Protein AF-0000000081801563 (afdb_homodimer)

Radius of gyration: 32.89 Å; Cα contacts (8 Å, |Δi|>4): 1261; chains: 2; bounding box: 116×67×110 Å

Sequence (698 aa):
MASSLKRFIYQNYFMKRINCCLTILAILFVFIMLKGWLREGEDESVEALYAKDPGLCNQNIQSLHLQIRELKAQLLTNGLSVPDTSNLPTIFVITPTYARPNQLAELNRLRNVLLHIPQVWWLLVEDREEKSELVKNFLTHSGVPHTHLHQPTPPEWKVKDKSPRWTKPRGVLQRNAALDWLRKNADPHLPAVVYFADDDNSYSIELFQEMRWTSQVSVWPVGLVGGVMVERPLCLCRQGVEPDQARPMVTGWLVGWKPERPFPTDMAGFAVNLRLLLDNPDASFSLESEIGFMETDFLSRIVTKEELEPKAECCTKVLVWHMNAVNPNLKDEVRLRQLGRQTDIGIDVMASSLKRFIYQNYFMKRINCCLTILAILFVFIMLKGWLREGEDESVEALYAKDPGLCNQNIQSLHLQIRELKAQLLTNGLSVPDTSNLPTIFVITPTYARPNQLAELNRLRNVLLHIPQVWWLLVEDREEKSELVKNFLTHSGVPHTHLHQPTPPEWKVKDKSPRWTKPRGVLQRNAALDWLRKNADPHLPAVVYFADDDNSYSIELFQEMRWTSQVSVWPVGLVGGVMVERPLCLCRQGVEPDQARPMVTGWLVGWKPERPFPTDMAGFAVNLRLLLDNPDASFSLESEIGFMETDFLSRIVTKEELEPKAECCTKVLVWHMNAVNPNLKDEVRLRQLGRQTDIGIDV

Organism: Hyalella azteca (NCBI:txid294128)

InterPro domains:
  IPR005027 Glycosyl transferase, family 43 [PF03360] (111-324)
  IPR005027 Glycosyl transferase, family 43 [PTHR10896] (84-328)
  IPR005027 Glycosyl transferase, family 43 [cd00218] (89-322)
  IPR029044 Nucleotide-diphospho-sugar transferases [G3DSA:3.90.550.10] (89-349)
  IPR029044 Nucleotide-diphospho-sugar transferases [SSF53448] (89-334)

Solvent-accessible surface area (backbone atoms only — not comparable to full-atom values): 37400 Å² total; per-residue (Å²): 140,74,68,74,56,56,58,52,51,55,53,52,55,57,47,50,52,50,47,50,52,49,48,50,51,46,49,50,48,48,46,51,51,48,53,55,56,57,63,59,66,48,85,56,44,70,48,43,42,18,48,71,37,27,64,55,45,52,47,49,38,49,50,34,48,47,48,24,46,48,23,33,44,42,10,48,72,56,72,29,71,56,74,73,61,80,75,47,40,28,33,39,37,38,24,39,43,57,91,53,83,59,39,51,46,28,45,45,52,49,47,43,40,52,72,73,46,77,49,47,38,37,37,38,17,34,53,25,92,57,77,51,67,69,58,50,53,48,51,74,69,60,77,55,55,65,46,86,43,54,33,53,73,56,74,92,53,51,74,52,94,86,50,66,69,82,79,35,75,73,55,41,63,22,49,40,53,51,51,52,47,42,68,73,65,55,64,78,80,53,59,31,18,38,33,50,44,64,43,55,45,33,63,41,65,66,45,58,68,57,50,40,70,36,80,52,34,27,35,34,19,30,19,46,35,73,23,17,56,28,29,27,51,34,54,51,62,72,78,90,60,64,90,84,62,74,70,54,31,52,78,46,56,46,52,59,65,64,54,81,45,89,43,72,55,58,72,74,19,41,36,35,12,40,55,61,48,59,75,35,78,79,59,50,62,53,86,80,44,56,86,85,30,43,52,28,62,29,45,64,66,76,53,54,61,78,62,32,35,61,32,52,76,59,29,49,38,55,39,33,30,58,50,45,69,50,79,75,62,45,66,38,32,55,56,29,42,77,71,72,52,53,60,48,69,88,32,72,91,114,70,74,59,49,53,50,49,53,50,46,49,53,49,45,50,49,46,47,48,48,48,48,49,48,46,47,49,46,45,45,49,49,46,51,51,56,57,58,64,66,58,73,63,44,72,48,52,50,19,47,74,35,31,63,58,42,54,51,53,37,44,56,31,50,52,47,26,52,48,13,26,50,34,8,48,75,57,72,30,89,34,84,75,59,80,76,50,40,29,36,37,36,40,24,40,43,55,92,52,84,58,38,53,46,27,45,45,51,49,47,43,40,52,71,74,46,77,48,46,38,37,39,38,17,34,53,25,91,59,78,52,68,69,59,50,54,48,50,73,69,60,83,55,57,66,47,84,44,52,32,54,74,56,74,92,53,51,74,53,93,86,51,66,68,79,79,36,74,74,57,42,63,21,49,40,51,51,51,51,47,42,68,73,66,54,62,78,82,53,59,32,18,37,34,49,43,63,43,54,45,33,64,42,67,66,44,57,66,56,50,39,69,36,80,49,34,27,32,35,20,29,19,47,35,73,24,17,56,28,29,29,50,34,54,52,64,71,77,90,59,62,89,85,63,73,70,53,32,52,77,48,56,47,50,60,65,65,53,80,46,90,43,73,53,57,71,74,20,41,36,34,14,40,55,61,49,60,75,34,78,80,60,48,62,55,86,79,44,56,87,87,31,47,49,27,62,29,46,63,67,76,51,54,64,77,62,32,36,60,31,51,78,58,29,49,36,52,40,33,30,57,50,47,69,49,79,75,62,46,65,40,33,56,55,29,41,77,72,72,52,52,61,48,70,88,31,72,92

Nearest PDB structures (foldseek):
  2d0j-assembly2_D  TM=9.458E-01  e=2.827E-32  Homo sapiens
  3cu0-assembly1_B  TM=9.249E-01  e=5.239E-32  Homo sapiens
  1v82-assembly1_A  TM=9.342E-01  e=3.198E-32  Homo sapiens
  1kws-assembly1_A  TM=9.236E-01  e=6.705E-32  Homo sapiens
  1fgg-assembly1_B  TM=9.238E-01  e=3.935E-30  Homo sapiens

Foldseek 3Di:
DPPVVVVVVVVVVVVVVVVVVVVVVVVVVVVCVVVVVVVVVPPQPVVNVCVVPVVVVVVVVVVVVVVCCVVCVVCVVVVHHPPPCVQFFAEEEQEEFEDAPCGLVLQLQVLVLQVVDPRYEYEYEYQDPDDDPLVVVCVVPSPHHYDYHYDHDDPVQDDDPPDDPLVHDPCQVSRVVVLVVCLVPPDLPGWYKYAYDYSRKHFASVVNVWQSPDPFKEFAKEAPPQPDGIKGFQWDDDDPDDPPDDAIAGDFIDHDPPRVQQDQGDSRTMMGTSNLSNVQVVQGFDRPDDRSCRVVSRQVRRDGRRSYHYDPVSRPDHRMYDDDDDRDDCVVQVVCVVVVNRPQVPHRD/DVVVVVVVVVVVVVVVVVVVVVVVVVVVVVVCVVCVVVVVPPCCDPVNVCVVPVVVVVVVVVVVVVVLVVVLVVCVVVVHHRPCCVQFFAEEEQEEFEDAPCGLVLQLQVLVLQVVDPRYEYEYEYQDPDDDPLVVVCVVPSPHHYDYHYDHDDPVQDDDPPDDPLVHDPCQVSRVVVLVVCLVPPDLPGWYKYAYDYSRKHFASVVNVWQSPDPFKEFAKEAPPQPDGIKGFDWDDDDPDDPPDDAIAGDFIDHDPPRVQQDQGDSRTMMGTSNLSNVQVVQGFDRPDDRRCRVVSRQVRRDGRGSYHYDPVSRPDHRMYDDDDDRDDCVVQVVCVVVVNRPQVPHRD

pLDDT: mean 82.5, std 20.23, range [30.06, 98.94]

Secondary structure (DSSP, 8-state):
--SHHHHHHHHHHHHHHHHHHHHHHHHHHHHHHHHHHHTT-----HHHHHHH-HHHHHHHHHHHHHHHHHHHHHHHHTT-----GGGSPEEEEEEEE--STTHHHHHHHHHHHHTT-TTEEEEEEESSSS--HHHHHHHHTT-S-EEEEE-PPPGGGSPPTTS-GGGS--SHHHHHHHHHHHHHHS-TTS-EEEEE--TTSEE-HHHHHHHTT-SSEEE--EES-TTSSEEEEEEE--SSS-TTS---EEEEEE-SS-TTSS----GGGEEEEHHHHHH-TT----TTPPTT-HHHHHHTTT--GGGEEE-HHHHTS--EE---BPPP--HHHHHHHHTT--TTTTS--/-HHHHHHHHHHHHHHHHHHHHHHHHHHHHHHHHHHHHHHTTT---HHHHHHH-HHHHHHHHHHHHHHHHHHHHHHHHTT---S-GGGSPEEEEEEEE--STTHHHHHHHHHHHHTT-TTEEEEEEESSSS--HHHHHHHHTT-S-EEEEE-PPPGGGSPPTTS-GGGS--SHHHHHHHHHHHHHHS-TTS-EEEEE--TTSEE-HHHHHHHTT-SSEEE--EES-TTSSEEEEEEE--SSS-TTS---EEEEEE-SS-TTSS----GGGEEEEHHHHHT-TT----TTPPTT-HHHHHHTTT--GGGEEE-HHHHTS--EE---BPPP--HHHHHHHHTT--TTTTS--

Structure (mmCIF, N/CA/C/O backbone):
data_AF-0000000081801563-model_v1
#
loop_
_entity.id
_entity.type
_entity.pdbx_description
1 polymer 'Galactosylgalactosylxylosylprotein 3-beta-glucuronosyltransferase'
#
loop_
_atom_site.group_PDB
_atom_site.id
_atom_site.type_symbol
_atom_site.label_atom_id
_atom_site.label_alt_id
_atom_site.label_comp_id
_atom_site.label_asym_id
_atom_site.label_entity_id
_atom_site.label_seq_id
_atom_site.pdbx_PDB_ins_code
_atom_site.Cartn_x
_atom_site.Cartn_y
_atom_site.Cartn_z
_atom_site.occupancy
_atom_site.B_iso_or_equiv
_atom_site.auth_seq_id
_atom_site.auth_comp_id
_atom_site.auth_asym_id
_atom_site.auth_atom_id
_atom_site.pdbx_PDB_model_num
ATOM 1 N N . MET A 1 1 ? -89.125 -33.688 2.482 1 30.06 1 MET A N 1
ATOM 2 C CA . MET A 1 1 ? -88.062 -34.594 2.941 1 30.06 1 MET A CA 1
ATOM 3 C C . MET A 1 1 ? -87.062 -34.812 1.85 1 30.06 1 MET A C 1
ATOM 5 O O . MET A 1 1 ? -86.188 -35.656 1.992 1 30.06 1 MET A O 1
ATOM 9 N N . ALA A 1 2 ? -87.375 -34.219 0.514 1 37.72 2 ALA A N 1
ATOM 10 C CA . ALA A 1 2 ? -86.75 -33.906 -0.781 1 37.72 2 ALA A CA 1
ATOM 11 C C . ALA A 1 2 ? -85.5 -33.062 -0.611 1 37.72 2 ALA A C 1
ATOM 13 O O . ALA A 1 2 ? -84.438 -33.406 -1.172 1 37.72 2 ALA A O 1
ATOM 14 N N . SER A 1 3 ? -85.75 -31.641 -0.426 1 39.56 3 SER A N 1
ATOM 15 C CA . SER A 1 3 ? -84.875 -30.5 -0.793 1 39.56 3 SER A CA 1
ATOM 16 C C . SER A 1 3 ? -83.75 -30.312 0.191 1 39.56 3 SER A C 1
ATOM 18 O O . SER A 1 3 ? -82.688 -29.734 -0.155 1 39.56 3 SER A O 1
ATOM 20 N N . SER A 1 4 ? -84 -30.594 1.476 1 42.47 4 SER A N 1
ATOM 21 C CA . SER A 1 4 ? -83 -30.234 2.486 1 42.47 4 SER A CA 1
ATOM 22 C C . SER A 1 4 ? -81.812 -31.141 2.438 1 42.47 4 SER A C 1
ATOM 24 O O . SER A 1 4 ? -80.812 -30.906 3.119 1 42.47 4 SER A O 1
ATOM 26 N N . LEU A 1 5 ? -81.812 -32.281 1.739 1 37.06 5 LEU A N 1
ATOM 27 C CA . LEU A 1 5 ? -80.75 -33.188 1.589 1 37.06 5 LEU A CA 1
ATOM 28 C C . LEU A 1 5 ? -79.688 -32.688 0.565 1 37.06 5 LEU A C 1
ATOM 30 O O . LEU A 1 5 ? -78.5 -32.844 0.743 1 37.06 5 LEU A O 1
ATOM 34 N N . LYS A 1 6 ? -80.188 -32.094 -0.599 1 42.53 6 LYS A N 1
ATOM 35 C CA . LYS A 1 6 ? -79.312 -31.688 -1.696 1 42.53 6 LYS A CA 1
ATOM 36 C C . LYS A 1 6 ? -78.438 -30.531 -1.276 1 42.53 6 LYS A C 1
ATOM 38 O O . LYS A 1 6 ? -77.25 -30.484 -1.649 1 42.53 6 LYS A O 1
ATOM 43 N N . ARG A 1 7 ? -79.062 -29.641 -0.441 1 43.72 7 ARG A N 1
ATOM 44 C CA . ARG A 1 7 ? -78.25 -28.5 -0.07 1 43.72 7 ARG A CA 1
ATOM 45 C C . ARG A 1 7 ? -77.125 -28.906 0.875 1 43.72 7 ARG A C 1
ATOM 47 O O . ARG A 1 7 ? -76.062 -28.297 0.872 1 43.72 7 ARG A O 1
ATOM 54 N N . PHE A 1 8 ? -77.438 -30.047 1.672 1 46.66 8 PHE A N 1
ATOM 55 C CA . PHE A 1 8 ? -76.438 -30.531 2.635 1 46.66 8 PHE A CA 1
ATOM 56 C C . PHE A 1 8 ? -75.25 -31.156 1.925 1 46.66 8 PHE A C 1
ATOM 58 O O . PHE A 1 8 ? -74.125 -30.969 2.328 1 46.66 8 PHE A O 1
ATOM 65 N N . ILE A 1 9 ? -75.562 -31.781 0.764 1 46.5 9 ILE A N 1
ATOM 66 C CA . ILE A 1 9 ? -74.5 -32.469 0.038 1 46.5 9 ILE A CA 1
ATOM 67 C C . ILE A 1 9 ? -73.625 -31.469 -0.688 1 46.5 9 ILE A C 1
ATOM 69 O O . ILE A 1 9 ? -72.438 -31.594 -0.701 1 46.5 9 ILE A O 1
ATOM 73 N N . TYR A 1 10 ? -74.312 -30.422 -1.253 1 44.69 10 TYR A N 1
ATOM 74 C CA . TYR A 1 10 ? -73.5 -29.438 -1.968 1 44.69 10 TYR A CA 1
ATOM 75 C C . TYR A 1 10 ? -72.625 -28.656 -1.008 1 44.69 10 TYR A C 1
ATOM 77 O O . TYR A 1 10 ? -71.5 -28.25 -1.375 1 44.69 10 TYR A O 1
ATOM 85 N N . GLN A 1 11 ? -73.062 -28.469 0.305 1 47.91 11 GLN A N 1
ATOM 86 C CA . GLN A 1 11 ? -72.25 -27.734 1.279 1 47.91 11 GLN A CA 1
ATOM 87 C C . GLN A 1 11 ? -71 -28.531 1.673 1 47.91 11 GLN A C 1
ATOM 89 O O . GLN A 1 11 ? -69.938 -27.953 1.845 1 47.91 11 GLN A O 1
ATOM 94 N N . ASN A 1 12 ? -71.188 -29.922 1.683 1 47.53 12 ASN A N 1
ATOM 95 C CA . ASN A 1 12 ? -70.062 -30.719 2.127 1 47.53 12 ASN A CA 1
ATOM 96 C C . ASN A 1 12 ? -68.938 -30.766 1.074 1 47.53 12 ASN A C 1
ATOM 98 O O . ASN A 1 12 ? -67.75 -30.781 1.41 1 47.53 12 ASN A O 1
ATOM 102 N N . TYR A 1 13 ? -69.438 -30.859 -0.222 1 47.62 13 TYR A N 1
ATOM 103 C CA . TYR A 1 13 ? -68.375 -30.984 -1.271 1 47.62 13 TYR A CA 1
ATOM 104 C C . TYR A 1 13 ? -67.562 -29.719 -1.414 1 47.62 13 TYR A C 1
ATOM 106 O O . TYR A 1 13 ? -66.375 -29.766 -1.557 1 47.62 13 TYR A O 1
ATOM 114 N N . PHE A 1 14 ? -68.312 -28.531 -1.425 1 48.78 14 PHE A N 1
ATOM 115 C CA . PHE A 1 14 ? -67.562 -27.281 -1.578 1 48.78 14 PHE A CA 1
ATOM 116 C C . PHE A 1 14 ? -66.75 -27 -0.336 1 48.78 14 PHE A C 1
ATOM 118 O O . PHE A 1 14 ? -65.625 -26.406 -0.43 1 48.78 14 PHE A O 1
ATOM 125 N N . MET A 1 15 ? -67.062 -27.562 0.834 1 48.19 15 MET A N 1
ATOM 126 C CA . MET A 1 15 ? -66.25 -27.359 2.039 1 48.19 15 MET A CA 1
ATOM 127 C C . MET A 1 15 ? -65 -28.172 1.992 1 48.19 15 MET A C 1
ATOM 129 O O . MET A 1 15 ? -63.938 -27.703 2.426 1 48.19 15 MET A O 1
ATOM 133 N N . LYS A 1 16 ? -65 -29.391 1.396 1 51.31 16 LYS A N 1
ATOM 134 C CA . LYS A 1 16 ? -63.812 -30.188 1.33 1 51.31 16 LYS A CA 1
ATOM 135 C C . LYS A 1 16 ? -62.781 -29.562 0.363 1 51.31 16 LYS A C 1
ATOM 137 O O . LYS A 1 16 ? -61.594 -29.578 0.624 1 51.31 16 LYS A O 1
ATOM 142 N N . ARG A 1 17 ? -63.281 -29.031 -0.725 1 51.72 17 ARG A N 1
ATOM 143 C CA . ARG A 1 17 ? -62.312 -28.453 -1.666 1 51.72 17 ARG A CA 1
ATOM 144 C C . ARG A 1 17 ? -61.75 -27.141 -1.14 1 51.72 17 ARG A C 1
ATOM 146 O O . ARG A 1 17 ? -60.562 -26.859 -1.332 1 51.72 17 ARG A O 1
ATOM 153 N N . ILE A 1 18 ? -62.625 -26.391 -0.398 1 54.41 18 ILE A N 1
ATOM 154 C CA . ILE A 1 18 ? -62.094 -25.172 0.201 1 54.41 18 ILE A CA 1
ATOM 155 C C . ILE A 1 18 ? -61.125 -25.531 1.345 1 54.41 18 ILE A C 1
ATOM 157 O O . ILE A 1 18 ? -60.062 -24.922 1.489 1 54.41 18 ILE A O 1
ATOM 161 N N . ASN A 1 19 ? -61.406 -26.688 2.047 1 53.53 19 ASN A N 1
ATOM 162 C CA . ASN A 1 19 ? -60.5 -27.094 3.096 1 53.53 19 ASN A CA 1
ATOM 163 C C . ASN A 1 19 ? -59.156 -27.594 2.512 1 53.53 19 ASN A C 1
ATOM 165 O O . ASN A 1 19 ? -58.094 -27.328 3.061 1 53.53 19 ASN A O 1
ATOM 169 N N . CYS A 1 20 ? -59.281 -28.312 1.303 1 53.91 20 CYS A N 1
ATOM 170 C CA . CYS A 1 20 ? -58.031 -28.75 0.68 1 53.91 20 CYS A CA 1
ATOM 171 C C . CYS A 1 20 ? -57.25 -27.562 0.149 1 53.91 20 CYS A C 1
ATOM 173 O O . CYS A 1 20 ? -56.031 -27.5 0.312 1 53.91 20 CYS A O 1
ATOM 175 N N . CYS A 1 21 ? -57.938 -26.562 -0.463 1 53.5 21 CYS A N 1
ATOM 176 C CA . CYS A 1 21 ? -57.188 -25.391 -0.924 1 53.5 21 CYS A CA 1
ATOM 177 C C . CYS A 1 21 ? -56.656 -24.609 0.253 1 53.5 21 CYS A C 1
ATOM 179 O O . CYS A 1 21 ? -55.5 -24.125 0.205 1 53.5 21 CYS A O 1
ATOM 181 N N . LEU A 1 22 ? -57.406 -24.578 1.402 1 55.62 22 LEU A N 1
ATOM 182 C CA . LEU A 1 22 ? -56.875 -23.859 2.564 1 55.62 22 LEU A CA 1
ATOM 183 C C . LEU A 1 22 ? -55.719 -24.641 3.209 1 55.62 22 LEU A C 1
ATOM 185 O O . LEU A 1 22 ? -54.75 -24.031 3.664 1 55.62 22 LEU A O 1
ATOM 189 N N . THR A 1 23 ? -55.781 -26.031 3.135 1 57.88 23 THR A N 1
ATOM 190 C CA . THR A 1 23 ? -54.625 -26.781 3.629 1 57.88 23 THR A CA 1
ATOM 191 C C . THR A 1 23 ? -53.438 -26.641 2.695 1 57.88 23 THR A C 1
ATOM 193 O O . THR A 1 23 ? -52.312 -26.484 3.152 1 57.88 23 THR A O 1
ATOM 196 N N . ILE A 1 24 ? -53.656 -26.594 1.352 1 55.5 24 ILE A N 1
ATOM 197 C CA . ILE A 1 24 ? -52.531 -26.422 0.441 1 55.5 24 ILE A CA 1
ATOM 198 C C .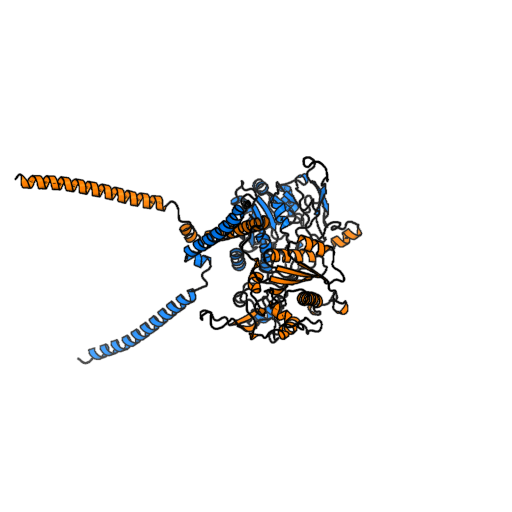 ILE A 1 24 ? -51.969 -25 0.573 1 55.5 24 ILE A C 1
ATOM 200 O O . ILE A 1 24 ? -50.75 -24.797 0.625 1 55.5 24 ILE A O 1
ATOM 204 N N . LEU A 1 25 ? -52.875 -23.969 0.718 1 54.94 25 LEU A N 1
ATOM 205 C CA . LEU A 1 25 ? -52.375 -22.625 0.939 1 54.94 25 LEU A CA 1
ATOM 206 C C . LEU A 1 25 ? -51.688 -22.516 2.297 1 54.94 25 LEU A C 1
ATOM 208 O O . LEU A 1 25 ? -50.656 -21.844 2.426 1 54.94 25 LEU A O 1
ATOM 212 N N . ALA A 1 26 ? -52.156 -23.297 3.332 1 55.53 26 ALA A N 1
ATOM 213 C CA . ALA A 1 26 ? -51.469 -23.312 4.617 1 55.53 26 ALA A CA 1
ATOM 214 C C . ALA A 1 26 ? -50.125 -24.047 4.516 1 55.53 26 ALA A C 1
ATOM 216 O O . ALA A 1 26 ? -49.125 -23.578 5.059 1 55.53 26 ALA A O 1
ATOM 217 N N . ILE A 1 27 ? -50.031 -25.125 3.742 1 56.16 27 ILE A N 1
ATOM 218 C CA . ILE A 1 27 ? -48.75 -25.812 3.555 1 56.16 27 ILE A CA 1
ATOM 219 C C . ILE A 1 27 ? -47.812 -24.938 2.717 1 56.16 27 ILE A C 1
ATOM 221 O O . ILE A 1 27 ? -46.625 -24.812 3.031 1 56.16 27 ILE A O 1
ATOM 225 N N . LEU A 1 28 ? -48.344 -24.312 1.628 1 51 28 LEU A N 1
ATOM 226 C CA . LEU A 1 28 ? -47.5 -23.406 0.866 1 51 28 LEU A CA 1
ATOM 227 C C . LEU A 1 28 ? -47.062 -22.203 1.717 1 51 28 LEU A C 1
ATOM 229 O O . LEU A 1 28 ? -45.906 -21.766 1.649 1 51 28 LEU A O 1
ATOM 233 N N . PHE A 1 29 ? -47.938 -21.672 2.588 1 51.97 29 PHE A N 1
ATOM 234 C CA . PHE A 1 29 ? -47.562 -20.594 3.498 1 51.97 29 PHE A CA 1
ATOM 235 C C . PHE A 1 29 ? -46.562 -21.094 4.539 1 51.97 29 PHE A C 1
ATOM 237 O O . PHE A 1 29 ? -45.594 -20.406 4.84 1 51.97 29 PHE A O 1
ATOM 244 N N . VAL A 1 30 ? -46.75 -22.312 5.098 1 50.03 30 VAL A N 1
ATOM 245 C CA . VAL A 1 30 ? -45.75 -22.859 6.008 1 50.03 30 VAL A CA 1
ATOM 246 C C . VAL A 1 30 ? -44.469 -23.141 5.242 1 50.03 30 VAL A C 1
ATOM 248 O O . VAL A 1 30 ? -43.375 -22.891 5.746 1 50.03 30 VAL A O 1
ATOM 251 N N . PHE A 1 31 ? -44.469 -23.609 3.977 1 48.62 31 PHE A N 1
ATOM 252 C CA . PHE A 1 31 ? -43.281 -23.844 3.201 1 48.62 31 PHE A CA 1
ATOM 253 C C . PHE A 1 31 ? -42.594 -22.516 2.855 1 48.62 31 PHE A C 1
ATOM 255 O O . PHE A 1 31 ? -41.375 -22.406 2.934 1 48.62 31 PHE A O 1
ATOM 262 N N . ILE A 1 32 ? -43.344 -21.453 2.398 1 46.38 32 ILE A N 1
ATOM 263 C CA . ILE A 1 32 ? -42.75 -20.141 2.213 1 46.38 32 ILE A CA 1
ATOM 264 C C . ILE A 1 32 ? -42.25 -19.609 3.555 1 46.38 32 ILE A C 1
ATOM 266 O O . ILE A 1 32 ? -41.188 -19.016 3.643 1 46.38 32 ILE A O 1
ATOM 270 N N . MET A 1 33 ? -42.969 -19.781 4.688 1 43.22 33 MET A N 1
ATOM 271 C CA . MET A 1 33 ? -42.5 -19.375 6.004 1 43.22 33 MET A CA 1
ATOM 272 C C . MET A 1 33 ? -41.312 -20.234 6.434 1 43.22 33 MET A C 1
ATOM 274 O O . MET A 1 33 ? -40.344 -19.734 7.023 1 43.22 33 MET A O 1
ATOM 278 N N . LEU A 1 34 ? -41.25 -21.516 6.199 1 42.62 34 LEU A N 1
ATOM 279 C CA . LEU A 1 34 ? -40.094 -22.344 6.523 1 42.62 34 LEU A CA 1
ATOM 280 C C . LEU A 1 34 ? -38.938 -22.062 5.559 1 42.62 34 LEU A C 1
ATOM 282 O O . LEU A 1 34 ? -37.781 -22.031 5.969 1 42.62 34 LEU A O 1
ATOM 286 N N . LYS A 1 35 ? -39.031 -22 4.195 1 41.91 35 LYS A N 1
ATOM 287 C CA . LYS A 1 35 ? -37.938 -21.578 3.305 1 41.91 35 LYS A CA 1
ATOM 288 C C . LYS A 1 35 ? -37.562 -20.125 3.543 1 41.91 35 LYS A C 1
ATOM 290 O O . LYS A 1 35 ? -36.406 -19.75 3.395 1 41.91 35 LYS A O 1
ATOM 295 N N . GLY A 1 36 ? -38.438 -19.156 3.77 1 38.22 36 GLY A N 1
ATOM 296 C CA . GLY A 1 36 ? -38.062 -17.844 4.254 1 38.22 36 GLY A CA 1
ATOM 297 C C . GLY A 1 36 ? -37.344 -17.875 5.586 1 38.22 36 GLY A C 1
ATOM 298 O O . GLY A 1 36 ? -36.438 -17.062 5.84 1 38.22 36 GLY A O 1
ATOM 299 N N . TRP A 1 37 ? -37.625 -18.703 6.602 1 38.19 37 TRP A N 1
ATOM 300 C CA . TRP A 1 37 ? -36.875 -18.906 7.832 1 38.19 37 TRP A CA 1
ATOM 301 C C . TRP A 1 37 ? -35.531 -19.578 7.543 1 38.19 37 TRP A C 1
ATOM 303 O O . TRP A 1 37 ? -34.531 -19.297 8.203 1 38.19 37 TRP A O 1
ATOM 313 N N . LEU A 1 38 ? -35.375 -20.562 6.672 1 32.44 38 LEU A N 1
ATOM 314 C CA . LEU A 1 38 ? -34.094 -21.156 6.379 1 32.44 38 LEU A CA 1
ATOM 315 C C . LEU A 1 38 ? -33.188 -20.172 5.625 1 32.44 38 LEU A C 1
ATOM 317 O O . LEU A 1 38 ? -31.969 -20.297 5.652 1 32.44 38 LEU A O 1
ATOM 321 N N . ARG A 1 39 ? -33.656 -19.438 4.633 1 33.91 39 ARG A N 1
ATOM 322 C CA . ARG A 1 39 ? -32.75 -18.469 3.982 1 33.91 39 ARG A CA 1
ATOM 323 C C . ARG A 1 39 ? -32.312 -17.406 4.969 1 33.91 39 ARG A C 1
ATOM 325 O O . ARG A 1 39 ? -31.422 -16.594 4.656 1 33.91 39 ARG A O 1
ATOM 332 N N . GLU A 1 40 ? -33.031 -17.094 5.973 1 32.22 40 GLU A N 1
ATOM 333 C CA . GLU A 1 40 ? -32.5 -16.156 6.953 1 32.22 40 GLU A CA 1
ATOM 334 C C . GLU A 1 40 ? -31.281 -16.734 7.66 1 32.22 40 GLU A C 1
ATOM 336 O O . GLU A 1 40 ? -30.828 -16.188 8.664 1 32.22 40 GLU A O 1
ATOM 341 N N . GLY A 1 41 ? -31.047 -17.938 7.5 1 34.12 41 GLY A N 1
ATOM 342 C CA . GLY A 1 41 ? -29.766 -18.328 8.07 1 34.12 41 GLY A CA 1
ATOM 343 C C . GLY A 1 41 ? -28.594 -17.547 7.523 1 34.12 41 GLY A C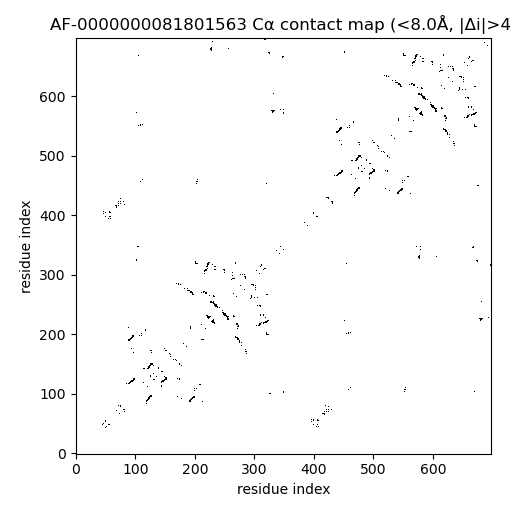 1
ATOM 344 O O . GLY A 1 41 ? -27.688 -18.109 6.891 1 34.12 41 GLY A O 1
ATOM 345 N N . GLU A 1 42 ? -28.891 -16.438 6.949 1 32.69 42 GLU A N 1
ATOM 346 C CA . GLU A 1 42 ? -27.938 -15.422 6.504 1 32.69 42 GLU A CA 1
ATOM 347 C C . GLU A 1 42 ? -26.734 -15.359 7.43 1 32.69 42 GLU A C 1
ATOM 349 O O . GLU A 1 42 ? -26.859 -15.602 8.633 1 32.69 42 GLU A O 1
ATOM 354 N N . ASP A 1 43 ? -25.625 -15.359 6.719 1 32.16 43 ASP A N 1
ATOM 355 C CA . ASP A 1 43 ? -24.328 -15.102 7.324 1 32.16 43 ASP A CA 1
ATOM 356 C C . ASP A 1 43 ? -24.438 -14.055 8.43 1 32.16 43 ASP A C 1
ATOM 358 O O . ASP A 1 43 ? -24.672 -12.875 8.156 1 32.16 43 ASP A O 1
ATOM 362 N N . GLU A 1 44 ? -24.969 -14.359 9.492 1 36.88 44 GLU A N 1
ATOM 363 C CA . GLU A 1 44 ? -25 -13.539 10.703 1 36.88 44 GLU A CA 1
ATOM 364 C C . GLU A 1 44 ? -23.688 -12.805 10.914 1 36.88 44 GLU A C 1
ATOM 366 O O . GLU A 1 44 ? -22.609 -13.422 10.906 1 36.88 44 GLU A O 1
ATOM 371 N N . SER A 1 45 ? -23.547 -11.617 10.609 1 40.06 45 SER A N 1
ATOM 372 C CA . SER A 1 45 ? -22.391 -10.75 10.859 1 40.06 45 SER A CA 1
ATOM 373 C C . SER A 1 45 ? -21.719 -11.094 12.18 1 40.06 45 SER A C 1
ATOM 375 O O . SER A 1 45 ? -22.359 -11.594 13.102 1 40.06 45 SER A O 1
ATOM 377 N N . VAL A 1 46 ? -20.453 -11.305 12.156 1 42.31 46 VAL A N 1
ATOM 378 C CA . VAL A 1 46 ? -19.75 -11.508 13.422 1 42.31 46 VAL A CA 1
ATOM 379 C C . VAL A 1 46 ? -20.391 -10.648 14.508 1 42.31 46 VAL A C 1
ATOM 381 O O . VAL A 1 46 ? -20.547 -11.094 15.648 1 42.31 46 VAL A O 1
ATOM 384 N N . GLU A 1 47 ? -20.797 -9.609 14.078 1 45.69 47 GLU A N 1
ATOM 385 C CA . GLU A 1 47 ? -21.609 -8.766 14.953 1 45.69 47 GLU A CA 1
ATOM 386 C C . GLU A 1 47 ? -22.969 -9.398 15.219 1 45.69 47 GLU A C 1
ATOM 388 O O . GLU A 1 47 ? -23.469 -9.359 16.344 1 45.69 47 GLU A O 1
ATOM 393 N N . ALA A 1 48 ? -23.484 -9.898 14.148 1 47.53 48 ALA A N 1
ATOM 394 C CA . ALA A 1 48 ? -24.766 -10.57 14.336 1 47.53 48 ALA A CA 1
ATOM 395 C C . ALA A 1 48 ? -24.609 -11.828 15.188 1 47.53 48 ALA A C 1
ATOM 397 O O . ALA A 1 48 ? -25.469 -12.141 16.016 1 47.53 48 ALA A O 1
ATOM 398 N N . LEU A 1 49 ? -23.516 -12.445 14.961 1 47.44 49 LEU A N 1
ATOM 399 C CA . LEU A 1 49 ? -23.234 -13.594 15.812 1 47.44 49 LEU A CA 1
ATOM 400 C C . LEU A 1 49 ? -23.016 -13.172 17.25 1 47.44 49 LEU A C 1
ATOM 402 O O . LEU A 1 49 ? -23.531 -13.812 18.172 1 47.44 49 LEU A O 1
ATOM 406 N N . TYR A 1 50 ? -22.188 -12.055 17.406 1 52.44 50 TYR A N 1
ATOM 407 C CA . TYR A 1 50 ? -22 -11.5 18.75 1 52.44 50 TYR A CA 1
ATOM 408 C C . TYR A 1 50 ? -23.281 -10.852 19.266 1 52.44 50 TYR A C 1
ATOM 410 O O . TYR A 1 50 ? -23.531 -10.836 20.469 1 52.44 50 TYR A O 1
ATOM 418 N N . ALA A 1 51 ? -24.016 -10.367 18.359 1 53.62 51 ALA A N 1
ATOM 419 C CA . ALA A 1 51 ? -25.344 -9.867 18.734 1 53.62 51 ALA A CA 1
ATOM 420 C C . ALA A 1 51 ? -26.266 -11.008 19.141 1 53.62 51 ALA A C 1
ATOM 422 O O . ALA A 1 51 ? -27.094 -10.859 20.031 1 53.62 51 ALA A O 1
ATOM 423 N N . LYS A 1 52 ? -26.031 -12.156 18.5 1 54.28 52 LYS A N 1
ATOM 424 C CA . LYS A 1 52 ? -26.859 -13.312 18.812 1 54.28 52 LYS A CA 1
ATOM 425 C C . LYS A 1 52 ? -26.328 -14.055 20.031 1 54.28 52 LYS A C 1
ATOM 427 O O . LYS A 1 52 ? -27.109 -14.602 20.812 1 54.28 52 LYS A O 1
ATOM 432 N N . ASP A 1 53 ? -24.953 -14.188 20.141 1 49.25 53 ASP A N 1
ATOM 433 C CA . ASP A 1 53 ? -24.359 -14.836 21.312 1 49.25 53 ASP A CA 1
ATOM 434 C C . ASP A 1 53 ? -23.266 -13.969 21.938 1 49.25 53 ASP A C 1
ATOM 436 O O . ASP A 1 53 ? -22.078 -14.141 21.641 1 49.25 53 ASP A O 1
ATOM 440 N N . PRO A 1 54 ? -23.641 -12.984 22.578 1 55.62 54 PRO A N 1
ATOM 441 C CA . PRO A 1 54 ? -22.703 -12.117 23.281 1 55.62 54 PRO A CA 1
ATOM 442 C C . PRO A 1 54 ? -21.688 -12.898 24.109 1 55.62 54 PRO A C 1
ATOM 444 O O . PRO A 1 54 ? -20.594 -12.398 24.391 1 55.62 54 PRO A O 1
ATOM 447 N N . GLY A 1 55 ? -22.047 -14.094 24.344 1 57.91 55 GLY A N 1
ATOM 448 C CA . GLY A 1 55 ? -21.141 -14.992 25.047 1 57.91 55 GLY A CA 1
ATOM 449 C C . GLY A 1 55 ? -19.922 -15.359 24.219 1 57.91 55 GLY A C 1
ATOM 450 O O . GLY A 1 55 ? -18.812 -15.477 24.766 1 57.91 55 GLY A O 1
ATOM 451 N N . LEU A 1 56 ? -20.078 -15.445 22.984 1 54.88 56 LEU A N 1
ATOM 452 C CA . LEU A 1 56 ? -18.969 -15.805 22.094 1 54.88 56 LEU A CA 1
ATOM 453 C C . LEU A 1 56 ? -17.984 -14.648 21.969 1 54.88 56 LEU A C 1
ATOM 455 O O . LEU A 1 56 ? -16.766 -14.867 21.953 1 54.88 56 LEU A O 1
ATOM 459 N N . CYS A 1 57 ? -18.406 -13.469 21.906 1 55.38 57 CYS A N 1
ATOM 460 C CA . CYS A 1 57 ? -17.562 -12.273 21.922 1 55.38 57 CYS A CA 1
ATOM 461 C C . CYS A 1 57 ? -16.75 -12.203 23.203 1 55.38 57 CYS A C 1
ATOM 463 O O . CYS A 1 57 ? -15.539 -11.938 23.156 1 55.38 57 CYS A O 1
ATOM 465 N N . ASN A 1 58 ? -17.438 -12.445 24.203 1 56.38 58 ASN A N 1
ATOM 466 C CA . ASN A 1 58 ? -16.75 -12.461 25.5 1 56.38 58 ASN A CA 1
ATOM 467 C C . ASN A 1 58 ? -15.711 -13.57 25.562 1 56.38 58 ASN A C 1
ATOM 469 O O . ASN A 1 58 ? -14.625 -13.383 26.125 1 56.38 58 ASN A O 1
ATOM 473 N N . GLN A 1 59 ? -15.992 -14.641 24.891 1 57.06 59 GLN A N 1
ATOM 474 C CA . GLN A 1 59 ? -15.023 -15.734 24.859 1 57.06 59 GLN A CA 1
ATOM 475 C C . GLN A 1 59 ? -13.797 -15.367 24.031 1 57.06 59 GLN A C 1
ATOM 477 O O . GLN A 1 59 ? -12.664 -15.656 24.422 1 57.06 59 GLN A O 1
ATOM 482 N N . ASN A 1 60 ? -14.008 -14.766 23.031 1 57.56 60 ASN A N 1
ATOM 483 C CA . ASN A 1 60 ? -12.891 -14.328 22.203 1 57.56 60 ASN A CA 1
ATOM 484 C C . ASN A 1 60 ? -12.055 -13.258 22.891 1 57.56 60 ASN A C 1
ATOM 486 O O . ASN A 1 60 ? -10.828 -13.305 22.859 1 57.56 60 ASN A O 1
ATOM 490 N N . ILE A 1 61 ? -12.664 -12.359 23.453 1 58.38 61 ILE A N 1
ATOM 491 C CA . ILE A 1 61 ? -11.984 -11.312 24.203 1 58.38 61 ILE A CA 1
ATOM 492 C C . ILE A 1 61 ? -11.211 -11.938 25.375 1 58.38 61 ILE A C 1
ATOM 494 O O . ILE A 1 61 ? -10.062 -11.578 25.625 1 58.38 61 ILE A O 1
ATOM 498 N N . GLN A 1 62 ? -11.797 -12.922 25.922 1 56.88 62 GLN A N 1
ATOM 499 C CA . GLN A 1 62 ? -11.109 -13.617 27 1 56.88 62 GLN A CA 1
ATOM 500 C C . GLN A 1 62 ? -9.906 -14.398 26.484 1 56.88 62 GLN A C 1
ATOM 502 O O . GLN A 1 62 ? -8.852 -14.414 27.109 1 56.88 62 GLN A O 1
ATOM 507 N N . SER A 1 63 ? -10.078 -14.961 25.312 1 58.09 63 SER A N 1
ATOM 508 C CA . SER A 1 63 ? -8.945 -15.68 24.719 1 58.09 63 SER A CA 1
ATOM 509 C C . SER A 1 63 ? -7.805 -14.734 24.375 1 58.09 63 SER A C 1
ATOM 511 O O . SER A 1 63 ? -6.637 -15.039 24.609 1 58.09 63 SER A O 1
ATOM 513 N N . LEU A 1 64 ? -8.07 -13.602 23.922 1 60.84 64 LEU A N 1
ATOM 514 C CA . LEU A 1 64 ? -7.051 -12.625 23.578 1 60.84 64 LEU A CA 1
ATOM 515 C C . LEU A 1 64 ? -6.41 -12.031 24.828 1 60.84 64 LEU A C 1
ATOM 517 O O . LEU A 1 64 ? -5.195 -11.836 24.875 1 60.84 64 LEU A O 1
ATOM 521 N N . HIS A 1 65 ? -7.227 -11.844 25.75 1 58.47 65 HIS A N 1
ATOM 522 C CA . HIS A 1 65 ? -6.676 -11.406 27.031 1 58.47 65 HIS A CA 1
ATOM 523 C C . HIS A 1 65 ? -5.773 -12.477 27.641 1 58.47 65 HIS A C 1
ATOM 525 O O . HIS A 1 65 ? -4.742 -12.164 28.234 1 58.47 65 HIS A O 1
ATOM 531 N N . LEU A 1 66 ? -6.125 -13.703 27.312 1 55.41 66 LEU A N 1
ATOM 532 C CA . LEU A 1 66 ? -5.266 -14.781 27.781 1 55.41 66 LEU A CA 1
ATOM 533 C C . LEU A 1 66 ? -3.949 -14.805 27.016 1 55.41 66 LEU A C 1
ATOM 535 O O . LEU A 1 66 ? -2.883 -14.992 27.594 1 55.41 66 LEU A O 1
ATOM 539 N N . GLN A 1 67 ? -4.02 -14.555 25.719 1 61.06 67 GLN A N 1
ATOM 540 C CA . GLN A 1 67 ? -2.793 -14.5 24.938 1 61.06 67 GLN A CA 1
ATOM 541 C C . GLN A 1 67 ? -1.929 -13.312 25.344 1 61.06 67 GLN A C 1
ATOM 543 O O . GLN A 1 67 ? -0.709 -13.438 25.469 1 61.06 67 GLN A O 1
ATOM 548 N N . ILE A 1 68 ? -2.492 -12.195 25.531 1 62.44 68 ILE A N 1
ATOM 549 C CA . ILE A 1 68 ? -1.779 -11.016 26 1 62.44 68 ILE A CA 1
ATOM 550 C C . ILE A 1 68 ? -1.19 -11.273 27.375 1 62.44 68 ILE A C 1
ATOM 552 O O . ILE A 1 68 ? -0.034 -10.938 27.641 1 62.44 68 ILE A O 1
ATOM 556 N N . ARG A 1 69 ? -2.031 -11.891 28.188 1 56.47 69 ARG A N 1
ATOM 557 C CA . ARG A 1 69 ? -1.547 -12.258 29.516 1 56.47 69 ARG A CA 1
ATOM 558 C C . ARG A 1 69 ? -0.378 -13.234 29.406 1 56.47 69 ARG A C 1
ATOM 560 O O . ARG A 1 69 ? 0.607 -13.102 30.141 1 56.47 69 ARG A O 1
ATOM 567 N N . GLU A 1 70 ? -0.58 -14.102 28.359 1 60.5 70 GLU A N 1
ATOM 568 C CA . GLU A 1 70 ? 0.507 -15.062 28.188 1 60.5 70 GLU A CA 1
ATOM 569 C C . GLU A 1 70 ? 1.772 -14.375 27.672 1 60.5 70 GLU A C 1
ATOM 571 O O . GLU A 1 70 ? 2.873 -14.664 28.156 1 60.5 70 GLU A O 1
ATOM 576 N N . LEU A 1 71 ? 1.612 -13.406 26.766 1 63.5 71 LEU A N 1
ATOM 577 C CA . LEU A 1 71 ? 2.756 -12.695 26.203 1 63.5 71 LEU A CA 1
ATOM 578 C C . LEU A 1 71 ? 3.336 -11.719 27.219 1 63.5 71 LEU A C 1
ATOM 580 O O . LEU A 1 71 ? 4.559 -11.602 27.344 1 63.5 71 LEU A O 1
ATOM 584 N N . LYS A 1 72 ? 2.404 -11.109 27.891 1 60.5 72 LYS A N 1
ATOM 585 C CA . LYS A 1 72 ? 2.863 -10.234 28.953 1 60.5 72 LYS A CA 1
ATOM 586 C C . LYS A 1 72 ? 3.551 -11.031 30.062 1 60.5 72 LYS A C 1
ATOM 588 O O . LYS A 1 72 ? 4.59 -10.617 30.578 1 60.5 72 LYS A O 1
ATOM 593 N N . ALA A 1 73 ? 2.896 -12.117 30.344 1 58.78 73 ALA A N 1
ATOM 594 C CA . ALA A 1 73 ? 3.488 -12.992 31.359 1 58.78 73 ALA A CA 1
ATOM 595 C C . ALA A 1 73 ? 4.852 -13.508 30.906 1 58.78 73 ALA A C 1
ATOM 597 O O . ALA A 1 73 ? 5.793 -13.57 31.703 1 58.78 73 ALA A O 1
ATOM 598 N N . GLN A 1 74 ? 4.895 -13.789 29.594 1 60.94 74 GLN A N 1
ATOM 599 C CA . GLN A 1 74 ? 6.191 -14.211 29.078 1 60.94 74 GLN A CA 1
ATOM 600 C C . GLN A 1 74 ? 7.215 -13.078 29.172 1 60.94 74 GLN A C 1
ATOM 602 O O . GLN A 1 74 ? 8.383 -13.32 29.5 1 60.94 74 GLN A O 1
ATOM 607 N N . LEU A 1 75 ? 6.742 -11.914 28.891 1 61.53 75 LEU A N 1
ATOM 608 C CA . LEU A 1 75 ? 7.617 -10.75 29.016 1 61.53 75 LEU A CA 1
ATOM 609 C C . LEU A 1 75 ? 8.023 -10.531 30.469 1 61.53 75 LEU A C 1
ATOM 611 O O . LEU A 1 75 ? 9.195 -10.328 30.781 1 61.53 75 LEU A O 1
ATOM 615 N N . LEU A 1 76 ? 6.941 -10.586 31.328 1 57.72 76 LEU A N 1
ATOM 616 C CA . LEU A 1 76 ? 7.195 -10.344 32.75 1 57.72 76 LEU A CA 1
ATOM 617 C C . LEU A 1 76 ? 8.086 -11.445 33.312 1 57.72 76 LEU A C 1
ATOM 619 O O . LEU A 1 76 ? 8.992 -11.156 34.125 1 57.72 76 LEU A O 1
ATOM 623 N N . THR A 1 77 ? 7.773 -12.594 32.875 1 59.78 77 THR A N 1
ATOM 624 C CA . THR A 1 77 ? 8.562 -13.695 33.406 1 59.78 77 THR A CA 1
ATOM 625 C C . THR A 1 77 ? 10.023 -13.578 32.969 1 59.78 77 THR A C 1
ATOM 627 O O . THR A 1 77 ? 10.922 -14.047 33.656 1 59.78 77 THR A O 1
ATOM 630 N N . ASN A 1 78 ? 10.18 -12.984 31.875 1 54.31 78 ASN A N 1
ATOM 631 C CA . ASN A 1 78 ? 11.555 -12.812 31.406 1 54.31 78 ASN A CA 1
ATOM 632 C C . ASN A 1 78 ? 12.109 -11.445 31.797 1 54.31 78 ASN A C 1
ATOM 634 O O . ASN A 1 78 ? 13.078 -10.977 31.188 1 54.31 78 ASN A O 1
ATOM 638 N N . GLY A 1 79 ? 11.445 -10.844 32.625 1 51.72 79 GLY A N 1
ATOM 639 C CA . GLY A 1 79 ? 11.898 -9.594 33.219 1 51.72 79 GLY A CA 1
ATOM 640 C C . GLY A 1 79 ? 11.703 -8.398 32.281 1 51.72 79 GLY A C 1
ATOM 641 O O . GLY A 1 79 ? 12.398 -7.391 32.438 1 51.72 79 GLY A O 1
ATOM 642 N N . LEU A 1 80 ? 11.062 -8.68 31.156 1 51.03 80 LEU A N 1
ATOM 643 C CA . LEU A 1 80 ? 10.922 -7.582 30.203 1 51.03 80 LEU A CA 1
ATOM 644 C C . LEU A 1 80 ? 9.633 -6.805 30.469 1 51.03 80 LEU A C 1
ATOM 646 O O . LEU A 1 80 ? 8.656 -7.359 30.969 1 51.03 80 LEU A O 1
ATOM 650 N N . SER A 1 81 ? 9.688 -5.539 30.312 1 51.41 81 SER A N 1
ATOM 651 C CA . SER A 1 81 ? 8.547 -4.66 30.531 1 51.41 81 SER A CA 1
ATOM 652 C C . SER A 1 81 ? 7.605 -4.648 29.328 1 51.41 81 SER A C 1
ATOM 654 O O . SER A 1 81 ? 8.047 -4.805 28.188 1 51.41 81 SER A O 1
ATOM 656 N N . VAL A 1 82 ? 6.391 -5.105 29.344 1 53.75 82 VAL A N 1
ATOM 657 C CA . VAL A 1 82 ? 5.359 -4.906 28.328 1 53.75 82 VAL A CA 1
ATOM 658 C C . VAL A 1 82 ? 5.266 -3.422 27.984 1 53.75 82 VAL A C 1
ATOM 660 O O . VAL A 1 82 ? 5.105 -2.576 28.859 1 53.75 82 VAL A O 1
ATOM 663 N N . PRO A 1 83 ? 5.824 -3.014 26.625 1 53.03 83 PRO A N 1
ATOM 664 C CA . PRO A 1 83 ? 5.738 -1.57 26.391 1 53.03 83 PRO A CA 1
ATOM 665 C C . PRO A 1 83 ? 4.324 -1.025 26.578 1 53.03 83 PRO A C 1
ATOM 667 O O . PRO A 1 83 ? 3.355 -1.634 26.109 1 53.03 83 PRO A O 1
ATOM 670 N N . ASP A 1 84 ? 4.023 -0.348 27.531 1 58.25 84 ASP A N 1
ATOM 671 C CA . ASP A 1 84 ? 2.771 0.363 27.766 1 58.25 84 ASP A CA 1
ATOM 672 C C . ASP A 1 84 ? 2.535 1.432 26.703 1 58.25 84 ASP A C 1
ATOM 674 O O . ASP A 1 84 ? 3.098 2.525 26.781 1 58.25 84 ASP A O 1
ATOM 678 N N . THR A 1 85 ? 2.039 0.954 25.359 1 67.81 85 THR A N 1
ATOM 679 C CA . THR A 1 85 ? 1.793 1.918 24.297 1 67.81 85 THR A CA 1
ATOM 680 C C . THR A 1 85 ? 0.548 2.75 24.594 1 67.81 85 THR A C 1
ATOM 682 O O . THR A 1 85 ? 0.165 3.609 23.797 1 67.81 85 THR A O 1
ATOM 685 N N . SER A 1 86 ? -0.024 2.469 25.688 1 69.88 86 SER A N 1
ATOM 686 C CA . SER A 1 86 ? -1.258 3.186 25.984 1 69.88 86 SER A CA 1
ATOM 687 C C . SER A 1 86 ? -0.98 4.652 26.312 1 69.88 86 SER A C 1
ATOM 689 O O . SER A 1 86 ? -1.871 5.496 26.188 1 69.88 86 SER A O 1
ATOM 691 N N . ASN A 1 87 ? 0.228 4.902 26.484 1 81 87 ASN A N 1
ATOM 692 C CA . ASN A 1 87 ? 0.533 6.277 26.875 1 81 87 ASN A CA 1
ATOM 693 C C . ASN A 1 87 ? 1.112 7.074 25.719 1 81 87 ASN A C 1
ATOM 695 O O . ASN A 1 87 ? 1.47 8.242 25.875 1 81 87 ASN A O 1
ATOM 699 N N . LEU A 1 88 ? 1.049 6.387 24.578 1 90.69 88 LEU A N 1
ATOM 700 C CA . LEU A 1 88 ? 1.539 7.113 23.406 1 90.69 88 LEU A CA 1
ATOM 701 C C . LEU A 1 88 ? 0.502 8.117 22.922 1 90.69 88 LEU A C 1
ATOM 703 O O . LEU A 1 88 ? -0.701 7.852 22.984 1 90.69 88 LEU A O 1
ATOM 707 N N . PRO A 1 89 ? 1.02 9.25 22.484 1 95.81 89 PRO A N 1
ATOM 708 C CA . PRO A 1 89 ? 0.069 10.18 21.859 1 95.81 89 PRO A CA 1
ATOM 709 C C . PRO A 1 89 ? -0.698 9.547 20.703 1 95.81 89 PRO A C 1
ATOM 711 O O . PRO A 1 89 ? -0.127 8.773 19.922 1 95.81 89 PRO A O 1
ATOM 714 N N . THR A 1 90 ? -1.938 9.859 20.594 1 96.94 90 THR A N 1
ATOM 715 C CA . THR A 1 90 ? -2.797 9.328 19.531 1 96.94 90 THR A CA 1
ATOM 716 C C . THR A 1 90 ? -2.52 10.039 18.219 1 96.94 90 THR A C 1
ATOM 718 O O . THR A 1 90 ? -2.211 11.234 18.188 1 96.94 90 THR A O 1
ATOM 721 N N . ILE A 1 91 ? -2.535 9.32 17.141 1 98.62 91 ILE A N 1
ATOM 722 C CA . ILE A 1 91 ? -2.486 9.93 15.82 1 98.62 91 ILE A CA 1
ATOM 723 C C . ILE A 1 91 ? -3.854 9.82 15.148 1 98.62 91 ILE A C 1
ATOM 725 O O . ILE A 1 91 ? -4.32 8.711 14.867 1 98.62 91 ILE A O 1
ATOM 729 N N . PHE A 1 92 ? -4.539 10.914 14.945 1 98.88 92 PHE A N 1
ATOM 730 C CA . PHE A 1 92 ? -5.738 10.961 14.117 1 98.88 92 PHE A CA 1
ATOM 731 C C . PHE A 1 92 ? -5.371 11.094 12.648 1 98.88 92 PHE A C 1
ATOM 733 O O . PHE A 1 92 ? -4.703 12.055 12.25 1 98.88 92 PHE A O 1
ATOM 740 N N . VAL A 1 93 ? -5.758 10.141 11.867 1 98.94 93 VAL A N 1
ATOM 741 C CA . VAL A 1 93 ? -5.473 10.156 10.438 1 98.94 93 VAL A CA 1
ATOM 742 C C . VAL A 1 93 ? -6.746 10.484 9.656 1 98.94 93 VAL A C 1
ATOM 744 O O . VAL A 1 93 ? -7.723 9.727 9.703 1 98.94 93 VAL A O 1
ATOM 747 N N . ILE A 1 94 ? -6.762 11.578 8.961 1 98.94 94 ILE A N 1
ATOM 748 C CA . ILE A 1 94 ? -7.906 12.008 8.164 1 98.94 94 ILE A CA 1
ATOM 749 C C . ILE A 1 94 ? -7.684 11.625 6.699 1 98.94 94 ILE A C 1
ATOM 751 O O . ILE A 1 94 ? -6.711 12.055 6.078 1 98.94 94 ILE A O 1
ATOM 755 N N . THR A 1 95 ? -8.609 10.852 6.152 1 98.94 95 THR A N 1
ATOM 756 C CA . THR A 1 95 ? -8.469 10.375 4.781 1 98.94 95 THR A CA 1
ATOM 757 C C . THR A 1 95 ? -9.758 10.609 3.992 1 98.94 95 THR A C 1
ATOM 759 O O . THR A 1 95 ? -10.742 9.898 4.176 1 98.94 95 THR A O 1
ATOM 762 N N . PRO A 1 96 ? -9.742 11.617 3.1 1 98.75 96 PRO A N 1
ATOM 763 C CA . PRO A 1 96 ? -10.82 11.68 2.113 1 98.75 96 PRO A CA 1
ATOM 764 C C . PRO A 1 96 ? -10.75 10.547 1.092 1 98.75 96 PRO A C 1
ATOM 766 O O . PRO A 1 96 ? -9.656 10.125 0.708 1 98.75 96 PRO A O 1
ATOM 769 N N . THR A 1 97 ? -11.836 10.039 0.687 1 98.5 97 THR A N 1
ATOM 770 C CA . THR A 1 97 ? -11.875 9.016 -0.352 1 98.5 97 THR A CA 1
ATOM 771 C C . THR A 1 97 ? -13.133 9.156 -1.203 1 98.5 97 THR A C 1
ATOM 773 O O . THR A 1 97 ? -14.078 9.836 -0.814 1 98.5 97 THR A O 1
ATOM 776 N N . TYR A 1 98 ? -13.117 8.609 -2.393 1 96.81 98 TYR A N 1
ATOM 777 C CA . TYR A 1 98 ? -14.25 8.648 -3.311 1 96.81 98 TYR A CA 1
ATOM 778 C C . TYR A 1 98 ? -14.359 7.352 -4.102 1 96.81 98 TYR A C 1
ATOM 780 O O . TYR A 1 98 ? -13.391 6.586 -4.188 1 96.81 98 TYR A O 1
ATOM 788 N N . ALA A 1 99 ? -15.492 7.141 -4.625 1 95.31 99 ALA A N 1
ATOM 789 C CA . ALA A 1 99 ? -15.766 5.895 -5.332 1 95.31 99 ALA A CA 1
ATOM 790 C C . ALA A 1 99 ? -15.047 5.855 -6.676 1 95.31 99 ALA A C 1
ATOM 792 O O . ALA A 1 99 ? -15.211 6.754 -7.504 1 95.31 99 ALA A O 1
ATOM 793 N N . ARG A 1 100 ? -14.312 4.883 -6.887 1 94.56 100 ARG A N 1
ATOM 794 C CA . ARG A 1 100 ? -13.633 4.527 -8.125 1 94.56 100 ARG A CA 1
ATOM 795 C C . ARG A 1 100 ? -13.148 3.084 -8.094 1 94.56 100 ARG A C 1
ATOM 797 O O . ARG A 1 100 ? -13.055 2.48 -7.023 1 94.56 100 ARG A O 1
ATOM 804 N N . PRO A 1 101 ? -12.828 2.453 -9.18 1 94.19 101 PRO A N 1
ATOM 805 C CA . PRO A 1 101 ? -12.461 1.035 -9.188 1 94.19 101 PRO A CA 1
ATOM 806 C C . PRO A 1 101 ? -11.289 0.724 -8.266 1 94.19 101 PRO A C 1
ATOM 808 O O . PRO A 1 101 ? -11.266 -0.327 -7.621 1 94.19 101 PRO A O 1
ATOM 811 N N . ASN A 1 102 ? -10.383 1.677 -8.055 1 96.06 102 ASN A N 1
ATOM 812 C CA . ASN A 1 102 ? -9.172 1.46 -7.27 1 96.06 102 ASN A CA 1
ATOM 813 C C . ASN A 1 102 ? -9.406 1.754 -5.789 1 96.06 102 ASN A C 1
ATOM 815 O O . ASN A 1 102 ? -8.492 1.605 -4.973 1 96.06 102 ASN A O 1
ATOM 819 N N . GLN A 1 103 ? -10.586 2.154 -5.402 1 97 103 GLN A N 1
ATOM 820 C CA . GLN A 1 103 ? -10.82 2.709 -4.07 1 97 103 GLN A CA 1
ATOM 821 C C . GLN A 1 103 ? -10.422 1.713 -2.984 1 97 103 GLN A C 1
ATOM 823 O O . GLN A 1 103 ? -9.625 2.031 -2.104 1 97 103 GLN A O 1
ATOM 828 N N . LEU A 1 104 ? -10.914 0.495 -3.092 1 97.5 104 LEU A N 1
ATOM 829 C CA . LEU A 1 104 ? -10.656 -0.489 -2.047 1 97.5 104 LEU A CA 1
ATOM 830 C C . LEU A 1 104 ? -9.188 -0.898 -2.035 1 97.5 104 LEU A C 1
ATOM 832 O O . LEU A 1 104 ? -8.602 -1.104 -0.967 1 97.5 104 LEU A O 1
ATOM 836 N N . ALA A 1 105 ? -8.602 -1.055 -3.188 1 97.75 105 ALA A N 1
ATOM 837 C CA . ALA A 1 105 ? -7.188 -1.405 -3.291 1 97.75 105 ALA A CA 1
ATOM 838 C C . ALA A 1 105 ? -6.312 -0.366 -2.594 1 97.75 105 ALA A C 1
ATOM 840 O O . ALA A 1 105 ? -5.359 -0.717 -1.893 1 97.75 105 ALA A O 1
ATOM 841 N N . GLU A 1 106 ? -6.633 0.902 -2.787 1 97.94 106 GLU A N 1
ATOM 842 C CA . GLU A 1 106 ? -5.883 1.996 -2.18 1 97.94 106 GLU A CA 1
ATOM 843 C C . GLU A 1 106 ? -6.113 2.055 -0.673 1 97.94 106 GLU A C 1
ATOM 845 O O . GLU A 1 106 ? -5.172 2.262 0.097 1 97.94 106 GLU A O 1
ATOM 850 N N . LEU A 1 107 ? -7.324 1.896 -0.281 1 98.56 107 LEU A N 1
ATOM 851 C CA . LEU A 1 107 ? -7.629 1.882 1.146 1 98.56 107 LEU A CA 1
ATOM 852 C C . LEU A 1 107 ? -6.926 0.721 1.84 1 98.56 107 LEU A C 1
ATOM 854 O O . LEU A 1 107 ? -6.453 0.862 2.969 1 98.56 107 LEU A O 1
ATOM 858 N N . ASN A 1 108 ? -6.855 -0.418 1.18 1 98.38 108 ASN A N 1
ATOM 859 C CA . ASN A 1 108 ? -6.145 -1.571 1.722 1 98.38 108 ASN A CA 1
ATOM 860 C C . ASN A 1 108 ? -4.668 -1.263 1.952 1 98.38 108 ASN A C 1
ATOM 862 O O . ASN A 1 108 ? -4.09 -1.694 2.949 1 98.38 108 ASN A O 1
ATOM 866 N N . ARG A 1 109 ? -4.066 -0.563 1.041 1 98.31 109 ARG A N 1
ATOM 867 C CA . ARG A 1 109 ? -2.668 -0.178 1.184 1 98.31 109 ARG A CA 1
ATOM 868 C C . ARG A 1 109 ? -2.461 0.685 2.424 1 98.31 109 ARG A C 1
ATOM 870 O O . ARG A 1 109 ? -1.515 0.471 3.186 1 98.31 109 ARG A O 1
ATOM 877 N N . LEU A 1 110 ? -3.33 1.645 2.576 1 98.62 110 LEU A N 1
ATOM 878 C CA . LEU A 1 110 ? -3.238 2.51 3.748 1 98.62 110 LEU A CA 1
ATOM 879 C C . LEU A 1 110 ? -3.516 1.725 5.027 1 98.62 110 LEU A C 1
ATOM 881 O O . LEU A 1 110 ? -2.836 1.916 6.035 1 98.62 110 LEU A O 1
ATOM 885 N N . ARG A 1 111 ? -4.465 0.831 4.984 1 98.31 111 ARG A N 1
ATOM 886 C CA . ARG A 1 111 ? -4.773 -0.042 6.113 1 98.31 111 ARG A CA 1
ATOM 887 C C . ARG A 1 111 ? -3.537 -0.812 6.566 1 98.31 111 ARG A C 1
ATOM 889 O O . ARG A 1 111 ? -3.27 -0.919 7.766 1 98.31 111 ARG A O 1
ATOM 896 N N . ASN A 1 112 ? -2.83 -1.322 5.641 1 96.75 112 ASN A N 1
ATOM 897 C CA . ASN A 1 112 ? -1.644 -2.113 5.949 1 96.75 112 ASN A CA 1
ATOM 898 C C . ASN A 1 112 ? -0.618 -1.304 6.734 1 96.75 112 ASN A C 1
ATOM 900 O O . ASN A 1 112 ? 0.113 -1.854 7.559 1 96.75 112 ASN A O 1
ATOM 904 N N . VAL A 1 113 ? -0.558 -0.028 6.496 1 98.25 113 VAL A N 1
ATOM 905 C CA . VAL A 1 113 ? 0.349 0.857 7.219 1 98.25 113 VAL A CA 1
ATOM 906 C C . VAL A 1 113 ? -0.19 1.112 8.625 1 98.25 113 VAL A C 1
ATOM 908 O O . VAL A 1 113 ? 0.531 0.946 9.609 1 98.25 113 VAL A O 1
ATOM 911 N N . LEU A 1 114 ? -1.422 1.456 8.695 1 97.88 114 LEU A N 1
ATOM 912 C CA . LEU A 1 114 ? -2.021 1.899 9.945 1 97.88 114 LEU A CA 1
ATOM 913 C C . LEU A 1 114 ? -2.053 0.767 10.969 1 97.88 114 LEU A C 1
ATOM 915 O O . LEU A 1 114 ? -1.973 1.009 12.172 1 97.88 114 LEU A O 1
ATOM 919 N N . LEU A 1 115 ? -2.066 -0.434 10.469 1 94.31 115 LEU A N 1
ATOM 920 C CA . LEU A 1 115 ? -2.094 -1.591 11.359 1 94.31 115 LEU A CA 1
ATOM 921 C C . LEU A 1 115 ? -0.781 -1.719 12.125 1 94.31 115 LEU A C 1
ATOM 923 O O . LEU A 1 115 ? -0.718 -2.41 13.141 1 94.31 115 LEU A O 1
ATOM 927 N N . HIS A 1 116 ? 0.258 -1.076 11.664 1 92.31 116 HIS A N 1
ATOM 928 C CA . HIS A 1 116 ? 1.547 -1.097 12.352 1 92.31 116 HIS A CA 1
ATOM 929 C C . HIS A 1 116 ? 1.603 -0.046 13.453 1 92.31 116 HIS A C 1
ATOM 931 O O . HIS A 1 116 ? 2.506 -0.068 14.289 1 92.31 116 HIS A O 1
ATOM 937 N N . ILE A 1 117 ? 0.637 0.92 13.492 1 93.44 117 ILE A N 1
ATOM 938 C CA . ILE A 1 117 ? 0.761 2.127 14.297 1 93.44 117 ILE A CA 1
ATOM 939 C C . ILE A 1 117 ? -0.132 2.014 15.531 1 93.44 117 ILE A C 1
ATOM 941 O O . ILE A 1 117 ? -1.359 1.979 15.422 1 93.44 117 ILE A O 1
ATOM 945 N N . PRO A 1 118 ? 0.5 1.971 16.719 1 90.31 118 PRO A N 1
ATOM 946 C CA . PRO A 1 118 ? -0.333 1.997 17.922 1 90.31 118 PRO A CA 1
ATOM 947 C C . PRO A 1 118 ? -1.023 3.344 18.125 1 90.31 118 PRO A C 1
ATOM 949 O O . PRO A 1 118 ? -0.521 4.375 17.688 1 90.31 118 PRO A O 1
ATOM 952 N N . GLN A 1 119 ? -2.135 3.334 18.781 1 92.75 119 GLN A N 1
ATOM 953 C CA . GLN A 1 119 ? -2.875 4.535 19.156 1 92.75 119 GLN A CA 1
ATOM 954 C C . GLN A 1 119 ? -3.188 5.391 17.938 1 92.75 119 GLN A C 1
ATOM 956 O O . GLN A 1 119 ? -2.898 6.59 17.922 1 92.75 119 GLN A O 1
ATOM 961 N N . VAL A 1 120 ? -3.66 4.711 16.906 1 96.44 120 VAL A N 1
ATOM 962 C CA . VAL A 1 120 ? -4.105 5.398 15.703 1 96.44 120 VAL A CA 1
ATOM 963 C C . VAL A 1 120 ? -5.633 5.422 15.656 1 96.44 120 VAL A C 1
ATOM 965 O O . VAL A 1 120 ? -6.289 4.484 16.125 1 96.44 120 VAL A O 1
ATOM 968 N N . TRP A 1 121 ? -6.215 6.488 15.227 1 97.44 121 TRP A N 1
ATOM 969 C CA . TRP A 1 121 ? -7.641 6.621 14.945 1 97.44 121 TRP A CA 1
ATOM 970 C C . TRP A 1 121 ? -7.867 7.133 13.531 1 97.44 121 TRP A C 1
ATOM 972 O O . TRP A 1 121 ? -7.5 8.266 13.203 1 97.44 121 TRP A O 1
ATOM 982 N N . TRP A 1 122 ? -8.492 6.277 12.719 1 98.69 122 TRP A N 1
ATOM 983 C CA . TRP A 1 122 ? -8.688 6.559 11.297 1 98.69 122 TRP A CA 1
ATOM 984 C C . TRP A 1 122 ? -10.016 7.27 11.062 1 98.69 122 TRP A C 1
ATOM 986 O O . TRP A 1 122 ? -11.086 6.695 11.297 1 98.69 122 TRP A O 1
ATOM 996 N N . LEU A 1 123 ? -10 8.555 10.703 1 98.88 123 LEU A N 1
ATOM 997 C CA . LEU A 1 123 ? -11.18 9.289 10.25 1 98.88 123 LEU A CA 1
ATOM 998 C C . LEU A 1 123 ? -11.305 9.227 8.727 1 98.88 123 LEU A C 1
ATOM 1000 O O . LEU A 1 123 ? -10.695 10.031 8.023 1 98.88 123 LEU A O 1
ATOM 1004 N N . LEU A 1 124 ? -12.055 8.281 8.242 1 98.88 124 LEU A N 1
ATOM 1005 C CA . LEU A 1 124 ? -12.258 8.109 6.812 1 98.88 124 LEU A CA 1
ATOM 1006 C C . LEU A 1 124 ? -13.523 8.828 6.352 1 98.88 124 LEU A C 1
ATOM 1008 O O . LEU A 1 124 ? -14.602 8.617 6.914 1 98.88 124 LEU A O 1
ATOM 1012 N N . VAL A 1 125 ? -13.406 9.711 5.344 1 98.94 125 VAL A N 1
ATOM 1013 C CA . VAL A 1 125 ? -14.523 10.539 4.902 1 98.94 125 VAL A CA 1
ATOM 1014 C C . VAL A 1 125 ? -14.805 10.289 3.424 1 98.94 125 VAL A C 1
ATOM 1016 O O . VAL A 1 125 ? -13.984 10.617 2.564 1 98.94 125 VAL A O 1
ATOM 1019 N N . GLU A 1 126 ? -15.945 9.766 3.096 1 98.75 126 GLU A N 1
ATOM 1020 C CA . GLU A 1 126 ? -16.328 9.523 1.707 1 98.75 126 GLU A CA 1
ATOM 1021 C C . GLU A 1 126 ? -16.891 10.789 1.062 1 98.75 126 GLU A C 1
ATOM 1023 O O . GLU A 1 126 ? -17.688 11.492 1.671 1 98.75 126 GLU A O 1
ATOM 1028 N N . ASP A 1 127 ? -16.422 11.078 -0.104 1 98.19 127 ASP A N 1
ATOM 1029 C CA . ASP A 1 127 ? -17.047 12.109 -0.931 1 98.19 127 ASP A CA 1
ATOM 1030 C C . ASP A 1 127 ? -18.344 11.617 -1.555 1 98.19 127 ASP A C 1
ATOM 1032 O O . ASP A 1 127 ? -18.391 11.328 -2.752 1 98.19 127 ASP A O 1
ATOM 1036 N N . ARG A 1 128 ? -19.297 11.562 -0.736 1 97.38 128 ARG A N 1
ATOM 1037 C CA . ARG A 1 128 ? -20.609 11.008 -1.098 1 97.38 128 ARG A CA 1
ATOM 1038 C C . ARG A 1 128 ? -21.703 11.578 -0.212 1 97.38 128 ARG A C 1
ATOM 1040 O O . ARG A 1 128 ? -21.438 12.094 0.875 1 97.38 128 ARG A O 1
ATOM 1047 N N . GLU A 1 129 ? -22.922 11.43 -0.69 1 97.62 129 GLU A N 1
ATOM 1048 C CA . GLU A 1 129 ? -24.078 11.898 0.068 1 97.62 129 GLU A CA 1
ATOM 1049 C C . GLU A 1 129 ? -24.328 11.016 1.292 1 97.62 129 GLU A C 1
ATOM 1051 O O . GLU A 1 129 ? -24.766 11.508 2.334 1 97.62 129 GLU A O 1
ATOM 1056 N N . GLU A 1 130 ? -24.031 9.75 1.104 1 98.06 130 GLU A N 1
ATOM 1057 C CA . GLU A 1 130 ? -24.156 8.789 2.199 1 98.06 130 GLU A CA 1
ATOM 1058 C C . GLU A 1 130 ? -23 7.812 2.223 1 98.06 130 GLU A C 1
ATOM 1060 O O . GLU A 1 130 ? -22.328 7.609 1.206 1 98.06 130 GLU A O 1
ATOM 1065 N N . LYS A 1 131 ? -22.797 7.234 3.359 1 98.06 131 LYS A N 1
ATOM 1066 C CA . LYS A 1 131 ? -21.75 6.219 3.504 1 98.06 131 LYS A CA 1
ATOM 1067 C C . LYS A 1 131 ? -22.047 5.012 2.615 1 98.06 131 LYS A C 1
ATOM 1069 O O . LYS A 1 131 ? -23.188 4.574 2.5 1 98.06 131 LYS A O 1
ATOM 1074 N N . SER A 1 132 ? -21.109 4.531 1.922 1 97.75 132 SER A N 1
ATOM 1075 C CA . SER A 1 132 ? -21.281 3.348 1.089 1 97.75 132 SER A CA 1
ATOM 1076 C C . SER A 1 132 ? -21.125 2.068 1.904 1 97.75 132 SER A C 1
ATOM 1078 O O . SER A 1 132 ? -20.359 2.027 2.861 1 97.75 132 SER A O 1
ATOM 1080 N N . GLU A 1 133 ? -21.828 1.001 1.46 1 96.5 133 GLU A N 1
ATOM 1081 C CA . GLU A 1 133 ? -21.703 -0.304 2.104 1 96.5 133 GLU A CA 1
ATOM 1082 C C . GLU A 1 133 ? -20.297 -0.884 1.919 1 96.5 133 GLU A C 1
ATOM 1084 O O . GLU A 1 133 ? -19.781 -1.558 2.811 1 96.5 133 GLU A O 1
ATOM 1089 N N . LEU A 1 134 ? -19.766 -0.669 0.799 1 96.56 134 LEU A N 1
ATOM 1090 C CA . LEU A 1 134 ? -18.422 -1.162 0.483 1 96.56 134 LEU A CA 1
ATOM 1091 C C . LEU A 1 134 ? -17.406 -0.671 1.508 1 96.56 134 LEU A C 1
ATOM 1093 O O . LEU A 1 134 ? -16.656 -1.47 2.082 1 96.56 134 LEU A O 1
ATOM 1097 N N . VAL A 1 135 ? -17.391 0.647 1.718 1 98.12 135 VAL A N 1
ATOM 1098 C CA . VAL A 1 135 ? -16.422 1.242 2.627 1 98.12 135 VAL A CA 1
ATOM 1099 C C . VAL A 1 135 ? -16.766 0.876 4.066 1 98.12 135 VAL A C 1
ATOM 1101 O O . VAL A 1 135 ? -15.867 0.603 4.875 1 98.12 135 VAL A O 1
ATOM 1104 N N . LYS A 1 136 ? -18.031 0.865 4.352 1 97.38 136 LYS A N 1
ATOM 1105 C CA . LYS A 1 136 ? -18.453 0.451 5.684 1 97.38 136 LYS A CA 1
ATOM 1106 C C . LYS A 1 136 ? -17.953 -0.952 6.016 1 97.38 136 LYS A C 1
ATOM 1108 O O . LYS A 1 136 ? -17.375 -1.176 7.082 1 97.38 136 LYS A O 1
ATOM 1113 N N . ASN A 1 137 ? -18.203 -1.88 5.09 1 95.56 137 ASN A N 1
ATOM 1114 C CA . ASN A 1 137 ? -17.766 -3.258 5.273 1 95.56 137 ASN A CA 1
ATOM 1115 C C . ASN A 1 137 ? -16.25 -3.35 5.398 1 95.56 137 ASN A C 1
ATOM 1117 O O . ASN A 1 137 ? -15.727 -4.074 6.25 1 95.56 137 ASN A O 1
ATOM 1121 N N . PHE A 1 138 ? -15.578 -2.643 4.605 1 97.69 138 PHE A N 1
ATOM 1122 C CA . PHE A 1 138 ? -14.117 -2.615 4.645 1 97.69 138 PHE A CA 1
ATOM 1123 C C . PHE A 1 138 ? -13.617 -2.158 6.008 1 97.69 138 PHE A C 1
ATOM 1125 O O . PHE A 1 138 ? -12.766 -2.812 6.613 1 97.69 138 PHE A O 1
ATOM 1132 N N . LEU A 1 139 ? -14.125 -1.009 6.441 1 96.5 139 LEU A N 1
ATOM 1133 C CA . LEU A 1 139 ? -13.68 -0.431 7.707 1 96.5 139 LEU A CA 1
ATOM 1134 C C . LEU A 1 139 ? -14.008 -1.358 8.875 1 96.5 139 LEU A C 1
ATOM 1136 O O . LEU A 1 139 ? -13.188 -1.534 9.781 1 96.5 139 LEU A O 1
ATOM 1140 N N . THR A 1 140 ? -15.156 -1.967 8.82 1 92 140 THR A N 1
ATOM 1141 C CA . THR A 1 140 ? -15.586 -2.867 9.883 1 92 140 THR A CA 1
ATOM 1142 C C . THR A 1 140 ? -14.609 -4.031 10.039 1 92 140 THR A C 1
ATOM 1144 O O . THR A 1 140 ? -14.367 -4.496 11.156 1 92 140 THR A O 1
ATOM 1147 N N . HIS A 1 141 ? -13.992 -4.41 8.961 1 89.25 141 HIS A N 1
ATOM 1148 C CA . HIS A 1 141 ? -13.117 -5.578 8.992 1 89.25 141 HIS A CA 1
ATOM 1149 C C . HIS A 1 141 ? -11.648 -5.164 8.914 1 89.25 141 HIS A C 1
ATOM 1151 O O . HIS A 1 141 ? -10.766 -6.016 8.781 1 89.25 141 HIS A O 1
ATOM 1157 N N . SER A 1 142 ? -11.398 -3.916 8.969 1 92.06 142 SER A N 1
ATOM 1158 C CA . SER A 1 142 ? -10.047 -3.416 8.734 1 92.06 142 SER A CA 1
ATOM 1159 C C . SER A 1 142 ? -9.141 -3.695 9.93 1 92.06 142 SER A C 1
ATOM 1161 O O . SER A 1 142 ? -7.922 -3.793 9.781 1 92.06 142 SER A O 1
ATOM 1163 N N . GLY A 1 143 ? -9.688 -3.77 11.133 1 90.12 143 GLY A N 1
ATOM 1164 C CA . GLY A 1 143 ? -8.906 -3.912 12.359 1 90.12 143 GLY A CA 1
ATOM 1165 C C . GLY A 1 143 ? -8.344 -2.598 12.859 1 90.12 143 GLY A C 1
ATOM 1166 O O . GLY A 1 143 ? -7.66 -2.561 13.883 1 90.12 143 GLY A O 1
ATOM 1167 N N . VAL A 1 144 ? -8.609 -1.477 12.188 1 93.44 144 VAL A N 1
ATOM 1168 C CA . VAL A 1 144 ? -8.133 -0.153 12.586 1 93.44 144 VAL A CA 1
ATOM 1169 C C . VAL A 1 144 ? -9.266 0.621 13.258 1 93.44 144 VAL A C 1
ATOM 1171 O O . VAL A 1 144 ? -10.359 0.739 12.703 1 93.44 144 VAL A O 1
ATOM 1174 N N . PRO A 1 145 ? -9.031 1.117 14.586 1 93.62 145 PRO A N 1
ATOM 1175 C CA . PRO A 1 145 ? -10.039 2.027 15.133 1 93.62 145 PRO A CA 1
ATOM 1176 C C . PRO A 1 145 ? -10.359 3.188 14.195 1 93.62 145 PRO A C 1
ATOM 1178 O O . PRO A 1 145 ? -9.453 3.783 13.609 1 93.62 145 PRO A O 1
ATOM 1181 N N . HIS A 1 146 ? -11.711 3.402 14.016 1 97.56 146 HIS A N 1
ATOM 1182 C CA . HIS A 1 146 ? -12.023 4.359 12.961 1 97.56 146 HIS A CA 1
ATOM 1183 C C . HIS A 1 146 ? -13.352 5.059 13.234 1 97.56 146 HIS A C 1
ATOM 1185 O O . HIS A 1 146 ? -14.117 4.637 14.102 1 97.56 146 HIS A O 1
ATOM 1191 N N . THR A 1 147 ? -13.531 6.156 12.648 1 98.44 147 THR A N 1
ATOM 1192 C CA . THR A 1 147 ? -14.805 6.832 12.43 1 98.44 147 THR A CA 1
ATOM 1193 C C . THR A 1 147 ? -15.078 7.008 10.938 1 98.44 147 THR A C 1
ATOM 1195 O O . THR A 1 147 ? -14.203 7.449 10.195 1 98.44 147 THR A O 1
ATOM 1198 N N . HIS A 1 148 ? -16.203 6.547 10.516 1 98.62 148 HIS A N 1
ATOM 1199 C CA . HIS A 1 148 ? -16.641 6.645 9.125 1 98.62 148 HIS A CA 1
ATOM 1200 C C . HIS A 1 148 ? -17.531 7.859 8.906 1 98.62 148 HIS A C 1
ATOM 1202 O O . HIS A 1 148 ? -18.594 7.965 9.523 1 98.62 148 HIS A O 1
ATOM 1208 N N . LEU A 1 149 ? -17.078 8.789 8.109 1 98.81 149 LEU A N 1
ATOM 1209 C CA . LEU A 1 149 ? -17.812 10.016 7.816 1 98.81 149 LEU A CA 1
ATOM 1210 C C . LEU A 1 149 ? -18.109 10.133 6.324 1 98.81 149 LEU A C 1
ATOM 1212 O O . LEU A 1 149 ? -17.641 9.305 5.531 1 98.81 149 LEU A O 1
ATOM 1216 N N . HIS A 1 150 ? -18.938 11.023 5.926 1 98.69 150 HIS A N 1
ATOM 1217 C CA . HIS A 1 150 ? -19.234 11.352 4.535 1 98.69 150 HIS A CA 1
ATOM 1218 C C . HIS A 1 150 ? -19.516 12.844 4.371 1 98.69 150 HIS A C 1
ATOM 1220 O O . HIS A 1 150 ? -20.062 13.477 5.281 1 98.69 150 HIS A O 1
ATOM 1226 N N . GLN A 1 151 ? -19.078 13.422 3.33 1 98.69 151 GLN A N 1
ATOM 1227 C CA . GLN A 1 151 ? -19.344 14.805 2.932 1 98.69 151 GLN A CA 1
ATOM 1228 C C . GLN A 1 151 ? -19.203 14.969 1.422 1 98.69 151 GLN A C 1
ATOM 1230 O O . GLN A 1 151 ? -18.094 14.961 0.888 1 98.69 151 GLN A O 1
ATOM 1235 N N . PRO A 1 152 ? -20.359 15.172 0.7 1 97.81 152 PRO A N 1
ATOM 1236 C CA . PRO A 1 152 ? -20.266 15.273 -0.758 1 97.81 152 PRO A CA 1
ATOM 1237 C C . PRO A 1 152 ? -19.672 16.609 -1.219 1 97.81 152 PRO A C 1
ATOM 1239 O O . PRO A 1 152 ? -19.938 17.641 -0.618 1 97.81 152 PRO A O 1
ATOM 1242 N N . THR A 1 153 ? -18.812 16.516 -2.234 1 97.06 153 THR A N 1
ATOM 1243 C CA . THR A 1 153 ? -18.391 17.719 -2.945 1 97.06 153 THR A CA 1
ATOM 1244 C C . THR A 1 153 ? -19.469 18.188 -3.92 1 97.06 153 THR A C 1
ATOM 1246 O O . THR A 1 153 ? -19.953 17.406 -4.742 1 97.06 153 THR A O 1
ATOM 1249 N N . PRO A 1 154 ? -19.844 19.453 -3.877 1 95.19 154 PRO A N 1
ATOM 1250 C CA . PRO A 1 154 ? -20.844 19.953 -4.828 1 95.19 154 PRO A CA 1
ATOM 1251 C C . PRO A 1 154 ? -20.375 19.812 -6.281 1 95.19 154 PRO A C 1
ATOM 1253 O O . PRO A 1 154 ? -19.203 19.984 -6.574 1 95.19 154 PRO A O 1
ATOM 1256 N N . PRO A 1 155 ? -21.328 19.578 -7.145 1 91.5 155 PRO A N 1
ATOM 1257 C CA . PRO A 1 155 ? -21.016 19.312 -8.547 1 91.5 155 PRO A CA 1
ATOM 1258 C C . PRO A 1 155 ? -20.172 20.422 -9.188 1 91.5 155 PRO A C 1
ATOM 1260 O O . PRO A 1 155 ? -19.328 20.156 -10.031 1 91.5 155 PRO A O 1
ATOM 1263 N N . GLU A 1 156 ? -20.375 21.688 -8.836 1 91.25 156 GLU A N 1
ATOM 1264 C CA . GLU A 1 156 ? -19.672 22.812 -9.43 1 91.25 156 GLU A CA 1
ATOM 1265 C C . GLU A 1 156 ? -18.188 22.781 -9.078 1 91.25 156 GLU A C 1
ATOM 1267 O O . GLU A 1 156 ? -17.359 23.438 -9.742 1 91.25 156 GLU A O 1
ATOM 1272 N N . TRP A 1 157 ? -17.875 22.016 -8.07 1 91.38 157 TRP A N 1
ATOM 1273 C CA . TRP A 1 157 ? -16.484 21.969 -7.621 1 91.38 157 TRP A CA 1
ATOM 1274 C C . TRP A 1 157 ? -15.828 20.656 -8.039 1 91.38 157 TRP A C 1
ATOM 1276 O O . TRP A 1 157 ? -14.656 20.422 -7.727 1 91.38 157 TRP A O 1
ATOM 1286 N N . LYS A 1 158 ? -16.547 19.828 -8.656 1 86.94 158 LYS A N 1
ATOM 1287 C CA . LYS A 1 158 ? -15.977 18.578 -9.141 1 86.94 158 LYS A CA 1
ATOM 1288 C C . LYS A 1 158 ? -15.266 18.781 -10.477 1 86.94 158 LYS A C 1
ATOM 1290 O O . LYS A 1 158 ? -15.695 19.578 -11.297 1 86.94 158 LYS A O 1
ATOM 1295 N N . VAL A 1 159 ? -14.148 17.984 -10.555 1 80.69 159 VAL A N 1
ATOM 1296 C CA . VAL A 1 159 ? -13.391 18.062 -11.797 1 80.69 159 VAL A CA 1
ATOM 1297 C C . VAL A 1 159 ? -14.188 17.422 -12.938 1 80.69 159 VAL A C 1
ATOM 1299 O O . VAL A 1 159 ? -14.719 16.328 -12.789 1 80.69 159 VAL A O 1
ATOM 1302 N N . LYS A 1 160 ? -14.227 18.172 -13.977 1 72.56 160 LYS A N 1
ATOM 1303 C CA . LYS A 1 160 ? -14.891 17.672 -15.172 1 72.56 160 LYS A CA 1
ATOM 1304 C C . LYS A 1 160 ? -13.984 16.719 -15.953 1 72.56 160 LYS A C 1
ATOM 1306 O O . LYS A 1 160 ? -12.758 16.812 -15.859 1 72.56 160 LYS A O 1
ATOM 1311 N N . ASP A 1 161 ? -14.375 15.727 -16.625 1 65.81 161 ASP A N 1
ATOM 1312 C CA . ASP A 1 161 ? -13.719 14.594 -17.281 1 65.81 161 ASP A CA 1
ATOM 1313 C C . ASP A 1 161 ? -12.5 15.047 -18.078 1 65.81 161 ASP A C 1
ATOM 1315 O O . ASP A 1 161 ? -11.461 14.391 -18.047 1 65.81 161 ASP A O 1
ATOM 1319 N N . LYS A 1 162 ? -12.516 16.219 -18.688 1 68.88 162 LYS A N 1
ATOM 1320 C CA . LYS A 1 162 ? -11.43 16.578 -19.594 1 68.88 162 LYS A CA 1
ATOM 1321 C C . LYS A 1 162 ? -10.516 17.625 -18.969 1 68.88 162 LYS A C 1
ATOM 1323 O O . LYS A 1 162 ? -9.5 18 -19.578 1 68.88 162 LYS A O 1
ATOM 1328 N N . SER A 1 163 ? -10.781 17.938 -17.859 1 73.38 163 SER A N 1
ATOM 1329 C CA . SER A 1 163 ? -9.984 18.984 -17.234 1 73.38 163 SER A CA 1
ATOM 1330 C C . SER A 1 163 ? -8.891 18.406 -16.344 1 73.38 163 SER A C 1
ATOM 1332 O O . SER A 1 163 ? -9.07 17.328 -15.773 1 73.38 163 SER A O 1
ATOM 1334 N N . PRO A 1 164 ? -7.773 19.125 -16.328 1 77.12 164 PRO A N 1
ATOM 1335 C CA . PRO A 1 164 ? -6.719 18.656 -15.414 1 77.12 164 PRO A CA 1
ATOM 1336 C C . PRO A 1 164 ? -7.172 18.625 -13.961 1 77.12 164 PRO A C 1
ATOM 1338 O O . PRO A 1 164 ? -7.922 19.516 -13.523 1 77.12 164 PRO A O 1
ATOM 1341 N N . ARG A 1 165 ? -6.73 17.75 -13.289 1 78.38 165 ARG A N 1
ATOM 1342 C CA . ARG A 1 165 ? -7.148 17.5 -11.914 1 78.38 165 ARG A CA 1
ATOM 1343 C C . ARG A 1 165 ? -6.801 18.672 -11.016 1 78.38 165 ARG A C 1
ATOM 1345 O O . ARG A 1 165 ? -7.449 18.891 -9.984 1 78.38 165 ARG A O 1
ATOM 1352 N N . TRP A 1 166 ? -5.77 19.453 -11.383 1 73.25 166 TRP A N 1
ATOM 1353 C CA . TRP A 1 166 ? -5.262 20.484 -10.477 1 73.25 166 TRP A CA 1
ATOM 1354 C C . TRP A 1 166 ? -6.121 21.734 -10.539 1 73.25 166 TRP A C 1
ATOM 1356 O O . TRP A 1 166 ? -5.938 22.656 -9.742 1 73.25 166 TRP A O 1
ATOM 1366 N N . THR A 1 167 ? -7.125 21.719 -11.367 1 79.81 167 THR A N 1
ATOM 1367 C CA . THR A 1 167 ? -7.918 22.938 -11.586 1 79.81 167 THR A CA 1
ATOM 1368 C C . THR A 1 167 ? -8.938 23.125 -10.461 1 79.81 167 THR A C 1
ATOM 1370 O O . THR A 1 167 ? -9.422 24.234 -10.242 1 79.81 167 THR A O 1
ATOM 1373 N N . LYS A 1 168 ? -9.25 22.031 -9.836 1 86.31 168 LYS A N 1
ATOM 1374 C CA . LYS A 1 168 ? -10.188 22.094 -8.719 1 86.31 168 LYS A CA 1
ATOM 1375 C C . LYS A 1 168 ? -9.609 21.422 -7.477 1 86.31 168 LYS A C 1
ATOM 1377 O O . LYS A 1 168 ? -8.938 20.391 -7.578 1 86.31 168 LYS A O 1
ATOM 1382 N N . PRO A 1 169 ? -9.906 22.094 -6.371 1 89.56 169 PRO A N 1
ATOM 1383 C CA . PRO A 1 169 ? -9.43 21.469 -5.137 1 89.56 169 PRO A CA 1
ATOM 1384 C C . PRO A 1 169 ? -10.18 20.188 -4.797 1 89.56 169 PRO A C 1
ATOM 1386 O O . PRO A 1 169 ? -11.391 20.094 -5.023 1 89.56 169 PRO A O 1
ATOM 1389 N N . ARG A 1 170 ? -9.469 19.266 -4.305 1 90.5 170 ARG A N 1
ATOM 1390 C CA . ARG A 1 170 ? -10.07 17.984 -3.949 1 90.5 170 ARG A CA 1
ATOM 1391 C C . ARG A 1 170 ? -9.977 17.734 -2.449 1 90.5 170 ARG A C 1
ATOM 1393 O O . ARG A 1 170 ? -9.008 18.156 -1.804 1 90.5 170 ARG A O 1
ATOM 1400 N N . GLY A 1 171 ? -10.977 17.094 -1.883 1 95.81 171 GLY A N 1
ATOM 1401 C CA . GLY A 1 171 ? -10.961 16.625 -0.511 1 95.81 171 GLY A CA 1
ATOM 1402 C C . GLY A 1 171 ? -11.148 17.719 0.511 1 95.81 171 GLY A C 1
ATOM 1403 O O . GLY A 1 171 ? -10.969 17.5 1.71 1 95.81 171 GLY A O 1
ATOM 1404 N N . VAL A 1 172 ? -11.492 18.922 0.08 1 97.44 172 VAL A N 1
ATOM 1405 C CA . VAL A 1 172 ? -11.555 20.094 0.958 1 97.44 172 VAL A CA 1
ATOM 1406 C C . VAL A 1 172 ? -12.648 19.906 1.999 1 97.44 172 VAL A C 1
ATOM 1408 O O . VAL A 1 172 ? -12.391 19.953 3.203 1 97.44 172 VAL A O 1
ATOM 1411 N N . LEU A 1 173 ? -13.812 19.625 1.491 1 98.25 173 LEU A N 1
ATOM 1412 C CA . LEU A 1 173 ? -14.953 19.531 2.396 1 98.25 173 LEU A CA 1
ATOM 1413 C C . LEU A 1 173 ? -14.867 18.266 3.244 1 98.25 173 LEU A C 1
ATOM 1415 O O . LEU A 1 173 ? -15.312 18.266 4.395 1 98.25 173 LEU A O 1
ATOM 1419 N N . GLN A 1 174 ? -14.344 17.203 2.73 1 98.75 174 GLN A N 1
ATOM 1420 C CA . GLN A 1 174 ? -14.133 15.977 3.484 1 98.75 174 GLN A CA 1
ATOM 1421 C C . GLN A 1 174 ? -13.164 16.203 4.641 1 98.75 174 GLN A C 1
ATOM 1423 O O . GLN A 1 174 ? -13.414 15.766 5.766 1 98.75 174 GLN A O 1
ATOM 1428 N N . ARG A 1 175 ? -12.047 16.844 4.398 1 98.75 175 ARG A N 1
ATOM 1429 C CA . ARG A 1 175 ? -11.094 17.172 5.457 1 98.75 175 ARG A CA 1
ATOM 1430 C C . ARG A 1 175 ? -11.734 18.047 6.523 1 98.75 175 ARG A C 1
ATOM 1432 O O . ARG A 1 175 ? -11.547 17.828 7.719 1 98.75 175 ARG A O 1
ATOM 1439 N N . ASN A 1 176 ? -12.5 19.062 6.082 1 98.75 176 ASN A N 1
ATOM 1440 C CA . ASN A 1 176 ? -13.172 19.938 7.031 1 98.75 176 ASN A CA 1
ATOM 1441 C C . ASN A 1 176 ? -14.188 19.188 7.879 1 98.75 176 ASN A C 1
ATOM 1443 O O . ASN A 1 176 ? -14.359 19.484 9.062 1 98.75 176 ASN A O 1
ATOM 1447 N N . ALA A 1 177 ? -14.891 18.234 7.238 1 98.81 177 ALA A N 1
ATOM 1448 C CA . ALA A 1 177 ? -15.836 17.422 8 1 98.81 177 ALA A CA 1
ATOM 1449 C C . ALA A 1 177 ? -15.133 16.656 9.125 1 98.81 177 ALA A C 1
ATOM 1451 O O . ALA A 1 177 ? -15.664 16.547 10.234 1 98.81 177 ALA A O 1
ATOM 1452 N N . ALA A 1 178 ? -14.016 16.172 8.852 1 98.81 178 ALA A N 1
ATOM 1453 C CA . ALA A 1 178 ? -13.242 15.453 9.867 1 98.81 178 ALA A CA 1
ATOM 1454 C C . ALA A 1 178 ? -12.742 16.406 10.945 1 98.81 178 ALA A C 1
ATOM 1456 O O . ALA A 1 178 ? -12.742 16.078 12.133 1 98.81 178 ALA A O 1
ATOM 1457 N N . LEU A 1 179 ? -12.258 17.578 10.531 1 98.69 179 LEU A N 1
ATOM 1458 C CA . LEU A 1 179 ? -11.82 18.578 11.492 1 98.69 179 LEU A CA 1
ATOM 1459 C C . LEU A 1 179 ? -12.969 18.969 12.43 1 98.69 179 LEU A C 1
ATOM 1461 O O . LEU A 1 179 ? -12.766 19.078 13.641 1 98.69 179 LEU A O 1
ATOM 1465 N N . ASP A 1 180 ? -14.141 19.203 11.852 1 98.44 180 ASP A N 1
ATOM 1466 C CA . ASP A 1 180 ? -15.312 19.516 12.648 1 98.44 180 ASP A CA 1
ATOM 1467 C C . ASP A 1 180 ? -15.633 18.406 13.641 1 98.44 180 ASP A C 1
ATOM 1469 O O . ASP A 1 180 ? -15.984 18.656 14.789 1 98.44 180 ASP A O 1
ATOM 1473 N N . TRP A 1 181 ? -15.531 17.188 13.156 1 98.44 181 TRP A N 1
ATOM 1474 C CA . TRP A 1 181 ? -15.75 16.047 14.031 1 98.44 181 TRP A CA 1
ATOM 1475 C C . TRP A 1 181 ? -14.773 16.062 15.203 1 98.44 181 TRP A C 1
ATOM 1477 O O . TRP A 1 181 ? -15.172 15.828 16.344 1 98.44 181 TRP A O 1
ATOM 1487 N N . LEU A 1 182 ? -13.555 16.328 14.969 1 98.38 182 LEU A N 1
ATOM 1488 C CA . LEU A 1 182 ? -12.547 16.375 16.016 1 98.38 182 LEU A CA 1
ATOM 1489 C C . LEU A 1 182 ? -12.867 17.484 17.016 1 98.38 182 LEU A C 1
ATOM 1491 O O . LEU A 1 182 ? -12.766 17.266 18.234 1 98.38 182 LEU A O 1
ATOM 1495 N N . ARG A 1 183 ? -13.172 18.625 16.578 1 97.94 183 ARG A N 1
ATOM 1496 C CA . ARG A 1 183 ? -13.469 19.781 17.438 1 97.94 183 ARG A CA 1
ATOM 1497 C C . ARG A 1 183 ? -14.648 19.484 18.344 1 97.94 183 ARG A C 1
ATOM 1499 O O . ARG A 1 183 ? -14.711 19.984 19.484 1 97.94 183 ARG A O 1
ATOM 1506 N N . LYS A 1 184 ? -15.531 18.656 17.859 1 96.81 184 LYS A N 1
ATOM 1507 C CA . LYS A 1 184 ? -16.75 18.359 18.625 1 96.81 184 LYS A CA 1
ATOM 1508 C C . LYS A 1 184 ? -16.516 17.172 19.562 1 96.81 184 LYS A C 1
ATOM 1510 O O . LYS A 1 184 ? -17.094 17.125 20.656 1 96.81 184 LYS A O 1
ATOM 1515 N N . ASN A 1 185 ? -15.633 16.234 19.156 1 95.62 185 ASN A N 1
ATOM 1516 C CA . ASN A 1 185 ? -15.656 14.938 19.828 1 95.62 185 ASN A CA 1
ATOM 1517 C C . ASN A 1 185 ? -14.336 14.656 20.547 1 95.62 185 ASN A C 1
ATOM 1519 O O . ASN A 1 185 ? -14.289 13.844 21.469 1 95.62 185 ASN A O 1
ATOM 1523 N N . ALA A 1 186 ? -13.273 15.234 20.094 1 94 186 ALA A N 1
ATOM 1524 C CA . ALA A 1 186 ? -11.969 14.875 20.641 1 94 186 ALA A CA 1
ATOM 1525 C C . ALA A 1 186 ? -11.781 15.453 22.047 1 94 186 ALA A C 1
ATOM 1527 O O . ALA A 1 186 ? -12.227 16.562 22.328 1 94 186 ALA A O 1
ATOM 1528 N N . ASP A 1 187 ? -11.102 14.68 22.938 1 92.12 187 ASP A N 1
ATOM 1529 C CA . ASP A 1 187 ? -10.695 15.172 24.25 1 92.12 187 ASP A CA 1
ATOM 1530 C C . ASP A 1 187 ? -9.547 16.172 24.125 1 92.12 187 ASP A C 1
ATOM 1532 O O . ASP A 1 187 ? -8.453 15.828 23.688 1 92.12 187 ASP A O 1
ATOM 1536 N N . PRO A 1 188 ? -9.766 17.375 24.562 1 91.31 188 PRO A N 1
ATOM 1537 C CA . PRO A 1 188 ? -8.742 18.406 24.422 1 91.31 188 PRO A CA 1
ATOM 1538 C C . PRO A 1 188 ? -7.477 18.094 25.234 1 91.31 188 PRO A C 1
ATOM 1540 O O . PRO A 1 188 ? -6.422 18.688 24.984 1 91.31 188 PRO A O 1
ATOM 1543 N N . HIS A 1 189 ? -7.562 17.234 26.141 1 92.06 189 HIS A N 1
ATOM 1544 C CA . HIS A 1 189 ? -6.414 16.922 26.984 1 92.06 189 HIS A CA 1
ATOM 1545 C C . HIS A 1 189 ? -5.684 15.68 26.5 1 92.06 189 HIS A C 1
ATOM 1547 O O . HIS A 1 189 ? -4.633 15.32 27.031 1 92.06 189 HIS A O 1
ATOM 1553 N N . LEU A 1 190 ? -6.215 15.141 25.469 1 92.75 190 LEU A N 1
ATOM 1554 C CA . LEU A 1 190 ? -5.582 13.961 24.875 1 92.75 190 LEU A CA 1
ATOM 1555 C C . LEU A 1 190 ? -4.328 14.352 24.094 1 92.75 190 LEU A C 1
ATOM 1557 O O . LEU A 1 190 ? -4.387 15.18 23.188 1 92.75 190 LEU A O 1
ATOM 1561 N N . PRO A 1 191 ? -3.209 13.891 24.547 1 95.88 191 PRO A N 1
ATOM 1562 C CA . PRO A 1 191 ? -2.053 14.094 23.672 1 95.88 191 PRO A CA 1
ATOM 1563 C C . PRO A 1 191 ? -2.227 13.43 22.312 1 95.88 191 PRO A C 1
ATOM 1565 O O . PRO A 1 191 ? -2.35 12.203 22.219 1 95.88 191 PRO A O 1
ATOM 1568 N N . ALA A 1 192 ? -2.314 14.266 21.25 1 98.19 192 ALA A N 1
ATOM 1569 C CA . ALA A 1 192 ? -2.619 13.703 19.938 1 98.19 192 ALA A CA 1
ATOM 1570 C C . ALA A 1 192 ? -2.127 14.617 18.812 1 98.19 192 ALA A C 1
ATOM 1572 O O . ALA A 1 192 ? -1.84 15.797 19.047 1 98.19 192 ALA A O 1
ATOM 1573 N N . VAL A 1 193 ? -1.963 14.016 17.688 1 98.69 193 VAL A N 1
ATOM 1574 C CA . VAL A 1 193 ? -1.571 14.703 16.469 1 98.69 193 VAL A CA 1
ATOM 1575 C C . VAL A 1 193 ? -2.555 14.367 15.344 1 98.69 193 VAL A C 1
ATOM 1577 O O . VAL A 1 193 ? -3.162 13.297 15.344 1 98.69 193 VAL A O 1
ATOM 1580 N N . VAL A 1 194 ? -2.768 15.328 14.445 1 98.88 194 VAL A N 1
ATOM 1581 C CA . VAL A 1 194 ? -3.662 15.164 13.305 1 98.88 194 VAL A CA 1
ATOM 1582 C C . VAL A 1 194 ? -2.85 15.133 12.008 1 98.88 194 VAL A C 1
ATOM 1584 O O . VAL A 1 194 ? -1.998 16 11.789 1 98.88 194 VAL A O 1
ATOM 1587 N N . TYR A 1 195 ? -3.08 14.164 11.25 1 98.94 195 TYR A N 1
ATOM 1588 C CA . TYR A 1 195 ? -2.381 13.992 9.984 1 98.94 195 TYR A CA 1
ATOM 1589 C C . TYR A 1 195 ? -3.367 13.766 8.844 1 98.94 195 TYR A C 1
ATOM 1591 O O . TYR A 1 195 ? -4.32 13 8.977 1 98.94 195 TYR A O 1
ATOM 1599 N N . PHE A 1 196 ? -3.15 14.461 7.727 1 98.81 196 PHE A N 1
ATOM 1600 C CA . PHE A 1 196 ? -3.963 14.312 6.523 1 98.81 196 PHE A CA 1
ATOM 1601 C C . PHE A 1 196 ? -3.32 13.328 5.555 1 98.81 196 PHE A C 1
ATOM 1603 O O . PHE A 1 196 ? -2.291 13.633 4.949 1 98.81 196 PHE A O 1
ATOM 1610 N N . ALA A 1 197 ? -3.906 12.188 5.402 1 98.75 197 ALA A N 1
ATOM 1611 C CA . ALA A 1 197 ? -3.363 11.125 4.555 1 98.75 197 ALA A CA 1
ATOM 1612 C C . ALA A 1 197 ? -4.285 10.844 3.373 1 98.75 197 ALA A C 1
ATOM 1614 O O . ALA A 1 197 ? -5.363 10.266 3.543 1 98.75 197 ALA A O 1
ATOM 1615 N N . ASP A 1 198 ? -3.83 11.188 2.18 1 97.56 198 ASP A N 1
ATOM 1616 C CA . ASP A 1 198 ? -4.574 10.797 0.986 1 97.56 198 ASP A CA 1
ATOM 1617 C C . ASP A 1 198 ? -4.609 9.273 0.837 1 97.56 198 ASP A C 1
ATOM 1619 O O . ASP A 1 198 ? -3.654 8.586 1.201 1 97.56 198 ASP A O 1
ATOM 1623 N N . ASP A 1 199 ? -5.672 8.766 0.269 1 97.62 199 ASP A N 1
ATOM 1624 C CA . ASP A 1 199 ? -5.867 7.316 0.254 1 97.62 199 ASP A CA 1
ATOM 1625 C C . ASP A 1 199 ? -4.98 6.652 -0.795 1 97.62 199 ASP A C 1
ATOM 1627 O O . ASP A 1 199 ? -4.84 5.43 -0.81 1 97.62 199 ASP A O 1
ATOM 1631 N N . ASP A 1 200 ? -4.328 7.414 -1.669 1 95.88 200 ASP A N 1
ATOM 1632 C CA . ASP A 1 200 ? -3.582 6.777 -2.752 1 95.88 200 ASP A CA 1
ATOM 1633 C C . ASP A 1 200 ? -2.078 6.969 -2.57 1 95.88 200 ASP A C 1
ATOM 1635 O O . ASP A 1 200 ? -1.284 6.496 -3.387 1 95.88 200 ASP A O 1
ATOM 1639 N N . ASN A 1 201 ? -1.578 7.664 -1.523 1 97.88 201 ASN A N 1
ATOM 1640 C CA . ASN A 1 201 ? -0.151 7.887 -1.313 1 97.88 201 ASN A CA 1
ATOM 1641 C C . ASN A 1 201 ? 0.526 6.66 -0.713 1 97.88 201 ASN A C 1
ATOM 1643 O O . ASN A 1 201 ? -0.147 5.73 -0.263 1 97.88 201 ASN A O 1
ATOM 1647 N N . SER A 1 202 ? 1.812 6.582 -0.877 1 98.31 202 SER A N 1
ATOM 1648 C CA . SER A 1 202 ? 2.637 5.586 -0.203 1 98.31 202 SER A CA 1
ATOM 1649 C C . SER A 1 202 ? 3.256 6.152 1.071 1 98.31 202 SER A C 1
ATOM 1651 O O . SER A 1 202 ? 3.895 7.207 1.042 1 98.31 202 SER A O 1
ATOM 1653 N N . TYR A 1 203 ? 3.08 5.527 2.229 1 98.69 203 TYR A N 1
ATOM 1654 C CA . TYR A 1 203 ? 3.553 6 3.525 1 98.69 203 TYR A CA 1
ATOM 1655 C C . TYR A 1 203 ? 4.504 4.992 4.156 1 98.69 203 TYR A C 1
ATOM 1657 O O . TYR A 1 203 ? 4.238 3.787 4.148 1 98.69 203 TYR A O 1
ATOM 1665 N N . SER A 1 204 ? 5.57 5.496 4.672 1 97.81 204 SER A N 1
ATOM 1666 C CA . SER A 1 204 ? 6.414 4.664 5.527 1 97.81 204 SER A CA 1
ATOM 1667 C C . SER A 1 204 ? 5.879 4.625 6.953 1 97.81 204 SER A C 1
ATOM 1669 O O . SER A 1 204 ? 5.355 5.621 7.457 1 97.81 204 SER A O 1
ATOM 1671 N N . ILE A 1 205 ? 6.094 3.508 7.602 1 95.81 205 ILE A N 1
ATOM 1672 C CA . ILE A 1 205 ? 5.699 3.348 8.992 1 95.81 205 ILE A CA 1
ATOM 1673 C C . ILE A 1 205 ? 6.453 4.352 9.867 1 95.81 205 ILE A C 1
ATOM 1675 O O . ILE A 1 205 ? 5.895 4.906 10.812 1 95.81 205 ILE A O 1
ATOM 1679 N N . GLU A 1 206 ? 7.676 4.641 9.539 1 96.06 206 GLU A N 1
ATOM 1680 C CA . GLU A 1 206 ? 8.57 5.523 10.281 1 96.06 206 GLU A CA 1
ATOM 1681 C C . GLU A 1 206 ? 8.008 6.941 10.359 1 96.06 206 GLU A C 1
ATOM 1683 O O . GLU A 1 206 ? 8.242 7.66 11.328 1 96.06 206 GLU A O 1
ATOM 1688 N N . LEU A 1 207 ? 7.238 7.285 9.328 1 98.56 207 LEU A N 1
ATOM 1689 C CA . LEU A 1 207 ? 6.637 8.617 9.312 1 98.56 207 LEU A CA 1
ATOM 1690 C C . LEU A 1 207 ? 5.727 8.812 10.516 1 98.56 207 LEU A C 1
ATOM 1692 O O . LEU A 1 207 ? 5.777 9.852 11.172 1 98.56 207 LEU A O 1
ATOM 1696 N N . PHE A 1 208 ? 4.949 7.836 10.812 1 98.19 208 PHE A N 1
ATOM 1697 C CA . PHE A 1 208 ? 3.973 7.906 11.891 1 98.19 208 PHE A CA 1
ATOM 1698 C C . PHE A 1 208 ? 4.664 7.863 13.25 1 98.19 208 PHE A C 1
ATOM 1700 O O . PHE A 1 208 ? 4.219 8.516 14.203 1 98.19 208 PHE A O 1
ATOM 1707 N N . GLN A 1 209 ? 5.734 7.148 13.281 1 93.56 209 GLN A N 1
ATOM 1708 C CA . GLN A 1 209 ? 6.512 7.09 14.516 1 93.56 209 GLN A CA 1
ATOM 1709 C C . GLN A 1 209 ? 7.094 8.461 14.867 1 93.56 209 GLN A C 1
ATOM 1711 O O . GLN A 1 209 ? 7.145 8.836 16.047 1 93.56 209 GLN A O 1
ATOM 1716 N N . GLU A 1 210 ? 7.426 9.188 13.875 1 96.25 210 GLU A N 1
ATOM 1717 C CA . GLU A 1 210 ? 8.031 10.5 14.102 1 96.25 210 GLU A CA 1
ATOM 1718 C C . GLU A 1 210 ? 6.965 11.555 14.383 1 96.25 210 GLU A C 1
ATOM 1720 O O . GLU A 1 210 ? 7.105 12.344 15.32 1 96.25 210 GLU A O 1
ATOM 1725 N N . MET A 1 211 ? 5.922 11.5 13.648 1 98.31 211 MET A N 1
ATOM 1726 C CA . MET A 1 211 ? 4.961 12.602 13.719 1 98.31 211 MET A CA 1
ATOM 1727 C C . MET A 1 211 ? 4.203 12.57 15.047 1 98.31 211 MET A C 1
ATOM 1729 O O . MET A 1 211 ? 3.656 13.586 15.477 1 98.31 211 MET A O 1
ATOM 1733 N N . ARG A 1 212 ? 4.18 11.438 15.719 1 96.69 212 ARG A N 1
ATOM 1734 C CA . ARG A 1 212 ? 3.432 11.273 16.953 1 96.69 212 ARG A CA 1
ATOM 1735 C C . ARG A 1 212 ? 3.867 12.297 18 1 96.69 212 ARG A C 1
ATOM 1737 O O . ARG A 1 212 ? 3.092 12.656 18.891 1 96.69 212 ARG A O 1
ATOM 1744 N N . TRP A 1 213 ? 5.039 12.859 17.859 1 96.31 213 TRP A N 1
ATOM 1745 C CA . TRP A 1 213 ? 5.629 13.719 18.875 1 96.31 213 TRP A CA 1
ATOM 1746 C C . TRP A 1 213 ? 5.559 15.188 18.453 1 96.31 213 TRP A C 1
ATOM 1748 O O . TRP A 1 213 ? 6.27 16.031 19 1 96.31 213 TRP A O 1
ATOM 1758 N N . THR A 1 214 ? 4.758 15.477 17.5 1 98.06 214 THR A N 1
ATOM 1759 C CA . THR A 1 214 ? 4.578 16.859 17.047 1 98.06 214 THR A CA 1
ATOM 1760 C C . THR A 1 214 ? 4.043 17.734 18.188 1 98.06 214 THR A C 1
ATOM 1762 O O . THR A 1 214 ? 3.006 17.422 18.781 1 98.06 214 THR A O 1
ATOM 1765 N N . SER A 1 215 ? 4.75 18.828 18.469 1 96.81 215 SER A N 1
ATOM 1766 C CA . SER A 1 215 ? 4.324 19.766 19.516 1 96.81 215 SER A CA 1
ATOM 1767 C C . SER A 1 215 ? 3.406 20.844 18.953 1 96.81 215 SER A C 1
ATOM 1769 O O . SER A 1 215 ? 2.457 21.266 19.625 1 96.81 215 SER A O 1
ATOM 1771 N N . GLN A 1 216 ? 3.768 21.391 17.828 1 97.31 216 GLN A N 1
ATOM 1772 C CA . GLN A 1 216 ? 2.92 22.344 17.125 1 97.31 216 GLN A CA 1
ATOM 1773 C C . GLN A 1 216 ? 2.586 21.828 15.719 1 97.31 216 GLN A C 1
ATOM 1775 O O . GLN A 1 216 ? 1.644 21.062 15.539 1 97.31 216 GLN A O 1
ATOM 1780 N N . VAL A 1 217 ? 3.553 22.062 14.781 1 98.62 217 VAL A N 1
ATOM 1781 C CA . VAL A 1 217 ? 3.424 21.562 13.414 1 98.62 217 VAL A CA 1
ATOM 1782 C C . VAL A 1 217 ? 4.75 20.953 12.961 1 98.62 217 VAL A C 1
ATOM 1784 O O . VAL A 1 217 ? 5.785 21.625 12.984 1 98.62 217 VAL A O 1
ATOM 1787 N N . SER A 1 218 ? 4.73 19.719 12.633 1 98.62 218 SER A N 1
ATOM 1788 C CA . SER A 1 218 ? 5.91 19.078 12.055 1 98.62 218 SER A CA 1
ATOM 1789 C C . SER A 1 218 ? 5.836 19.047 10.531 1 98.62 218 SER A C 1
ATOM 1791 O O . SER A 1 218 ? 4.746 19.031 9.961 1 98.62 218 SER A O 1
ATOM 1793 N N . VAL A 1 219 ? 7.02 19.094 9.883 1 98.62 219 VAL A N 1
ATOM 1794 C CA . VAL A 1 219 ? 7.105 19.094 8.422 1 98.62 219 VAL A CA 1
ATOM 1795 C C . VAL A 1 219 ? 8.188 18.109 7.973 1 98.62 219 VAL A C 1
ATOM 1797 O O . VAL A 1 219 ? 9.141 17.844 8.711 1 98.62 219 VAL A O 1
ATOM 1800 N N . TRP A 1 220 ? 8.062 17.594 6.766 1 98.5 220 TRP A N 1
ATOM 1801 C CA . TRP A 1 220 ? 9.023 16.672 6.184 1 98.5 220 TRP A CA 1
ATOM 1802 C C . TRP A 1 220 ? 8.945 16.688 4.664 1 98.5 220 TRP A C 1
ATOM 1804 O O . TRP A 1 220 ? 8.016 17.25 4.086 1 98.5 220 TRP A O 1
ATOM 1814 N N . PRO A 1 221 ? 9.93 16.062 3.994 1 98.12 221 PRO A N 1
ATOM 1815 C CA . PRO A 1 221 ? 9.914 15.977 2.531 1 98.12 221 PRO A CA 1
ATOM 1816 C C . PRO A 1 221 ? 8.82 15.055 2 1 98.12 221 PRO A C 1
ATOM 1818 O O . PRO A 1 221 ? 8.492 14.047 2.637 1 98.12 221 PRO A O 1
ATOM 1821 N N . VAL A 1 222 ? 8.297 15.406 0.898 1 98.19 222 VAL A N 1
ATOM 1822 C CA . VAL A 1 222 ? 7.348 14.555 0.186 1 98.19 222 VAL A CA 1
ATOM 1823 C C . VAL A 1 222 ? 7.906 14.195 -1.189 1 98.19 222 VAL A C 1
ATOM 1825 O O . VAL A 1 222 ? 8.32 15.078 -1.946 1 98.19 222 VAL A O 1
ATOM 1828 N N . GLY A 1 223 ? 7.93 12.906 -1.47 1 97.56 223 GLY A N 1
ATOM 1829 C CA . GLY A 1 223 ? 8.453 12.453 -2.75 1 97.56 223 GLY A CA 1
ATOM 1830 C C . GLY A 1 223 ? 7.43 12.523 -3.869 1 97.56 223 GLY A C 1
ATOM 1831 O O . GLY A 1 223 ? 6.234 12.328 -3.639 1 97.56 223 GLY A O 1
ATOM 1832 N N . LEU A 1 224 ? 7.895 12.797 -5.109 1 96 224 LEU A N 1
ATOM 1833 C CA . LEU A 1 224 ? 7.172 12.688 -6.371 1 96 224 LEU A CA 1
ATOM 1834 C C . LEU A 1 224 ? 5.977 13.633 -6.395 1 96 224 LEU A C 1
ATOM 1836 O O . LEU A 1 224 ? 4.871 13.234 -6.773 1 96 224 LEU A O 1
ATOM 1840 N N . VAL A 1 225 ? 6.188 14.789 -5.988 1 91.94 225 VAL A N 1
ATOM 1841 C CA . VAL A 1 225 ? 5.102 15.758 -5.914 1 91.94 225 VAL A CA 1
ATOM 1842 C C . VAL A 1 225 ? 5.527 17.062 -6.586 1 91.94 225 VA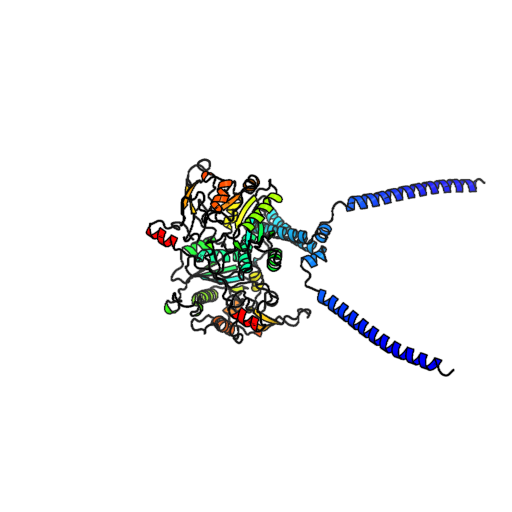L A C 1
ATOM 1844 O O . VAL A 1 225 ? 6.723 17.359 -6.68 1 91.94 225 VAL A O 1
ATOM 1847 N N . GLY A 1 226 ? 4.57 17.828 -7.113 1 89.19 226 GLY A N 1
ATOM 1848 C CA . GLY A 1 226 ? 4.824 19.156 -7.645 1 89.19 226 GLY A CA 1
ATOM 1849 C C . GLY A 1 226 ? 5.691 19.141 -8.891 1 89.19 226 GLY A C 1
ATOM 1850 O O . GLY A 1 226 ? 6.387 20.125 -9.172 1 89.19 226 GLY A O 1
ATOM 1851 N N . GLY A 1 227 ? 5.758 18.031 -9.492 1 91.5 227 GLY A N 1
ATOM 1852 C CA . GLY A 1 227 ? 6.504 17.953 -10.734 1 91.5 227 GLY A CA 1
ATOM 1853 C C . GLY A 1 227 ? 7.98 17.688 -10.531 1 91.5 227 GLY A C 1
ATOM 1854 O O . GLY A 1 227 ? 8.773 17.781 -11.469 1 91.5 227 GLY A O 1
ATOM 1855 N N . VAL A 1 228 ? 8.336 17.422 -9.305 1 94.62 228 VAL A N 1
ATOM 1856 C CA . VAL A 1 228 ? 9.742 17.188 -8.992 1 94.62 228 VAL A CA 1
ATOM 1857 C C . VAL A 1 228 ? 9.891 15.875 -8.234 1 94.62 228 VAL A C 1
ATOM 1859 O O . VAL A 1 228 ? 8.898 15.25 -7.852 1 94.62 228 VAL A O 1
ATOM 1862 N N . MET A 1 229 ? 11.125 15.422 -8.031 1 95.5 229 MET A N 1
ATOM 1863 C CA . MET A 1 229 ? 11.406 14.18 -7.312 1 95.5 229 MET A CA 1
ATOM 1864 C C . MET A 1 229 ? 11.031 14.312 -5.84 1 95.5 229 MET A C 1
ATOM 1866 O O . MET A 1 229 ? 10.531 13.359 -5.234 1 95.5 229 MET A O 1
ATOM 1870 N N . VAL A 1 230 ? 11.352 15.438 -5.312 1 96.69 230 VAL A N 1
ATOM 1871 C CA . VAL A 1 230 ? 11.047 15.648 -3.898 1 96.69 230 VAL A CA 1
ATOM 1872 C C . VAL A 1 230 ? 10.852 17.141 -3.623 1 96.69 230 VAL A C 1
ATOM 1874 O O . VAL A 1 230 ? 11.57 17.969 -4.164 1 96.69 230 VAL A O 1
ATOM 1877 N N . GLU A 1 231 ? 9.805 17.5 -2.912 1 96.38 231 GLU A N 1
ATOM 1878 C CA . GLU A 1 231 ? 9.656 18.797 -2.264 1 96.38 231 GLU A CA 1
ATOM 1879 C C . GLU A 1 231 ? 10.031 18.719 -0.787 1 96.38 231 GLU A C 1
ATOM 1881 O O . GLU A 1 231 ? 9.602 17.812 -0.075 1 96.38 231 GLU A O 1
ATOM 1886 N N . ARG A 1 232 ? 10.883 19.672 -0.375 1 95.56 232 ARG A N 1
ATOM 1887 C CA . ARG A 1 232 ? 11.336 19.516 1.004 1 95.56 232 ARG A CA 1
ATOM 1888 C C . ARG A 1 232 ? 11.648 20.875 1.628 1 95.56 232 ARG A C 1
ATOM 1890 O O . ARG A 1 232 ? 12.078 21.797 0.935 1 95.56 232 ARG A O 1
ATOM 1897 N N . PRO A 1 233 ? 11.414 20.953 2.965 1 96 233 PRO A N 1
ATOM 1898 C CA . PRO A 1 233 ? 11.953 22.109 3.699 1 96 233 PRO A CA 1
ATOM 1899 C C . PRO A 1 233 ? 13.477 22.125 3.732 1 96 233 PRO A C 1
ATOM 1901 O O . PRO A 1 233 ? 14.117 21.078 3.771 1 96 233 PRO A O 1
ATOM 1904 N N . LEU A 1 234 ? 13.984 23.297 3.619 1 93.31 234 LEU A N 1
ATOM 1905 C CA . LEU A 1 234 ? 15.391 23.516 3.918 1 93.31 234 LEU A CA 1
ATOM 1906 C C . LEU A 1 234 ? 15.586 23.859 5.395 1 93.31 234 LEU A C 1
ATOM 1908 O O . LEU A 1 234 ? 14.898 24.719 5.93 1 93.31 234 LEU A O 1
ATOM 1912 N N . CYS A 1 235 ? 16.438 23.062 5.969 1 93 235 CYS A N 1
ATOM 1913 C CA . CYS A 1 235 ? 16.547 23.188 7.418 1 93 235 CYS A CA 1
ATOM 1914 C C . CYS A 1 235 ? 18 23.438 7.84 1 93 235 CYS A C 1
ATOM 1916 O O . CYS A 1 235 ? 18.922 23.031 7.145 1 93 235 CYS A O 1
ATOM 1918 N N . LEU A 1 236 ? 18.156 24.219 8.875 1 87.88 236 LEU A N 1
ATOM 1919 C CA . LEU A 1 236 ? 19.422 24.312 9.617 1 87.88 236 LEU A CA 1
ATOM 1920 C C . LEU A 1 236 ? 19.391 23.406 10.836 1 87.88 236 LEU A C 1
ATOM 1922 O O . LEU A 1 236 ? 18.562 23.562 11.734 1 87.88 236 LEU A O 1
ATOM 1926 N N . CYS A 1 237 ? 20.125 22.297 10.578 1 79.44 237 CYS A N 1
ATOM 1927 C CA . CYS A 1 237 ? 20.172 21.344 11.688 1 79.44 237 CYS A CA 1
ATOM 1928 C C . CYS A 1 237 ? 21.562 21.281 12.289 1 79.44 237 CYS A C 1
ATOM 1930 O O . CYS A 1 237 ? 22.562 21.266 11.562 1 79.44 237 CYS A O 1
ATOM 1932 N N . ARG A 1 238 ? 22.031 22.141 13.273 1 63.69 238 ARG A N 1
ATOM 1933 C CA . ARG A 1 238 ? 23.375 22.188 13.836 1 63.69 238 ARG A CA 1
ATOM 1934 C C . ARG A 1 238 ? 23.797 20.828 14.383 1 63.69 238 ARG A C 1
ATOM 1936 O O . ARG A 1 238 ? 23.062 20.219 15.156 1 63.69 238 ARG A O 1
ATOM 1943 N N . GLN A 1 239 ? 24.703 20.234 13.578 1 56.75 239 GLN A N 1
ATOM 1944 C CA . GLN A 1 239 ? 25.406 19.031 14.016 1 56.75 239 GLN A CA 1
ATOM 1945 C C . GLN A 1 239 ? 26.422 19.359 15.117 1 56.75 239 GLN A C 1
ATOM 1947 O O . GLN A 1 239 ? 27.047 20.422 15.102 1 56.75 239 GLN A O 1
ATOM 1952 N N . GLY A 1 240 ? 26.578 18.547 16.297 1 50.16 240 GLY A N 1
ATOM 1953 C CA . GLY A 1 240 ? 27.594 18.625 17.328 1 50.16 240 GLY A CA 1
ATOM 1954 C C . GLY A 1 240 ? 27.266 19.609 18.438 1 50.16 240 GLY A C 1
ATOM 1955 O O . GLY A 1 240 ? 28.078 19.875 19.312 1 50.16 240 GLY A O 1
ATOM 1956 N N . VAL A 1 241 ? 26.469 20.625 18.109 1 49.69 241 VAL A N 1
ATOM 1957 C CA . VAL A 1 241 ? 26.297 21.547 19.219 1 49.69 241 VAL A CA 1
ATOM 1958 C C . VAL A 1 241 ? 25.422 20.922 20.297 1 49.69 241 VAL A C 1
ATOM 1960 O O . VAL A 1 241 ? 24.641 20 20 1 49.69 241 VAL A O 1
ATOM 1963 N N . GLU A 1 242 ? 25.672 21.109 21.578 1 48.75 242 GLU A N 1
ATOM 1964 C CA . GLU A 1 242 ? 24.953 20.625 22.75 1 48.75 242 GLU A CA 1
ATOM 1965 C C . GLU A 1 242 ? 23.453 20.703 22.547 1 48.75 242 GLU A C 1
ATOM 1967 O O . GLU A 1 242 ? 22.938 21.656 21.969 1 48.75 242 GLU A O 1
ATOM 1972 N N . PRO A 1 243 ? 22.75 19.469 22.734 1 49.22 243 PRO A N 1
ATOM 1973 C CA . PRO A 1 243 ? 21.297 19.312 22.547 1 49.22 243 PRO A CA 1
ATOM 1974 C C . PRO A 1 243 ? 20.516 20.562 22.922 1 49.22 243 PRO A C 1
ATOM 1976 O O . PRO A 1 243 ? 19.438 20.812 22.375 1 49.22 243 PRO A O 1
ATOM 1979 N N . ASP A 1 244 ? 20.969 21.172 23.953 1 47.34 244 ASP A N 1
ATOM 1980 C CA . ASP A 1 244 ? 20.234 22.25 24.609 1 47.34 244 ASP A CA 1
ATOM 1981 C C . ASP A 1 244 ? 20.125 23.469 23.688 1 47.34 244 ASP A C 1
ATOM 1983 O O . ASP A 1 244 ? 19.406 24.422 24 1 47.34 244 ASP A O 1
ATOM 1987 N N . GLN A 1 245 ? 21.125 23.609 22.703 1 52.97 245 GLN A N 1
ATOM 1988 C CA . GLN A 1 245 ? 21.078 24.906 22.047 1 52.97 245 GLN A CA 1
ATOM 1989 C C . GLN A 1 245 ? 20.078 24.922 20.891 1 52.97 245 GLN A C 1
ATOM 1991 O O . GLN A 1 245 ? 19.125 25.703 20.906 1 52.97 245 GLN A O 1
ATOM 1996 N N . ALA A 1 246 ? 20.516 24.906 19.469 1 61.81 246 ALA A N 1
ATOM 1997 C CA . ALA A 1 246 ? 19.688 25.453 18.406 1 61.81 246 ALA A CA 1
ATOM 1998 C C . ALA A 1 246 ? 18.797 24.375 17.797 1 61.81 246 ALA A C 1
ATOM 2000 O O . ALA A 1 246 ? 19.312 23.375 17.266 1 61.81 246 ALA A O 1
ATOM 2001 N N . ARG A 1 247 ? 17.484 24.266 18.109 1 77.12 247 ARG A N 1
ATOM 2002 C CA . ARG A 1 247 ? 16.438 23.453 17.5 1 77.12 247 ARG A CA 1
ATOM 2003 C C . ARG A 1 247 ? 16.453 23.594 15.984 1 77.12 247 ARG A C 1
ATOM 2005 O O . ARG A 1 247 ? 16.781 24.656 15.461 1 77.12 247 ARG A O 1
ATOM 2012 N N . PRO A 1 248 ? 16.234 22.344 15.289 1 87.44 248 PRO A N 1
ATOM 2013 C CA . PRO A 1 248 ? 16.141 22.484 13.836 1 87.44 248 PRO A CA 1
ATOM 2014 C C . PRO A 1 248 ? 15.086 23.516 13.414 1 87.44 248 PRO A C 1
ATOM 2016 O O . PRO A 1 248 ? 14.031 23.625 14.039 1 87.44 248 PRO A O 1
ATOM 2019 N N . MET A 1 249 ? 15.555 24.312 12.484 1 91.31 249 MET A N 1
ATOM 2020 C CA . MET A 1 249 ? 14.656 25.359 12.008 1 91.31 249 MET A CA 1
ATOM 2021 C C . MET A 1 249 ? 14.516 25.312 10.492 1 91.31 249 MET A C 1
ATOM 2023 O O . MET A 1 249 ? 15.5 25.078 9.781 1 91.31 249 MET A O 1
ATOM 2027 N N . VAL A 1 250 ? 13.305 25.562 10.016 1 95.19 250 VAL A N 1
ATOM 2028 C CA . VAL A 1 250 ? 13.07 25.672 8.586 1 95.19 250 VAL A CA 1
ATOM 2029 C C . VAL A 1 250 ? 13.508 27.047 8.086 1 95.19 250 VAL A C 1
ATOM 2031 O O . VAL A 1 250 ? 13.078 28.078 8.625 1 95.19 250 VAL A O 1
ATOM 2034 N N . THR A 1 251 ? 14.359 27.094 7.082 1 93.94 251 THR A N 1
ATOM 2035 C CA . THR A 1 251 ? 14.883 28.359 6.57 1 93.94 251 THR A CA 1
ATOM 2036 C C . THR A 1 251 ? 14.305 28.672 5.195 1 93.94 251 THR A C 1
ATOM 2038 O O . THR A 1 251 ? 14.367 29.812 4.73 1 93.94 251 THR A O 1
ATOM 2041 N N . GLY A 1 252 ? 13.805 27.688 4.555 1 94.38 252 GLY A N 1
ATOM 2042 C CA . GLY A 1 252 ? 13.25 27.828 3.215 1 94.38 252 GLY A CA 1
ATOM 2043 C C . GLY A 1 252 ? 12.688 26.531 2.674 1 94.38 252 GLY A C 1
ATOM 2044 O O . GLY A 1 252 ? 12.398 25.594 3.438 1 94.38 252 GLY A O 1
ATOM 2045 N N . TRP A 1 253 ? 12.445 26.578 1.345 1 94.94 253 TRP A N 1
ATOM 2046 C CA . TRP A 1 253 ? 11.844 25.406 0.719 1 94.94 253 TRP A CA 1
ATOM 2047 C C . TRP A 1 253 ? 12.492 25.109 -0.634 1 94.94 253 TRP A C 1
ATOM 2049 O O . TRP A 1 253 ? 12.883 26.047 -1.35 1 94.94 253 TRP A O 1
ATOM 2059 N N . LEU A 1 254 ? 12.648 23.906 -0.901 1 93.31 254 LEU A N 1
ATOM 2060 C CA . LEU A 1 254 ? 12.992 23.438 -2.238 1 93.31 254 LEU A CA 1
ATOM 2061 C C . LEU A 1 254 ? 11.789 22.781 -2.912 1 93.31 254 LEU A C 1
ATOM 2063 O O . LEU A 1 254 ? 11.438 21.641 -2.596 1 93.31 254 LEU A O 1
ATOM 2067 N N . VAL A 1 255 ? 11.172 23.531 -3.814 1 93.62 255 VAL A N 1
ATOM 2068 C CA . VAL A 1 255 ? 9.945 23.078 -4.469 1 93.62 255 VAL A CA 1
ATOM 2069 C C . VAL A 1 255 ? 9.984 23.453 -5.949 1 93.62 255 VAL A C 1
ATOM 2071 O O . VAL A 1 255 ? 10.781 24.297 -6.363 1 93.62 255 VAL A O 1
ATOM 2074 N N . GLY A 1 256 ? 9.164 22.859 -6.688 1 88.56 256 GLY A N 1
ATOM 2075 C CA . GLY A 1 256 ? 9.125 23.109 -8.117 1 88.56 256 GLY A CA 1
ATOM 2076 C C . GLY A 1 256 ? 8.375 24.375 -8.492 1 88.56 256 GLY A C 1
ATOM 2077 O O . GLY A 1 256 ? 8.641 24.969 -9.531 1 88.56 256 GLY A O 1
ATOM 2078 N N . TRP A 1 257 ? 7.48 24.719 -7.656 1 87.25 257 TRP A N 1
ATOM 2079 C CA . TRP A 1 257 ? 6.578 25.797 -8.039 1 87.25 257 TRP A CA 1
ATOM 2080 C C . TRP A 1 257 ? 6.387 26.781 -6.887 1 87.25 257 TRP A C 1
ATOM 2082 O O . TRP A 1 257 ? 6.055 26.375 -5.77 1 87.25 257 TRP A O 1
ATOM 2092 N N . LYS A 1 258 ? 6.613 28.062 -7.043 1 89.62 258 LYS A N 1
ATOM 2093 C CA . LYS A 1 258 ? 6.387 29.203 -6.156 1 89.62 258 LYS A CA 1
ATOM 2094 C C . LYS A 1 258 ? 6.98 28.953 -4.773 1 89.62 258 LYS A C 1
ATOM 2096 O O . LYS A 1 258 ? 6.25 28.891 -3.779 1 89.62 258 LYS A O 1
ATOM 2101 N N . PRO A 1 259 ? 8.227 28.859 -4.73 1 89.94 259 PRO A N 1
ATOM 2102 C CA . PRO A 1 259 ? 8.883 28.594 -3.447 1 89.94 259 PRO A CA 1
ATOM 2103 C C . PRO A 1 259 ? 8.703 29.75 -2.453 1 89.94 259 PRO A C 1
ATOM 2105 O O . PRO A 1 259 ? 9.016 29.594 -1.269 1 89.94 259 PRO A O 1
ATOM 2108 N N . GLU A 1 260 ? 8.164 30.891 -2.883 1 91.44 260 GLU A N 1
ATOM 2109 C CA . GLU A 1 260 ? 8.031 32.062 -2.031 1 91.44 260 GLU A CA 1
ATOM 2110 C C . GLU A 1 260 ? 6.746 32 -1.207 1 91.44 260 GLU A C 1
ATOM 2112 O O . GLU A 1 260 ? 6.555 32.812 -0.29 1 91.44 260 GLU A O 1
ATOM 2117 N N . ARG A 1 261 ? 5.859 31.016 -1.536 1 94.25 261 ARG A N 1
ATOM 2118 C CA . ARG A 1 261 ? 4.691 30.844 -0.681 1 94.25 261 ARG A CA 1
ATOM 2119 C C . ARG A 1 261 ? 5.098 30.656 0.777 1 94.25 261 ARG A C 1
ATOM 2121 O O . ARG A 1 261 ? 6.141 30.078 1.067 1 94.25 261 ARG A O 1
ATOM 2128 N N . PRO A 1 262 ? 4.258 31.125 1.667 1 95.38 262 PRO A N 1
ATOM 2129 C CA . PRO A 1 262 ? 4.625 31.016 3.078 1 95.38 262 PRO A CA 1
ATOM 2130 C C . PRO A 1 262 ? 4.859 29.562 3.506 1 95.38 262 PRO A C 1
ATOM 2132 O O . PRO A 1 262 ? 5.785 29.281 4.27 1 95.38 262 PRO A O 1
ATOM 2135 N N . PHE A 1 263 ? 4.027 28.656 3.041 1 97.44 263 PHE A N 1
ATOM 2136 C CA . PHE A 1 263 ? 4.156 27.234 3.365 1 97.44 263 PHE A CA 1
ATOM 2137 C C . PHE A 1 263 ? 4.02 26.375 2.113 1 97.44 263 PHE A C 1
ATOM 2139 O O . PHE A 1 263 ? 3 25.719 1.924 1 97.44 263 PHE A O 1
ATOM 2146 N N . PRO A 1 264 ? 5.039 26.297 1.288 1 95.88 264 PRO A N 1
ATOM 2147 C CA . PRO A 1 264 ? 4.969 25.484 0.07 1 95.88 264 PRO A CA 1
ATOM 2148 C C . PRO A 1 264 ? 5.164 24 0.34 1 95.88 264 PRO A C 1
ATOM 2150 O O . PRO A 1 264 ? 6.125 23.391 -0.146 1 95.88 264 PRO A O 1
ATOM 2153 N N . THR A 1 265 ? 4.305 23.422 1.103 1 96 265 THR A N 1
ATOM 2154 C CA . THR A 1 265 ? 4.328 22 1.449 1 96 265 THR A CA 1
ATOM 2155 C C . THR A 1 265 ? 3.08 21.297 0.925 1 96 265 THR A C 1
ATOM 2157 O O . THR A 1 265 ? 2.039 21.922 0.728 1 96 265 THR A O 1
ATOM 2160 N N . ASP A 1 266 ? 3.275 20.094 0.581 1 95.56 266 ASP A N 1
ATOM 2161 C CA . ASP A 1 266 ? 2.162 19.234 0.183 1 95.56 266 ASP A CA 1
ATOM 2162 C C . ASP A 1 266 ? 1.316 18.844 1.391 1 95.56 266 ASP A C 1
ATOM 2164 O O . ASP A 1 266 ? 1.797 18.859 2.525 1 95.56 266 ASP A O 1
ATOM 2168 N N . MET A 1 267 ? 0.089 18.469 1.106 1 96.94 267 MET A N 1
ATOM 2169 C CA . MET A 1 267 ? -0.842 18.047 2.146 1 96.94 267 MET A CA 1
ATOM 2170 C C . MET A 1 267 ? -0.242 16.922 2.986 1 96.94 267 MET A C 1
ATOM 2172 O O . MET A 1 267 ? -0.46 16.859 4.199 1 96.94 267 MET A O 1
ATOM 2176 N N . ALA A 1 268 ? 0.517 16.078 2.402 1 98.31 268 ALA A N 1
ATOM 2177 C CA . ALA A 1 268 ? 1.09 14.922 3.09 1 98.31 268 ALA A CA 1
ATOM 2178 C C . ALA A 1 268 ? 2.377 15.305 3.816 1 98.31 268 ALA A C 1
ATOM 2180 O O . ALA A 1 268 ? 3.004 14.461 4.461 1 98.31 268 ALA A O 1
ATOM 2181 N N . GLY A 1 269 ? 2.752 16.562 3.805 1 98.62 269 GLY A N 1
ATOM 2182 C CA . GLY A 1 269 ? 4.082 16.938 4.254 1 98.62 269 GLY A CA 1
ATOM 2183 C C . GLY A 1 269 ? 4.086 17.578 5.633 1 98.62 269 GLY A C 1
ATOM 2184 O O . GLY A 1 269 ? 5.082 18.172 6.047 1 98.62 269 GLY A O 1
ATOM 2185 N N . PHE A 1 270 ? 2.961 17.5 6.34 1 98.81 270 PHE A N 1
ATOM 2186 C CA . PHE A 1 270 ? 2.951 18.094 7.672 1 98.81 270 PHE A CA 1
ATOM 2187 C C . PHE A 1 270 ? 1.919 17.406 8.562 1 98.81 270 PHE A C 1
ATOM 2189 O O . PHE A 1 270 ? 1.019 16.734 8.07 1 98.81 270 PHE A O 1
ATOM 2196 N N . ALA A 1 271 ? 2.072 17.531 9.805 1 98.88 271 ALA A N 1
ATOM 2197 C CA . ALA A 1 271 ? 1.12 17.125 10.836 1 98.88 271 ALA A CA 1
ATOM 2198 C C . ALA A 1 271 ? 0.932 18.219 11.883 1 98.88 271 ALA A C 1
ATOM 2200 O O . ALA A 1 271 ? 1.808 19.062 12.062 1 98.88 271 ALA A O 1
ATOM 2201 N N . VAL A 1 272 ? -0.205 18.219 12.547 1 98.81 272 VAL A N 1
ATOM 2202 C CA . VAL A 1 272 ? -0.577 19.312 13.438 1 98.81 272 VAL A CA 1
ATOM 2203 C C . VAL A 1 272 ? -0.968 18.75 14.805 1 98.81 272 VAL A C 1
ATOM 2205 O O . VAL A 1 272 ? -1.712 17.781 14.891 1 98.81 272 VAL A O 1
ATOM 2208 N N . ASN A 1 273 ? -0.46 19.375 15.789 1 98.62 273 ASN A N 1
ATOM 2209 C CA . ASN A 1 273 ? -0.908 19.016 17.141 1 98.62 273 ASN A CA 1
ATOM 2210 C C . ASN A 1 273 ? -2.408 19.25 17.297 1 98.62 273 ASN A C 1
ATOM 2212 O O . ASN A 1 273 ? -2.934 20.281 16.891 1 98.62 273 ASN A O 1
ATOM 2216 N N . LEU A 1 274 ? -3.07 18.297 17.922 1 98.5 274 LEU A N 1
ATOM 2217 C CA . LEU A 1 274 ? -4.52 18.391 18.078 1 98.5 274 LEU A CA 1
ATOM 2218 C C . LEU A 1 274 ? -4.902 19.625 18.875 1 98.5 274 LEU A C 1
ATOM 2220 O O . LEU A 1 274 ? -5.84 20.344 18.5 1 98.5 274 LEU A O 1
ATOM 2224 N N . ARG A 1 275 ? -4.246 19.906 19.953 1 97.62 275 ARG A N 1
ATOM 2225 C CA . ARG A 1 275 ? -4.566 21.047 20.797 1 97.62 275 ARG A CA 1
ATOM 2226 C C . ARG A 1 275 ? -4.48 22.344 20.031 1 97.62 275 ARG A C 1
ATOM 2228 O O . ARG A 1 275 ? -5.312 23.25 20.203 1 97.62 275 ARG A O 1
ATOM 2235 N N . LEU A 1 276 ? -3.436 22.422 19.219 1 97.88 276 LEU A N 1
ATOM 2236 C CA . LEU A 1 276 ? -3.279 23.609 18.375 1 97.88 276 LEU A CA 1
ATOM 2237 C C . LEU A 1 276 ? -4.5 23.828 17.5 1 97.88 276 LEU A C 1
ATOM 2239 O O . LEU A 1 276 ? -4.957 24.953 17.312 1 97.88 276 LEU A O 1
ATOM 2243 N N . LEU A 1 277 ? -5.016 22.781 16.953 1 97.44 277 LEU A N 1
ATOM 2244 C CA . LEU A 1 277 ? -6.188 22.828 16.078 1 97.44 277 LEU A CA 1
ATOM 2245 C C . LEU A 1 277 ? -7.426 23.234 16.875 1 97.44 277 LEU A C 1
ATOM 2247 O O . LEU A 1 277 ? -8.227 24.047 16.422 1 97.44 277 LEU A O 1
ATOM 2251 N N . LEU A 1 278 ? -7.559 22.672 18.031 1 97.62 278 LEU A N 1
ATOM 2252 C CA . LEU A 1 278 ? -8.719 22.953 18.875 1 97.62 278 LEU A CA 1
ATOM 2253 C C . LEU A 1 278 ? -8.695 24.406 19.359 1 97.62 278 LEU A C 1
ATOM 2255 O O . LEU A 1 278 ? -9.75 25.031 19.5 1 97.62 278 LEU A O 1
ATOM 2259 N N . ASP A 1 279 ? -7.57 24.906 19.609 1 97.19 279 ASP A N 1
ATOM 2260 C CA . ASP A 1 279 ? -7.406 26.281 20.078 1 97.19 279 ASP A CA 1
ATOM 2261 C C . ASP A 1 279 ? -7.621 27.266 18.938 1 97.19 279 ASP A C 1
ATOM 2263 O O . ASP A 1 279 ? -7.766 28.469 19.188 1 97.19 279 ASP A O 1
ATOM 2267 N N . ASN A 1 280 ? -7.648 26.797 17.703 1 97.31 280 ASN A N 1
ATOM 2268 C CA . ASN A 1 280 ? -7.871 27.641 16.516 1 97.31 280 ASN A CA 1
ATOM 2269 C C . ASN A 1 280 ? -9.039 27.125 15.688 1 97.31 280 ASN A C 1
ATOM 2271 O O . ASN A 1 280 ? -8.836 26.609 14.578 1 97.31 280 ASN A O 1
ATOM 2275 N N . PRO A 1 281 ? -10.211 27.328 16.078 1 94.75 281 PRO A N 1
ATOM 2276 C CA . PRO A 1 281 ? -11.391 26.719 15.445 1 94.75 281 PRO A CA 1
ATOM 2277 C C . PRO A 1 281 ? -11.633 27.234 14.031 1 94.75 281 PRO A C 1
ATOM 2279 O O . PRO A 1 281 ? -12.359 26.594 13.258 1 94.75 281 PRO A O 1
ATOM 2282 N N . ASP A 1 282 ? -11.008 28.312 13.664 1 94.88 282 ASP A N 1
ATOM 2283 C CA . ASP A 1 282 ? -11.211 28.891 12.336 1 94.88 282 ASP A CA 1
ATOM 2284 C C . ASP A 1 282 ? -10.258 28.266 11.312 1 94.88 282 ASP A C 1
ATOM 2286 O O . ASP A 1 282 ? -10.383 28.516 10.117 1 94.88 282 ASP A O 1
ATOM 2290 N N . ALA A 1 283 ? -9.32 27.484 11.789 1 96.69 283 ALA A N 1
ATOM 2291 C CA . ALA A 1 283 ? -8.391 26.828 10.875 1 96.69 283 ALA A CA 1
ATOM 2292 C C . ALA A 1 283 ? -9.086 25.734 10.07 1 96.69 283 ALA A C 1
ATOM 2294 O O . ALA A 1 283 ? -9.359 24.656 10.602 1 96.69 283 ALA A O 1
ATOM 2295 N N . SER A 1 284 ? -9.422 26.031 8.859 1 97.31 284 SER A N 1
ATOM 2296 C CA . SER A 1 284 ? -10.078 25.109 7.945 1 97.31 284 SER A CA 1
ATOM 2297 C C . SER A 1 284 ? -9.617 25.344 6.508 1 97.31 284 SER A C 1
ATOM 2299 O O . SER A 1 284 ? -8.961 26.344 6.211 1 97.31 284 SER A O 1
ATOM 2301 N N . PHE A 1 285 ? -9.914 24.359 5.695 1 97.88 285 PHE A N 1
ATOM 2302 C CA . PHE A 1 285 ? -9.586 24.484 4.281 1 97.88 285 PHE A CA 1
ATOM 2303 C C . PHE A 1 285 ? -10.695 25.203 3.529 1 97.88 285 PHE A C 1
ATOM 2305 O O . PHE A 1 285 ? -11.852 25.203 3.963 1 97.88 285 PHE A O 1
ATOM 2312 N N . SER A 1 286 ? -10.281 25.844 2.426 1 95.5 286 SER A N 1
ATOM 2313 C CA . SER A 1 286 ? -11.25 26.625 1.667 1 95.5 286 SER A CA 1
ATOM 2314 C C . SER A 1 286 ? -11.281 26.203 0.202 1 95.5 286 SER A C 1
ATOM 2316 O O . SER A 1 286 ? -10.227 26.016 -0.417 1 95.5 286 SER A O 1
ATOM 2318 N N . LEU A 1 287 ? -12.422 26.078 -0.313 1 94.25 287 LEU A N 1
ATOM 2319 C CA . LEU A 1 287 ? -12.602 25.797 -1.733 1 94.25 287 LEU A CA 1
ATOM 2320 C C . LEU A 1 287 ? -12.109 26.969 -2.582 1 94.25 287 LEU A C 1
ATOM 2322 O O . LEU A 1 287 ? -11.812 26.797 -3.766 1 94.25 287 LEU A O 1
ATOM 2326 N N . GLU A 1 288 ? -12.047 28.125 -1.99 1 92.94 288 GLU A N 1
ATOM 2327 C CA . GLU A 1 288 ? -11.734 29.359 -2.723 1 92.94 288 GLU A CA 1
ATOM 2328 C C . GLU A 1 288 ? -10.242 29.672 -2.648 1 92.94 288 GLU A C 1
ATOM 2330 O O . GLU A 1 288 ? -9.797 30.688 -3.199 1 92.94 288 GLU A O 1
ATOM 2335 N N . SER A 1 289 ? -9.562 28.812 -1.984 1 93.88 289 SER A N 1
ATOM 2336 C CA . SER A 1 289 ? -8.125 29.031 -1.944 1 93.88 289 SER A CA 1
ATOM 2337 C C . SER A 1 289 ? -7.535 29.094 -3.35 1 93.88 289 SER A C 1
ATOM 2339 O O . SER A 1 289 ? -7.941 28.328 -4.234 1 93.88 289 SER A O 1
ATOM 2341 N N . GLU A 1 290 ? -6.594 30.016 -3.486 1 91.94 290 GLU A N 1
ATOM 2342 C CA . GLU A 1 290 ? -5.855 30.031 -4.742 1 91.94 290 GLU A CA 1
ATOM 2343 C C . GLU A 1 290 ? -5.164 28.703 -5.004 1 91.94 290 GLU A C 1
ATOM 2345 O O . GLU A 1 290 ? -4.793 27.984 -4.062 1 91.94 290 GLU A O 1
ATOM 2350 N N . ILE A 1 291 ? -4.973 28.391 -6.242 1 87.25 291 ILE A N 1
ATOM 2351 C CA . ILE A 1 291 ? -4.309 27.156 -6.629 1 87.25 291 ILE A CA 1
ATOM 2352 C C . ILE A 1 291 ? -2.951 27.062 -5.938 1 87.25 291 ILE A C 1
ATOM 2354 O O . ILE A 1 291 ? -2.145 27.984 -6.008 1 87.25 291 ILE A O 1
ATOM 2358 N N . GLY A 1 292 ? -2.76 26.047 -5.215 1 88.19 292 GLY A N 1
ATOM 2359 C CA . GLY A 1 292 ? -1.488 25.812 -4.551 1 88.19 292 GLY A CA 1
ATOM 2360 C C . GLY A 1 292 ? -1.4 26.453 -3.18 1 88.19 292 GLY A C 1
ATOM 2361 O O . GLY A 1 292 ? -0.411 26.266 -2.465 1 88.19 292 GLY A O 1
ATOM 2362 N N . PHE A 1 293 ? -2.432 27.094 -2.727 1 94.19 293 PHE A N 1
ATOM 2363 C CA . PHE A 1 293 ? -2.344 27.859 -1.486 1 94.19 293 PHE A CA 1
ATOM 2364 C C . PHE A 1 293 ? -3.201 27.219 -0.398 1 94.19 293 PHE A C 1
ATOM 2366 O O . PHE A 1 293 ? -3.309 27.75 0.707 1 94.19 293 PHE A O 1
ATOM 2373 N N . MET A 1 294 ? -3.746 26.094 -0.671 1 95.12 294 MET A N 1
ATOM 2374 C CA . MET A 1 294 ? -4.637 25.469 0.294 1 95.12 294 MET A CA 1
ATOM 2375 C C . MET A 1 294 ? -3.916 25.203 1.611 1 95.12 294 MET A C 1
ATOM 2377 O O . MET A 1 294 ? -4.41 25.562 2.68 1 95.12 294 MET A O 1
ATOM 2381 N N . GLU A 1 295 ? -2.742 24.594 1.521 1 96.69 295 GLU A N 1
ATOM 2382 C CA . GLU A 1 295 ? -1.953 24.312 2.715 1 96.69 295 GLU A CA 1
ATOM 2383 C C . GLU A 1 295 ? -1.474 25.594 3.387 1 96.69 295 GLU A C 1
ATOM 2385 O O . GLU A 1 295 ? -1.51 25.703 4.613 1 96.69 295 GLU A O 1
ATOM 2390 N N . THR A 1 296 ? -1.037 26.562 2.537 1 97.25 296 THR A N 1
ATOM 2391 C CA . THR A 1 296 ? -0.588 27.844 3.045 1 97.25 296 THR A CA 1
ATOM 2392 C C . THR A 1 296 ? -1.706 28.547 3.818 1 97.25 296 THR A C 1
ATOM 2394 O O . THR A 1 296 ? -1.48 29.062 4.914 1 97.25 296 THR A O 1
ATOM 2397 N N . ASP A 1 297 ? -2.881 28.578 3.252 1 97.12 297 ASP A N 1
ATOM 2398 C CA . ASP A 1 297 ? -4.012 29.25 3.893 1 97.12 297 ASP A CA 1
ATOM 2399 C C . ASP A 1 297 ? -4.352 28.578 5.227 1 97.12 297 ASP A C 1
ATOM 2401 O O . ASP A 1 297 ? -4.684 29.266 6.195 1 97.12 297 ASP A O 1
ATOM 2405 N N . PHE A 1 298 ? -4.301 27.344 5.309 1 98.25 298 PHE A N 1
ATOM 2406 C CA . PHE A 1 298 ? -4.605 26.578 6.516 1 98.25 298 PHE A CA 1
ATOM 2407 C C . PHE A 1 298 ? -3.543 26.812 7.582 1 98.25 298 PHE A C 1
ATOM 2409 O O . PHE A 1 298 ? -3.861 27.172 8.719 1 98.25 298 PHE A O 1
ATOM 2416 N N . LEU A 1 299 ? -2.25 26.609 7.238 1 98.31 299 LEU A N 1
ATOM 2417 C CA . LEU A 1 299 ? -1.146 26.641 8.188 1 98.31 299 LEU A CA 1
ATOM 2418 C C . LEU A 1 299 ? -0.904 28.062 8.688 1 98.31 299 LEU A C 1
ATOM 2420 O O . LEU A 1 299 ? -0.522 28.266 9.844 1 98.31 299 LEU A O 1
ATOM 2424 N N . SER A 1 300 ? -1.145 29.078 7.848 1 97.25 300 SER A N 1
ATOM 2425 C CA . SER A 1 300 ? -0.915 30.469 8.227 1 97.25 300 SER A CA 1
ATOM 2426 C C . SER A 1 300 ? -1.804 30.875 9.398 1 97.25 300 SER A C 1
ATOM 2428 O O . SER A 1 300 ? -1.518 31.859 10.094 1 97.25 300 SER A O 1
ATOM 2430 N N . ARG A 1 301 ? -2.775 30.125 9.672 1 96.44 301 ARG A N 1
ATOM 2431 C CA . ARG A 1 301 ? -3.717 30.453 10.734 1 96.44 301 ARG A CA 1
ATOM 2432 C C . ARG A 1 301 ? -3.248 29.906 12.07 1 96.44 301 ARG A C 1
ATOM 2434 O O . ARG A 1 301 ? -3.746 30.297 13.133 1 96.44 301 ARG A O 1
ATOM 2441 N N . ILE A 1 302 ? -2.268 28.984 11.992 1 97.31 302 ILE A N 1
ATOM 2442 C CA . ILE A 1 302 ? -2.057 28.281 13.25 1 97.31 302 ILE A CA 1
ATOM 2443 C C . ILE A 1 302 ? -0.572 28.281 13.602 1 97.31 302 ILE A C 1
ATOM 2445 O O . ILE A 1 302 ? -0.197 27.984 14.734 1 97.31 302 ILE A O 1
ATOM 2449 N N . VAL A 1 303 ? 0.266 28.625 12.602 1 97.56 303 VAL A N 1
ATOM 2450 C CA . VAL A 1 303 ? 1.688 28.516 12.914 1 97.56 303 VAL A CA 1
ATOM 2451 C C . VAL A 1 303 ? 2.482 29.5 12.047 1 97.56 303 VAL A C 1
ATOM 2453 O O . VAL A 1 303 ? 1.979 29.984 11.039 1 97.56 303 VAL A O 1
ATOM 2456 N N . THR A 1 304 ? 3.693 29.812 12.523 1 96.69 304 THR A N 1
ATOM 2457 C CA . THR A 1 304 ? 4.668 30.547 11.719 1 96.69 304 THR A CA 1
ATOM 2458 C C . THR A 1 304 ? 5.781 29.609 11.242 1 96.69 304 THR A C 1
ATOM 2460 O O . THR A 1 304 ? 5.941 28.516 11.766 1 96.69 304 THR A O 1
ATOM 2463 N N . LYS A 1 305 ? 6.484 30.031 10.25 1 95.88 305 LYS A N 1
ATOM 2464 C CA . LYS A 1 305 ? 7.555 29.219 9.68 1 95.88 305 LYS A CA 1
ATOM 2465 C C . LYS A 1 305 ? 8.578 28.828 10.742 1 95.88 305 LYS A C 1
ATOM 2467 O O . LYS A 1 305 ? 9.062 27.703 10.75 1 95.88 305 LYS A O 1
ATOM 2472 N N . GLU A 1 306 ? 8.875 29.75 11.656 1 93.12 306 GLU A N 1
ATOM 2473 C CA . GLU A 1 306 ? 9.898 29.547 12.68 1 93.12 306 GLU A CA 1
ATOM 2474 C C . GLU A 1 306 ? 9.469 28.5 13.695 1 93.12 306 GLU A C 1
ATOM 2476 O O . GLU A 1 306 ? 10.305 27.906 14.383 1 93.12 306 GLU A O 1
ATOM 2481 N N . GLU A 1 307 ? 8.211 28.266 13.742 1 95.81 307 GLU A N 1
ATOM 2482 C CA . GLU A 1 307 ? 7.672 27.344 14.742 1 95.81 307 GLU A CA 1
ATOM 2483 C C . GLU A 1 307 ? 7.582 25.922 14.203 1 95.81 307 GLU A C 1
ATOM 2485 O O . GLU A 1 307 ? 7.305 24.984 14.961 1 95.81 307 GLU A O 1
ATOM 2490 N N . LEU A 1 308 ? 7.859 25.75 12.906 1 97.56 308 LEU A N 1
ATOM 2491 C CA . LEU A 1 308 ? 7.777 24.438 12.297 1 97.56 308 LEU A CA 1
ATOM 2492 C C . LEU A 1 308 ? 8.836 23.5 12.867 1 97.56 308 LEU A C 1
ATOM 2494 O O . LEU A 1 308 ? 9.938 23.938 13.211 1 97.56 308 LEU A O 1
ATOM 2498 N N . GLU A 1 309 ? 8.477 22.234 12.961 1 97 309 GLU A N 1
ATOM 2499 C CA . GLU A 1 309 ? 9.359 21.203 13.5 1 97 309 GLU A CA 1
ATOM 2500 C C . GLU A 1 309 ? 9.797 20.234 12.398 1 97 309 GLU A C 1
ATOM 2502 O O . GLU A 1 309 ? 9.078 19.297 12.062 1 97 309 GLU A O 1
ATOM 2507 N N . PRO A 1 310 ? 11.023 20.391 11.875 1 96.75 310 PRO A N 1
ATOM 2508 C CA . PRO A 1 310 ? 11.5 19.453 10.844 1 96.75 310 PRO A CA 1
ATOM 2509 C C . PRO A 1 310 ? 11.664 18.031 11.367 1 96.75 310 PRO A C 1
ATOM 2511 O O . PRO A 1 310 ? 12.18 17.828 12.469 1 96.75 310 PRO A O 1
ATOM 2514 N N . LYS A 1 311 ? 11.117 17.109 10.648 1 96.69 311 LYS A N 1
ATOM 2515 C CA . LYS A 1 311 ? 11.281 15.688 10.914 1 96.69 311 LYS A CA 1
ATOM 2516 C C . LYS A 1 311 ? 12.008 14.992 9.766 1 96.69 311 LYS A C 1
ATOM 2518 O O . LYS A 1 311 ? 12.562 15.648 8.883 1 96.69 311 LYS A O 1
ATOM 2523 N N . ALA A 1 312 ? 12.125 13.617 9.844 1 96.25 312 ALA A N 1
ATOM 2524 C CA . ALA A 1 312 ? 12.773 12.812 8.805 1 96.25 312 ALA A CA 1
ATOM 2525 C C . ALA A 1 312 ? 14.25 13.164 8.672 1 96.25 312 ALA A C 1
ATOM 2527 O O . ALA A 1 312 ? 14.734 13.438 7.574 1 96.25 312 ALA A O 1
ATOM 2528 N N . GLU A 1 313 ? 14.914 13.211 9.773 1 92.06 313 GLU A N 1
ATOM 2529 C CA . GLU A 1 313 ? 16.344 13.484 9.844 1 92.06 313 GLU A CA 1
ATOM 2530 C C . GLU A 1 313 ? 16.688 14.82 9.188 1 92.06 313 GLU A C 1
ATOM 2532 O O . GLU A 1 313 ? 17.469 14.875 8.242 1 92.06 313 GLU A O 1
ATOM 2537 N N . CYS A 1 314 ? 16.062 15.898 9.734 1 92.69 314 CYS A N 1
ATOM 2538 C CA . CYS A 1 314 ? 16.266 17.266 9.258 1 92.69 314 CYS A CA 1
ATOM 2539 C C . CYS A 1 314 ? 15.898 17.391 7.789 1 92.69 314 CYS A C 1
ATOM 2541 O O . CYS A 1 314 ? 16.609 18.016 7.016 1 92.69 314 CYS A O 1
ATOM 2543 N N . CYS A 1 315 ? 14.836 16.625 7.379 1 95.38 315 CYS A N 1
ATOM 2544 C CA . CYS A 1 315 ? 14.227 16.703 6.055 1 95.38 315 CYS A CA 1
ATOM 2545 C C . CYS A 1 315 ? 15.172 16.188 4.984 1 95.38 315 CYS A C 1
ATOM 2547 O O . CYS A 1 315 ? 15.258 16.75 3.893 1 95.38 315 CYS A O 1
ATOM 2549 N N . THR A 1 316 ? 15.922 15.094 5.301 1 93.19 316 THR A N 1
ATOM 2550 C CA . THR A 1 316 ? 16.828 14.477 4.336 1 93.19 316 THR A CA 1
ATOM 2551 C C . THR A 1 316 ? 16.375 13.062 3.998 1 93.19 316 THR A C 1
ATOM 2553 O O . THR A 1 316 ? 17.109 12.289 3.385 1 93.19 316 THR A O 1
ATOM 2556 N N . LYS A 1 317 ? 15.195 12.75 4.457 1 96.31 317 LYS A N 1
ATOM 2557 C CA . LYS A 1 317 ? 14.609 11.453 4.156 1 96.31 317 LYS A CA 1
ATOM 2558 C C . LYS A 1 317 ? 13.18 11.602 3.645 1 96.31 317 LYS A C 1
ATOM 2560 O O . LYS A 1 317 ? 12.414 12.422 4.152 1 96.31 317 LYS A O 1
ATOM 2565 N N . VAL A 1 318 ? 12.898 10.828 2.658 1 98 318 VAL A N 1
ATOM 2566 C CA . VAL A 1 318 ? 11.523 10.758 2.174 1 98 318 VAL A CA 1
ATOM 2567 C C . VAL A 1 318 ? 10.805 9.586 2.832 1 98 318 VAL A C 1
ATOM 2569 O O . VAL A 1 318 ? 11.266 8.445 2.752 1 98 318 VAL A O 1
ATOM 2572 N N . LEU A 1 319 ? 9.734 9.906 3.471 1 98.31 319 LEU A N 1
ATOM 2573 C CA . LEU A 1 319 ? 8.977 8.867 4.172 1 98.31 319 LEU A CA 1
ATOM 2574 C C . LEU A 1 319 ? 7.547 8.797 3.654 1 98.31 319 LEU A C 1
ATOM 2576 O O . LEU A 1 319 ? 6.738 8.008 4.148 1 98.31 319 LEU A O 1
ATOM 2580 N N . VAL A 1 320 ? 7.211 9.633 2.734 1 98.69 320 VAL A N 1
ATOM 2581 C CA . VAL A 1 320 ? 5.906 9.625 2.08 1 98.69 320 VAL A CA 1
ATOM 2582 C C . VAL A 1 320 ? 6.055 10.07 0.625 1 98.69 320 VAL A C 1
ATOM 2584 O O . VAL A 1 320 ? 6.867 10.945 0.317 1 98.69 320 VAL A O 1
ATOM 2587 N N . TRP A 1 321 ? 5.348 9.406 -0.299 1 98.31 321 TRP A N 1
ATOM 2588 C CA . TRP A 1 321 ? 5.363 9.711 -1.726 1 98.31 321 TRP A CA 1
ATOM 2589 C C . TRP A 1 321 ? 3.955 10 -2.234 1 98.31 321 TRP A C 1
ATOM 2591 O O . TRP A 1 321 ? 3.002 9.305 -1.882 1 98.31 321 TRP A O 1
ATOM 2601 N N . HIS A 1 322 ? 3.865 11.031 -2.963 1 95.94 322 HIS A N 1
ATOM 2602 C CA . HIS A 1 322 ? 2.623 11.312 -3.672 1 95.94 322 HIS A CA 1
ATOM 2603 C C . HIS A 1 322 ? 2.443 10.383 -4.863 1 95.94 322 HIS A C 1
ATOM 2605 O O . HIS A 1 322 ? 3.24 10.406 -5.805 1 95.94 322 HIS A O 1
ATOM 2611 N N . MET A 1 323 ? 1.42 9.547 -4.719 1 94.69 323 MET A N 1
ATOM 2612 C CA . MET A 1 323 ? 1.16 8.539 -5.742 1 94.69 323 MET A CA 1
ATOM 2613 C C . MET A 1 323 ? -0.181 8.789 -6.426 1 94.69 323 MET A C 1
ATOM 2615 O O . MET A 1 323 ? -1.038 9.484 -5.879 1 94.69 323 MET A O 1
ATOM 2619 N N . ASN A 1 324 ? -0.259 8.359 -7.617 1 88.62 324 ASN A N 1
ATOM 2620 C CA . ASN A 1 324 ? -1.512 8.273 -8.359 1 88.62 324 ASN A CA 1
ATOM 2621 C C . ASN A 1 324 ? -1.642 6.945 -9.094 1 88.62 324 ASN A C 1
ATOM 2623 O O . ASN A 1 324 ? -0.699 6.496 -9.75 1 88.62 324 ASN A O 1
ATOM 2627 N N . ALA A 1 325 ? -2.75 6.344 -8.898 1 85.5 325 ALA A N 1
ATOM 2628 C CA . ALA A 1 325 ? -2.967 5.086 -9.602 1 85.5 325 ALA A CA 1
ATOM 2629 C C . ALA A 1 325 ? -3.574 5.324 -10.984 1 85.5 325 ALA A C 1
ATOM 2631 O O . ALA A 1 325 ? -4.426 6.203 -11.148 1 85.5 325 ALA A O 1
ATOM 2632 N N . VAL A 1 326 ? -3.098 4.52 -11.906 1 84.62 326 VAL A N 1
ATOM 2633 C CA . VAL A 1 326 ? -3.713 4.496 -13.227 1 84.62 326 VAL A CA 1
ATOM 2634 C C . VAL A 1 326 ? -5.133 3.947 -13.125 1 84.62 326 VAL A C 1
ATOM 2636 O O . VAL A 1 326 ? -5.379 2.967 -12.422 1 84.62 326 VAL A O 1
ATOM 2639 N N . ASN A 1 327 ? -6.051 4.625 -13.758 1 83.62 327 ASN A N 1
ATOM 2640 C CA . ASN A 1 327 ? -7.383 4.043 -13.867 1 83.62 327 ASN A CA 1
ATOM 2641 C C . ASN A 1 327 ? -7.359 2.736 -14.648 1 83.62 327 ASN A C 1
ATOM 2643 O O . ASN A 1 327 ? -6.812 2.68 -15.758 1 83.62 327 ASN A O 1
ATOM 2647 N N . PRO A 1 328 ? -7.945 1.73 -14.055 1 85.12 328 PRO A N 1
ATOM 2648 C CA . PRO A 1 328 ? -7.93 0.463 -14.789 1 85.12 328 PRO A CA 1
ATOM 2649 C C . PRO A 1 328 ? -8.758 0.513 -16.078 1 85.12 328 PRO A C 1
ATOM 2651 O O . PRO A 1 328 ? -9.797 1.168 -16.109 1 85.12 328 PRO A O 1
ATOM 2654 N N . ASN A 1 329 ? -8.188 -0.099 -17.109 1 85.62 329 ASN A N 1
ATOM 2655 C CA . ASN A 1 329 ? -8.953 -0.306 -18.344 1 85.62 329 ASN A CA 1
ATOM 2656 C C . ASN A 1 329 ? -10.008 -1.395 -18.156 1 85.62 329 ASN A C 1
ATOM 2658 O O . ASN A 1 329 ? -9.68 -2.576 -18.062 1 85.62 329 ASN A O 1
ATOM 2662 N N . LEU A 1 330 ? -11.312 -1.05 -18.219 1 91.06 330 LEU A N 1
ATOM 2663 C CA . LEU A 1 330 ? -12.375 -2.004 -17.938 1 91.06 330 LEU A CA 1
ATOM 2664 C C . LEU A 1 330 ? -13.219 -2.27 -19.172 1 91.06 330 LEU A C 1
ATOM 2666 O O . LEU A 1 330 ? -14.438 -2.434 -19.078 1 91.06 330 LEU A O 1
ATOM 2670 N N . LYS A 1 331 ? -12.539 -2.223 -20.312 1 89.06 331 LYS A N 1
ATOM 2671 C CA . LYS A 1 331 ? -13.242 -2.412 -21.578 1 89.06 331 LYS A CA 1
ATOM 2672 C C . LYS A 1 331 ? -13.945 -3.768 -21.609 1 89.06 331 LYS A C 1
ATOM 2674 O O . LYS A 1 331 ? -15.07 -3.875 -22.094 1 89.06 331 LYS A O 1
ATOM 2679 N N . ASP A 1 332 ? -13.305 -4.777 -21.156 1 90.31 332 ASP A N 1
ATOM 2680 C CA . ASP A 1 332 ? -13.883 -6.117 -21.203 1 90.31 332 ASP A CA 1
ATOM 2681 C C . ASP A 1 332 ? -15 -6.262 -20.172 1 90.31 332 ASP A C 1
ATOM 2683 O O . ASP A 1 332 ? -15.969 -6.996 -20.391 1 90.31 332 ASP A O 1
ATOM 2687 N N . GLU A 1 333 ? -14.867 -5.57 -19.047 1 91.56 333 GLU A N 1
ATOM 2688 C CA . GLU A 1 333 ? -15.945 -5.578 -18.078 1 91.56 333 GLU A CA 1
ATOM 2689 C C . GLU A 1 333 ? -17.234 -5.004 -18.672 1 91.56 333 GLU A C 1
ATOM 2691 O O . GLU A 1 333 ? -18.312 -5.559 -18.469 1 91.56 333 GLU A O 1
ATOM 2696 N N . VAL A 1 334 ? -17.109 -3.906 -19.391 1 91.12 334 VAL A N 1
ATOM 2697 C CA . VAL A 1 334 ? -18.25 -3.273 -20.031 1 91.12 334 VAL A CA 1
ATOM 2698 C C . VAL A 1 334 ? -18.891 -4.246 -21.016 1 91.12 334 VAL A C 1
ATOM 2700 O O . VAL A 1 334 ? -20.125 -4.418 -21.016 1 91.12 334 VAL A O 1
ATOM 2703 N N . ARG A 1 335 ? -18.047 -4.891 -21.812 1 90.88 335 ARG A N 1
ATOM 2704 C CA . ARG A 1 335 ? -18.516 -5.883 -22.781 1 90.88 335 ARG A CA 1
ATOM 2705 C C . ARG A 1 335 ? -19.25 -7.02 -22.078 1 90.88 335 ARG A C 1
ATOM 2707 O O . ARG A 1 335 ? -20.359 -7.395 -22.469 1 90.88 335 ARG A O 1
ATOM 2714 N N . LEU A 1 336 ? -18.719 -7.551 -21.047 1 89.5 336 LEU A N 1
ATOM 2715 C CA . LEU A 1 336 ? -19.281 -8.688 -20.328 1 89.5 336 LEU A CA 1
ATOM 2716 C C . LEU A 1 336 ? -20.594 -8.297 -19.625 1 89.5 336 LEU A C 1
ATOM 2718 O O . LEU A 1 336 ? -21.516 -9.102 -19.547 1 89.5 336 LEU A O 1
ATOM 2722 N N . ARG A 1 337 ? -20.656 -7.109 -19.141 1 89.81 337 ARG A N 1
ATOM 2723 C CA . ARG A 1 337 ? -21.875 -6.633 -18.5 1 89.81 337 ARG A CA 1
ATOM 2724 C C . ARG A 1 337 ? -23.031 -6.613 -19.5 1 89.81 337 ARG A C 1
ATOM 2726 O O . ARG A 1 337 ? -24.172 -6.957 -19.141 1 89.81 337 ARG A O 1
ATOM 2733 N N . GLN A 1 338 ? -22.75 -6.223 -20.656 1 92 338 GLN A N 1
ATOM 2734 C CA . GLN A 1 338 ? -23.766 -6.215 -21.703 1 92 338 GLN A CA 1
ATOM 2735 C C . GLN A 1 338 ? -24.266 -7.625 -22 1 92 338 GLN A C 1
ATOM 2737 O O . GLN A 1 338 ? -25.422 -7.812 -22.406 1 92 338 GLN A O 1
ATOM 2742 N N . LEU A 1 339 ? -23.484 -8.633 -21.719 1 90.31 339 LEU A N 1
ATOM 2743 C CA . LEU A 1 339 ? -23.844 -10.023 -21.953 1 90.31 339 LEU A CA 1
ATOM 2744 C C . LEU A 1 339 ? -24.406 -10.656 -20.688 1 90.31 339 LEU A C 1
ATOM 2746 O O . LEU A 1 339 ? -24.656 -11.867 -20.641 1 90.31 339 LEU A O 1
ATOM 2750 N N . GLY A 1 340 ? -24.453 -9.875 -19.578 1 88.06 340 GLY A N 1
ATOM 2751 C CA . GLY A 1 340 ? -25 -10.367 -18.328 1 88.06 340 GLY A CA 1
ATOM 2752 C C . GLY A 1 340 ? -24 -11.18 -17.516 1 88.06 340 GLY A C 1
ATOM 2753 O O . GLY A 1 340 ? -24.391 -12.031 -16.719 1 88.06 340 GLY A O 1
ATOM 2754 N N . ARG A 1 341 ? -22.75 -10.938 -17.859 1 88.75 341 ARG A N 1
ATOM 2755 C CA . ARG A 1 341 ? -21.719 -11.734 -17.203 1 88.75 341 ARG A CA 1
ATOM 2756 C C . ARG A 1 341 ? -20.766 -10.836 -16.406 1 88.75 341 ARG A C 1
ATOM 2758 O O . ARG A 1 341 ? -19.547 -10.977 -16.516 1 88.75 341 ARG A O 1
ATOM 2765 N N . GLN A 1 342 ? -21.375 -9.922 -15.695 1 90.06 342 GLN A N 1
ATOM 2766 C CA . GLN A 1 342 ? -20.578 -9.055 -14.836 1 90.06 342 GLN A CA 1
ATOM 2767 C C . GLN A 1 342 ? -19.672 -9.875 -13.914 1 90.06 342 GLN A C 1
ATOM 2769 O O . GLN A 1 342 ? -20.125 -10.859 -13.32 1 90.06 342 GLN A O 1
ATOM 2774 N N . THR A 1 343 ? -18.438 -9.445 -13.82 1 89.31 343 THR A N 1
ATOM 2775 C CA . THR A 1 343 ? -17.469 -10.305 -13.164 1 89.31 343 THR A CA 1
ATOM 2776 C C . THR A 1 343 ? -17.547 -10.148 -11.648 1 89.31 343 THR A C 1
ATOM 2778 O O . THR A 1 343 ? -17.156 -11.062 -10.906 1 89.31 343 THR A O 1
ATOM 2781 N N . ASP A 1 344 ? -17.969 -8.984 -11.18 1 88.94 344 ASP A N 1
ATOM 2782 C CA . ASP A 1 344 ? -17.844 -8.711 -9.75 1 88.94 344 ASP A CA 1
ATOM 2783 C C . ASP A 1 344 ? -19.172 -8.922 -9.039 1 88.94 344 ASP A C 1
ATOM 2785 O O . ASP A 1 344 ? -19.422 -8.328 -7.984 1 88.94 344 ASP A O 1
ATOM 2789 N N . ILE A 1 345 ? -20 -9.688 -9.656 1 86.56 345 ILE A N 1
ATOM 2790 C CA . ILE A 1 345 ? -21.25 -10 -8.977 1 86.56 345 ILE A CA 1
ATOM 2791 C C . ILE A 1 345 ? -20.969 -10.789 -7.699 1 86.56 345 ILE A C 1
ATOM 2793 O O . ILE A 1 345 ? -20.266 -11.805 -7.734 1 86.56 345 ILE A O 1
ATOM 2797 N N . GLY A 1 346 ? -21.422 -10.305 -6.609 1 85.38 346 GLY A N 1
ATOM 2798 C CA . GLY A 1 346 ? -21.312 -11.008 -5.34 1 85.38 346 GLY A CA 1
ATOM 2799 C C . GLY A 1 346 ? -19.922 -10.914 -4.73 1 85.38 346 GLY A C 1
ATOM 2800 O O . GLY A 1 346 ? -19.609 -11.625 -3.773 1 85.38 346 GLY A O 1
ATOM 2801 N N . ILE A 1 347 ? -19.094 -10.109 -5.297 1 89.69 347 ILE A N 1
ATOM 2802 C CA . ILE A 1 347 ? -17.719 -9.992 -4.812 1 89.69 347 ILE A CA 1
ATOM 2803 C C . ILE A 1 347 ? -17.328 -8.523 -4.727 1 89.69 347 ILE A C 1
ATOM 2805 O O . ILE A 1 347 ? -17.531 -7.762 -5.672 1 89.69 347 ILE A O 1
ATOM 2809 N N . ASP A 1 348 ? -16.906 -8.062 -3.529 1 88.25 348 ASP A N 1
ATOM 2810 C CA . ASP A 1 348 ? -16.406 -6.707 -3.359 1 88.25 348 ASP A CA 1
ATOM 2811 C C . ASP A 1 348 ? -15 -6.562 -3.957 1 88.25 348 ASP A C 1
ATOM 2813 O O . ASP A 1 348 ? -14.125 -7.391 -3.703 1 88.25 348 ASP A O 1
ATOM 2817 N N . VAL A 1 349 ? -14.891 -5.5 -4.863 1 92.62 349 VAL A N 1
ATOM 2818 C CA . VAL A 1 349 ? -13.594 -5.25 -5.488 1 92.62 349 VAL A CA 1
ATOM 2819 C C . VAL A 1 349 ? -13.102 -3.852 -5.121 1 92.62 349 VAL A C 1
ATOM 2821 O O . VAL A 1 349 ? -13.875 -2.891 -5.145 1 92.62 349 VAL A O 1
ATOM 2824 N N . MET B 1 1 ? -59.938 -24.266 81.75 1 30.17 1 MET B N 1
ATOM 2825 C CA . MET B 1 1 ? -59.844 -22.891 81.25 1 30.17 1 MET B CA 1
ATOM 2826 C C . MET B 1 1 ? -58.406 -22.484 81 1 30.17 1 MET B C 1
ATOM 2828 O O . MET B 1 1 ? -58.125 -21.609 80.188 1 30.17 1 MET B O 1
ATOM 2832 N N . ALA B 1 2 ? -57.594 -23.062 81.938 1 46.25 2 ALA B N 1
ATOM 2833 C CA . ALA B 1 2 ? -56.188 -22.688 81.938 1 46.25 2 ALA B CA 1
ATOM 2834 C C . ALA B 1 2 ? -55.469 -23.203 80.688 1 46.25 2 ALA B C 1
ATOM 2836 O O . ALA B 1 2 ? -54.562 -22.562 80.125 1 46.25 2 ALA B O 1
ATOM 2837 N N . SER B 1 3 ? -55.906 -24.359 80.188 1 47.5 3 SER B N 1
ATOM 2838 C CA . SER B 1 3 ? -55.25 -25.031 79.062 1 47.5 3 SER B CA 1
ATOM 2839 C C . SER B 1 3 ? -55.531 -24.312 77.75 1 47.5 3 SER B C 1
ATOM 2841 O O . SER B 1 3 ? -54.688 -24.344 76.875 1 47.5 3 SER B O 1
ATOM 2843 N N . SER B 1 4 ? -56.688 -23.609 77.688 1 48.59 4 SER B N 1
ATOM 2844 C CA . SER B 1 4 ? -57.094 -22.922 76.438 1 48.59 4 SER B CA 1
ATOM 2845 C C . SER B 1 4 ? -56.375 -21.594 76.312 1 48.59 4 SER B C 1
ATOM 2847 O O . SER B 1 4 ? -56.094 -21.141 75.188 1 48.59 4 SER B O 1
ATOM 2849 N N . LEU B 1 5 ? -56.125 -20.938 77.438 1 43.19 5 LEU B N 1
ATOM 2850 C CA . LEU B 1 5 ? -55.531 -19.609 77.438 1 43.19 5 LEU B CA 1
ATOM 2851 C C . LEU B 1 5 ? -54.062 -19.672 77 1 43.19 5 LEU B C 1
ATOM 2853 O O . LEU B 1 5 ? -53.594 -18.812 76.25 1 43.19 5 LEU B O 1
ATOM 2857 N N . LYS B 1 6 ? -53.344 -20.734 77.5 1 43.31 6 LYS B N 1
ATOM 2858 C CA . LYS B 1 6 ? -51.938 -20.875 77.125 1 43.31 6 LYS B CA 1
ATOM 2859 C C . LYS B 1 6 ? -51.781 -21.094 75.625 1 43.31 6 LYS B C 1
ATOM 2861 O O . LYS B 1 6 ? -50.844 -20.594 75 1 43.31 6 LYS B O 1
ATOM 2866 N N . ARG B 1 7 ? -52.844 -21.703 75.062 1 45.94 7 ARG B N 1
ATOM 2867 C CA . ARG B 1 7 ? -52.781 -21.953 73.625 1 45.94 7 ARG B CA 1
ATOM 2868 C C . ARG B 1 7 ? -52.969 -20.656 72.812 1 45.94 7 ARG B C 1
ATOM 2870 O O . ARG B 1 7 ? -52.344 -20.453 71.812 1 45.94 7 ARG B O 1
ATOM 2877 N N . PHE B 1 8 ? -53.844 -19.812 73.5 1 47.41 8 PHE B N 1
ATOM 2878 C CA . PHE B 1 8 ? -54.156 -18.562 72.812 1 47.41 8 PHE B CA 1
ATOM 2879 C C . PHE B 1 8 ? -52.969 -17.609 72.875 1 47.41 8 PHE B C 1
ATOM 2881 O O . PHE B 1 8 ? -52.625 -16.953 71.875 1 47.41 8 PHE B O 1
ATOM 2888 N N . ILE B 1 9 ? -52.344 -17.594 74.062 1 49 9 ILE B N 1
ATOM 2889 C CA . ILE B 1 9 ? -51.188 -16.719 74.188 1 49 9 ILE B CA 1
ATOM 2890 C C . ILE B 1 9 ? -50.062 -17.234 73.312 1 49 9 ILE B C 1
ATOM 2892 O O . ILE B 1 9 ? -49.375 -16.453 72.688 1 49 9 ILE B O 1
ATOM 2896 N N . TYR B 1 10 ? -49.938 -18.609 73.25 1 46.72 10 TYR B N 1
ATOM 2897 C CA . TYR B 1 10 ? -48.906 -19.172 72.438 1 46.72 10 TYR B CA 1
ATOM 2898 C C . TYR B 1 10 ? -49.188 -18.922 70.938 1 46.72 10 TYR B C 1
ATOM 2900 O O . TYR B 1 10 ? -48.25 -18.703 70.188 1 46.72 10 TYR B O 1
ATOM 2908 N N . GLN B 1 11 ? -50.5 -18.859 70.625 1 47.88 11 GLN B N 1
ATOM 2909 C CA . GLN B 1 11 ? -50.844 -18.609 69.25 1 47.88 11 GLN B CA 1
ATOM 2910 C C . GLN B 1 11 ? -50.562 -17.172 68.875 1 47.88 11 GLN B C 1
ATOM 2912 O O . GLN B 1 11 ? -50.094 -16.891 67.75 1 47.88 11 GLN B O 1
ATOM 2917 N N . ASN B 1 12 ? -50.906 -16.266 69.812 1 48.28 12 ASN B N 1
ATOM 2918 C CA . ASN B 1 12 ? -50.656 -14.875 69.5 1 48.28 12 ASN B CA 1
ATOM 2919 C C . ASN B 1 12 ? -49.156 -14.586 69.438 1 48.28 12 ASN B C 1
ATOM 2921 O O . ASN B 1 12 ? -48.719 -13.773 68.625 1 48.28 12 ASN B O 1
ATOM 2925 N N . TYR B 1 13 ? -48.469 -15.25 70.438 1 48.25 13 TYR B N 1
ATOM 2926 C CA . TYR B 1 13 ? -47 -15.07 70.438 1 48.25 13 TYR B CA 1
ATOM 2927 C C . TYR B 1 13 ? -46.406 -15.625 69.125 1 48.25 13 TYR B C 1
ATOM 2929 O O . TYR B 1 13 ? -45.531 -15 68.5 1 48.25 13 TYR B O 1
ATOM 2937 N N . PHE B 1 14 ? -46.938 -16.812 68.688 1 49 14 PHE B N 1
ATOM 2938 C CA . PHE B 1 14 ? -46.438 -17.391 67.438 1 49 14 PHE B CA 1
ATOM 2939 C C . PHE B 1 14 ? -46.875 -16.578 66.25 1 49 14 PHE B C 1
ATOM 2941 O O . PHE B 1 14 ? -46.125 -16.422 65.25 1 49 14 PHE B O 1
ATOM 2948 N N . MET B 1 15 ? -48.062 -15.938 66.312 1 49.97 15 MET B N 1
ATOM 2949 C CA . MET B 1 15 ? -48.531 -15.133 65.188 1 49.97 15 MET B CA 1
ATOM 2950 C C . MET B 1 15 ? -47.719 -13.836 65.062 1 49.97 15 MET B C 1
ATOM 2952 O O . MET B 1 15 ? -47.406 -13.391 64 1 49.97 15 MET B O 1
ATOM 2956 N N . LYS B 1 16 ? -47.438 -13.219 66.25 1 52.44 16 LYS B N 1
ATOM 2957 C CA . LYS B 1 16 ? -46.594 -12.016 66.188 1 52.44 16 LYS B CA 1
ATOM 2958 C C . LYS B 1 16 ? -45.188 -12.336 65.688 1 52.44 16 LYS B C 1
ATOM 2960 O O . LYS B 1 16 ? -44.625 -11.562 64.875 1 52.44 16 LYS B O 1
ATOM 2965 N N . ARG B 1 17 ? -44.688 -13.461 66.062 1 49.97 17 ARG B N 1
ATOM 2966 C CA . ARG B 1 17 ? -43.375 -13.836 65.562 1 49.97 17 ARG B CA 1
ATOM 2967 C C . ARG B 1 17 ? -43.438 -14.234 64.125 1 49.97 17 ARG B C 1
ATOM 2969 O O . ARG B 1 17 ? -42.531 -13.93 63.344 1 49.97 17 ARG B O 1
ATOM 2976 N N . ILE B 1 18 ? -44.594 -14.789 63.719 1 56.34 18 ILE B N 1
ATOM 2977 C CA . ILE B 1 18 ? -44.75 -15.102 62.312 1 56.34 18 ILE B CA 1
ATOM 2978 C C . ILE B 1 18 ? -44.938 -13.812 61.5 1 56.34 18 ILE B C 1
ATOM 2980 O O . ILE B 1 18 ? -44.375 -13.641 60.438 1 56.34 18 ILE B O 1
ATOM 2984 N N . ASN B 1 19 ? -45.719 -12.898 62.156 1 55.12 19 ASN B N 1
ATOM 2985 C CA . ASN B 1 19 ? -45.906 -11.625 61.469 1 55.12 19 ASN B CA 1
ATOM 2986 C C . ASN B 1 19 ? -44.594 -10.836 61.438 1 55.12 19 ASN B C 1
ATOM 2988 O O . ASN B 1 19 ? -44.281 -10.203 60.438 1 55.12 19 ASN B O 1
ATOM 2992 N N . CYS B 1 20 ? -43.875 -10.875 62.594 1 53.69 20 CYS B N 1
ATOM 2993 C CA . CYS B 1 20 ? -42.562 -10.25 62.562 1 53.69 20 CYS B CA 1
ATOM 2994 C C . CYS B 1 20 ? -41.625 -10.961 61.594 1 53.69 20 CYS B C 1
ATOM 2996 O O . CYS B 1 20 ? -40.906 -10.312 60.844 1 53.69 20 CYS B O 1
ATOM 2998 N N . CYS B 1 21 ? -41.656 -12.312 61.531 1 54.88 21 CYS B N 1
ATOM 2999 C CA . CYS B 1 21 ? -40.844 -13.023 60.531 1 54.88 21 CYS B CA 1
ATOM 3000 C C . CYS B 1 21 ? -41.344 -12.734 59.125 1 54.88 21 CYS B C 1
ATOM 3002 O O . CYS B 1 21 ? -40.531 -12.555 58.219 1 54.88 21 CYS B O 1
ATOM 3004 N N . LEU B 1 22 ? -42.688 -12.562 58.969 1 58.59 22 LEU B N 1
ATOM 3005 C CA . LEU B 1 22 ? -43.188 -12.234 57.625 1 58.59 22 LEU B CA 1
ATOM 3006 C C . LEU B 1 22 ? -42.844 -10.797 57.25 1 58.59 22 LEU B C 1
ATOM 3008 O O . LEU B 1 22 ? -42.5 -10.516 56.094 1 58.59 22 LEU B O 1
ATOM 3012 N N . THR B 1 23 ? -42.875 -9.891 58.281 1 58.59 23 THR B N 1
ATOM 3013 C CA . THR B 1 23 ? -42.438 -8.531 58 1 58.59 23 THR B CA 1
ATOM 3014 C C . THR B 1 23 ? -40.938 -8.477 57.75 1 58.59 23 THR B C 1
ATOM 3016 O O . THR B 1 23 ? -40.469 -7.789 56.844 1 58.59 23 THR B O 1
ATOM 3019 N N . ILE B 1 24 ? -40.156 -9.227 58.531 1 56.19 24 ILE B N 1
ATOM 3020 C CA . ILE B 1 24 ? -38.719 -9.281 58.25 1 56.19 24 ILE B CA 1
ATOM 3021 C C . ILE B 1 24 ? -38.469 -9.977 56.938 1 56.19 24 ILE B C 1
ATOM 3023 O O . ILE B 1 24 ? -37.625 -9.516 56.125 1 56.19 24 ILE B O 1
ATOM 3027 N N . LEU B 1 25 ? -39.219 -11.031 56.531 1 56.69 25 LEU B N 1
ATOM 3028 C CA . LEU B 1 25 ? -39.062 -11.664 55.25 1 56.69 25 LEU B CA 1
ATOM 3029 C C . LEU B 1 25 ? -39.531 -10.727 54.125 1 56.69 25 LEU B C 1
ATOM 3031 O O . LEU B 1 25 ? -38.906 -10.656 53.062 1 56.69 25 LEU B O 1
ATOM 3035 N N . ALA B 1 26 ? -40.594 -9.93 54.438 1 58.12 26 ALA B N 1
ATOM 3036 C CA . ALA B 1 26 ? -41 -8.93 53.438 1 58.12 26 ALA B CA 1
ATOM 3037 C C . ALA B 1 26 ? -39.969 -7.812 53.312 1 58.12 26 ALA B C 1
ATOM 3039 O O . ALA B 1 26 ? -39.656 -7.379 52.188 1 58.12 26 ALA B O 1
ATOM 3040 N N . ILE B 1 27 ? -39.406 -7.379 54.438 1 56.41 27 ILE B N 1
ATOM 3041 C CA . ILE B 1 27 ? -38.344 -6.367 54.375 1 56.41 27 ILE B CA 1
ATOM 3042 C C . ILE B 1 27 ? -37.094 -6.961 53.75 1 56.41 27 ILE B C 1
ATOM 3044 O O . ILE B 1 27 ? -36.469 -6.328 52.906 1 56.41 27 ILE B O 1
ATOM 3048 N N . LEU B 1 28 ? -36.688 -8.211 54.094 1 51 28 LEU B N 1
ATOM 3049 C CA . LEU B 1 28 ? -35.594 -8.852 53.406 1 51 28 LEU B CA 1
ATOM 3050 C C . LEU B 1 28 ? -35.906 -9.078 51.938 1 51 28 LEU B C 1
ATOM 3052 O O . LEU B 1 28 ? -35.062 -8.883 51.062 1 51 28 LEU B O 1
ATOM 3056 N N . PHE B 1 29 ? -37.156 -9.414 51.562 1 54.19 29 PHE B N 1
ATOM 3057 C CA . PHE B 1 29 ? -37.594 -9.531 50.156 1 54.19 29 PHE B CA 1
ATOM 3058 C C . PHE B 1 29 ? -37.562 -8.172 49.469 1 54.19 29 PHE B C 1
ATOM 3060 O O . PHE B 1 29 ? -37.062 -8.055 48.344 1 54.19 29 PHE B O 1
ATOM 3067 N N . VAL B 1 30 ? -38.094 -7.137 50.156 1 51.19 30 VAL B N 1
ATOM 3068 C CA . VAL B 1 30 ? -38 -5.801 49.562 1 51.19 30 VAL B CA 1
ATOM 3069 C C . VAL B 1 30 ? -36.531 -5.359 49.531 1 51.19 30 VAL B C 1
ATOM 3071 O O . VAL B 1 30 ? -36.094 -4.758 48.562 1 51.19 30 VAL B O 1
ATOM 3074 N N . PHE B 1 31 ? -35.719 -5.633 50.594 1 48.69 31 PHE B N 1
ATOM 3075 C CA . PHE B 1 31 ? -34.281 -5.328 50.531 1 48.69 31 PHE B CA 1
ATOM 3076 C C . PHE B 1 31 ? -33.594 -6.16 49.469 1 48.69 31 PHE B C 1
ATOM 3078 O O . PHE B 1 31 ? -32.75 -5.648 48.75 1 48.69 31 PHE B O 1
ATOM 3085 N N . ILE B 1 32 ? -33.844 -7.512 49.344 1 48 32 ILE B N 1
ATOM 3086 C CA . ILE B 1 32 ? -33.344 -8.289 48.219 1 48 32 ILE B CA 1
ATOM 3087 C C . ILE B 1 32 ? -33.938 -7.773 46.906 1 48 32 ILE B C 1
ATOM 3089 O O . ILE B 1 32 ? -33.219 -7.656 45.906 1 48 32 ILE B O 1
ATOM 3093 N N . MET B 1 33 ? -35.219 -7.414 46.812 1 45.94 33 MET B N 1
ATOM 3094 C CA . MET B 1 33 ? -35.781 -6.793 45.625 1 45.94 33 MET B CA 1
ATOM 3095 C C . MET B 1 33 ? -35.188 -5.402 45.406 1 45.94 33 MET B C 1
ATOM 3097 O O . MET B 1 33 ? -34.906 -5.008 44.281 1 45.94 33 MET B O 1
ATOM 3101 N N . LEU B 1 34 ? -35.031 -4.535 46.438 1 43.56 34 LEU B N 1
ATOM 3102 C CA . LEU B 1 34 ? -34.375 -3.236 46.281 1 43.56 34 LEU B CA 1
ATOM 3103 C C . LEU B 1 34 ? -32.875 -3.398 46.062 1 43.56 34 LEU B C 1
ATOM 3105 O O . LEU B 1 34 ? -32.281 -2.682 45.25 1 43.56 34 LEU B O 1
ATOM 3109 N N . LYS B 1 35 ? -32.031 -4.156 46.844 1 40.97 35 LYS B N 1
ATOM 3110 C CA . LYS B 1 35 ? -30.641 -4.434 46.469 1 40.97 35 LYS B CA 1
ATOM 3111 C C . LYS B 1 35 ? -30.594 -5.215 45.156 1 40.97 35 LYS B C 1
ATOM 3113 O O . LYS B 1 35 ? -29.656 -5.059 44.344 1 40.97 35 LYS B O 1
ATOM 3118 N N . GLY B 1 36 ? -31.453 -6.18 44.75 1 39.31 36 GLY B N 1
ATOM 3119 C CA . GLY B 1 36 ? -31.594 -6.703 43.375 1 39.31 36 GLY B CA 1
ATOM 3120 C C . GLY B 1 36 ? -31.969 -5.637 42.375 1 39.31 36 GLY B C 1
ATOM 3121 O O . GLY B 1 36 ? -31.5 -5.672 41.219 1 39.31 36 GLY B O 1
ATOM 3122 N N . TRP B 1 37 ? -32.875 -4.676 42.531 1 40.56 37 TRP B N 1
ATOM 3123 C CA . TRP B 1 37 ? -33.125 -3.518 41.688 1 40.56 37 TRP B CA 1
ATOM 3124 C C . TRP B 1 37 ? -31.953 -2.537 41.75 1 40.56 37 TRP B C 1
ATOM 3126 O O . TRP B 1 37 ? -31.609 -1.915 40.75 1 40.56 37 TRP B O 1
ATOM 3136 N N . LEU B 1 38 ? -31.297 -2.135 42.875 1 33.66 38 LEU B N 1
ATOM 3137 C CA . LEU B 1 38 ? -30.125 -1.257 42.906 1 33.66 38 LEU B CA 1
ATOM 3138 C C . LEU B 1 38 ? -28.891 -1.965 42.375 1 33.66 38 LEU B C 1
ATOM 3140 O O . LEU B 1 38 ? -28.016 -1.325 41.781 1 33.66 38 LEU B O 1
ATOM 3144 N N . ARG B 1 39 ? -28.453 -3.217 42.688 1 32.16 39 ARG B N 1
ATOM 3145 C CA . ARG B 1 39 ? -27.328 -3.895 42.062 1 32.16 39 ARG B CA 1
ATOM 3146 C C . ARG B 1 39 ? -27.641 -4.215 40.594 1 32.16 39 ARG B C 1
ATOM 3148 O O . ARG B 1 39 ? -26.75 -4.578 39.812 1 32.16 39 ARG B O 1
ATOM 3155 N N . GLU B 1 40 ? -28.781 -4.395 40.062 1 34 40 GLU B N 1
ATOM 3156 C CA . GLU B 1 40 ? -29.094 -4.492 38.625 1 34 40 GLU B CA 1
ATOM 3157 C C . GLU B 1 40 ? -28.672 -3.225 37.875 1 34 40 GLU B C 1
ATOM 3159 O O . GLU B 1 40 ? -28.688 -3.189 36.656 1 34 40 GLU B O 1
ATOM 3164 N N . GLY B 1 41 ? -28.688 -2.098 38.438 1 35.31 41 GLY B N 1
ATOM 3165 C CA . GLY B 1 41 ? -28.188 -0.917 37.75 1 35.31 41 GLY B CA 1
ATOM 3166 C C . GLY B 1 41 ? -26.688 -0.943 37.531 1 35.31 41 GLY B C 1
ATOM 3167 O O . GLY B 1 41 ? -26.109 0.006 37 1 35.31 41 GLY B O 1
ATOM 3168 N N . GLU B 1 42 ? -25.938 -1.508 38.562 1 34.81 42 GLU B N 1
ATOM 3169 C CA . GLU B 1 42 ? -24.5 -1.298 38.469 1 34.81 42 GLU B CA 1
ATOM 3170 C C . GLU B 1 42 ? -23.938 -1.908 37.188 1 34.81 42 GLU B C 1
ATOM 3172 O O . GLU B 1 42 ? -23.219 -1.24 36.438 1 34.81 42 GLU B O 1
ATOM 3177 N N . ASP B 1 43 ? -23.219 -3.146 37.5 1 34.38 43 ASP B N 1
ATOM 3178 C CA . ASP B 1 43 ? -22.266 -3.66 36.5 1 34.38 43 ASP B CA 1
ATOM 3179 C C . ASP B 1 43 ? -22.984 -4.207 35.281 1 34.38 43 ASP B C 1
ATOM 3181 O O . ASP B 1 43 ? -23.516 -5.316 35.312 1 34.38 43 ASP B O 1
ATOM 3185 N N . GLU B 1 44 ? -23.766 -3.496 34.656 1 39.59 44 GLU B N 1
ATOM 3186 C CA . GLU B 1 44 ? -24.078 -4.02 33.312 1 39.59 44 GLU B CA 1
ATOM 3187 C C . GLU B 1 44 ? -22.953 -4.902 32.781 1 39.59 44 GLU B C 1
ATOM 3189 O O . GLU B 1 44 ? -21.828 -4.441 32.625 1 39.59 44 GLU B O 1
ATOM 3194 N N . SER B 1 45 ? -23.016 -6.188 33.094 1 44.06 45 SER B N 1
ATOM 3195 C CA . SER B 1 45 ? -22 -7.145 32.656 1 44.06 45 SER B CA 1
ATOM 3196 C C . SER B 1 45 ? -21.438 -6.793 31.297 1 44.06 45 SER B C 1
ATOM 3198 O O . SER B 1 45 ? -22.141 -6.223 30.469 1 44.06 45 SER B O 1
ATOM 3200 N N . VAL B 1 46 ? -20.062 -6.715 31.188 1 45.34 46 VAL B N 1
ATOM 3201 C CA . VAL B 1 46 ? -19.422 -6.531 29.891 1 45.34 46 VAL B CA 1
ATOM 3202 C C . VAL B 1 46 ? -20.188 -7.277 28.812 1 45.34 46 VAL B C 1
ATOM 3204 O O . VAL B 1 46 ? -20.328 -6.793 27.688 1 45.34 46 VAL B O 1
ATOM 3207 N N . GLU B 1 47 ? -20.828 -8.305 29.297 1 50.06 47 GLU B N 1
ATOM 3208 C CA . GLU B 1 47 ? -21.672 -9.078 28.391 1 50.06 47 GLU B CA 1
ATOM 3209 C C . GLU B 1 47 ? -22.938 -8.305 28.031 1 50.06 47 GLU B C 1
ATOM 3211 O O . GLU B 1 47 ? -23.375 -8.312 26.875 1 50.06 47 GLU B O 1
ATOM 3216 N N . ALA B 1 48 ? -23.562 -7.766 29.031 1 51.31 48 ALA B N 1
ATOM 3217 C CA . ALA B 1 48 ? -24.75 -6.965 28.781 1 51.31 48 ALA B CA 1
ATOM 3218 C C . ALA B 1 48 ? -24.422 -5.723 27.953 1 51.31 48 ALA B C 1
ATOM 3220 O O . ALA B 1 48 ? -25.203 -5.309 27.109 1 51.31 48 ALA B O 1
ATOM 3221 N N . LEU B 1 49 ? -23.312 -5.109 28.188 1 48.16 49 LEU B N 1
ATOM 3222 C CA . LEU B 1 49 ? -22.828 -4.004 27.375 1 48.16 49 LEU B CA 1
ATOM 3223 C C . LEU B 1 49 ? -22.547 -4.469 25.938 1 48.16 49 LEU B C 1
ATOM 3225 O O . LEU B 1 49 ? -22.875 -3.777 24.984 1 48.16 49 LEU B O 1
ATOM 3229 N N . TYR B 1 50 ? -21.938 -5.676 25.75 1 52.25 50 TYR B N 1
ATOM 3230 C CA . TYR B 1 50 ? -21.672 -6.246 24.438 1 52.25 50 TYR B CA 1
ATOM 3231 C C . TYR B 1 50 ? -22.969 -6.695 23.766 1 52.25 50 TYR B C 1
ATOM 3233 O O . TYR B 1 50 ? -23.094 -6.668 22.547 1 52.25 50 TYR B O 1
ATOM 3241 N N . ALA B 1 51 ? -23.922 -7.18 24.531 1 54.5 51 ALA B N 1
ATOM 3242 C CA . ALA B 1 51 ? -25.234 -7.531 24.031 1 54.5 51 ALA B CA 1
ATOM 3243 C C . ALA B 1 51 ? -25.984 -6.297 23.547 1 54.5 51 ALA B C 1
ATOM 3245 O O . ALA B 1 51 ? -26.734 -6.359 22.562 1 54.5 51 ALA B O 1
ATOM 3246 N N . LYS B 1 52 ? -25.797 -5.168 24.234 1 56.38 52 LYS B N 1
ATOM 3247 C CA . LYS B 1 52 ? -26.453 -3.92 23.859 1 56.38 52 LYS B CA 1
ATOM 3248 C C . LYS B 1 52 ? -25.719 -3.248 22.703 1 56.38 52 LYS B C 1
ATOM 3250 O O . LYS B 1 52 ? -26.328 -2.582 21.859 1 56.38 52 LYS B O 1
ATOM 3255 N N . ASP B 1 53 ? -24.344 -3.326 22.594 1 49.97 53 ASP B N 1
ATOM 3256 C CA . ASP B 1 53 ? -23.531 -2.744 21.516 1 49.97 53 ASP B CA 1
ATOM 3257 C C . ASP B 1 53 ? -22.453 -3.717 21.062 1 49.97 53 ASP B C 1
ATOM 3259 O O . ASP B 1 53 ? -21.312 -3.66 21.531 1 49.97 53 ASP B O 1
ATOM 3263 N N . PRO B 1 54 ? -22.844 -4.633 20.25 1 55.19 54 PRO B N 1
ATOM 3264 C CA . PRO B 1 54 ? -21.906 -5.621 19.734 1 55.19 54 PRO B CA 1
ATOM 3265 C C . PRO B 1 54 ? -20.688 -4.98 19.062 1 55.19 54 PRO B C 1
ATOM 3267 O O . PRO B 1 54 ? -19.625 -5.602 18.984 1 55.19 54 PRO B O 1
ATOM 3270 N N . GLY B 1 55 ? -20.781 -3.846 18.766 1 56.69 55 GLY B N 1
ATOM 3271 C CA . GLY B 1 55 ? -19.656 -3.082 18.234 1 56.69 55 GLY B CA 1
ATOM 3272 C C . GLY B 1 55 ? -18.578 -2.812 19.25 1 56.69 55 GLY B C 1
ATOM 3273 O O . GLY B 1 55 ? -17.391 -2.809 18.922 1 56.69 55 GLY B O 1
ATOM 3274 N N . LEU B 1 56 ? -18.953 -2.639 20.484 1 57.38 56 LEU B N 1
ATOM 3275 C CA . LEU B 1 56 ? -18.016 -2.428 21.594 1 57.38 56 LEU B CA 1
ATOM 3276 C C . LEU B 1 56 ? -17.188 -3.68 21.844 1 57.38 56 LEU B C 1
ATOM 3278 O O . LEU B 1 56 ? -15.984 -3.586 22.125 1 57.38 56 LEU B O 1
ATOM 3282 N N . CYS B 1 57 ? -17.766 -4.809 21.656 1 56.53 57 CYS B N 1
ATOM 3283 C CA . CYS B 1 57 ? -17.062 -6.078 21.797 1 56.53 57 CYS B CA 1
ATOM 3284 C C . CYS B 1 57 ? -15.984 -6.234 20.734 1 56.53 57 CYS B C 1
ATOM 3286 O O . CYS B 1 57 ? -14.852 -6.605 21.031 1 56.53 57 CYS B O 1
ATOM 3288 N N . ASN B 1 58 ? -16.312 -5.922 19.703 1 55.5 58 ASN B N 1
ATOM 3289 C CA . ASN B 1 58 ? -15.375 -6.035 18.609 1 55.5 58 ASN B CA 1
ATOM 3290 C C . ASN B 1 58 ? -14.227 -5.039 18.75 1 55.5 58 ASN B C 1
ATOM 3292 O O . ASN B 1 58 ? -13.07 -5.363 18.469 1 55.5 58 ASN B O 1
ATOM 3296 N N . GLN B 1 59 ? -14.461 -3.922 19.297 1 56.78 59 GLN B N 1
ATOM 3297 C CA . GLN B 1 59 ? -13.43 -2.932 19.594 1 56.78 59 GLN B CA 1
ATOM 3298 C C . GLN B 1 59 ? -12.484 -3.439 20.688 1 56.78 59 GLN B C 1
ATOM 3300 O O . GLN B 1 59 ? -11.273 -3.256 20.594 1 56.78 59 GLN B O 1
ATOM 3305 N N . ASN B 1 60 ? -12.992 -4.008 21.609 1 59.38 60 ASN B N 1
ATOM 3306 C CA . ASN B 1 60 ? -12.203 -4.594 22.688 1 59.38 60 ASN B CA 1
ATOM 3307 C C . ASN B 1 60 ? -11.336 -5.742 22.188 1 59.38 60 ASN B C 1
ATOM 3309 O O . ASN B 1 60 ? -10.164 -5.852 22.562 1 59.38 60 ASN B O 1
ATOM 3313 N N . ILE B 1 61 ? -11.75 -6.441 21.312 1 57.91 61 ILE B N 1
ATOM 3314 C CA . ILE B 1 61 ? -11.016 -7.586 20.781 1 57.91 61 ILE B CA 1
ATOM 3315 C C . ILE B 1 61 ? -9.867 -7.098 19.906 1 57.91 61 ILE B C 1
ATOM 3317 O O . ILE B 1 61 ? -8.734 -7.59 20.016 1 57.91 61 ILE B O 1
ATOM 3321 N N . GLN B 1 62 ? -10.008 -6.152 19.297 1 55.84 62 GLN B N 1
ATOM 3322 C CA . GLN B 1 62 ? -8.953 -5.594 18.453 1 55.84 62 GLN B CA 1
ATOM 3323 C C . GLN B 1 62 ? -7.863 -4.945 19.297 1 55.84 62 GLN B C 1
ATOM 3325 O O . GLN B 1 62 ? -6.672 -5.105 19.016 1 55.84 62 GLN B O 1
ATOM 3330 N N . SER B 1 63 ? -8.234 -4.191 20.312 1 60.91 63 SER B N 1
ATOM 3331 C CA . SER B 1 63 ? -7.273 -3.648 21.281 1 60.91 63 SER B CA 1
ATOM 3332 C C . SER B 1 63 ? -6.453 -4.758 21.922 1 60.91 63 SER B C 1
ATOM 3334 O O . SER B 1 63 ? -5.242 -4.613 22.109 1 60.91 63 SER B O 1
ATOM 3336 N N . LEU B 1 64 ? -7.027 -5.844 22.062 1 62.69 64 LEU B N 1
ATOM 3337 C CA . LEU B 1 64 ? -6.332 -6.957 22.703 1 62.69 64 LEU B CA 1
ATOM 3338 C C . LEU B 1 64 ? -5.375 -7.629 21.734 1 62.69 64 LEU B C 1
ATOM 3340 O O . LEU B 1 64 ? -4.262 -8.008 22.109 1 62.69 64 LEU B O 1
ATOM 3344 N N . HIS B 1 65 ? -5.676 -7.594 20.562 1 58.34 65 HIS B N 1
ATOM 3345 C CA . HIS B 1 65 ? -4.762 -8.148 19.578 1 58.34 65 HIS B CA 1
ATOM 3346 C C . HIS B 1 65 ? -3.541 -7.254 19.391 1 58.34 65 HIS B C 1
ATOM 3348 O O . HIS B 1 65 ? -2.42 -7.746 19.25 1 58.34 65 HIS B O 1
ATOM 3354 N N . LEU B 1 66 ? -3.691 -6.02 19.516 1 56.78 66 LEU B N 1
ATOM 3355 C CA . LEU B 1 66 ? -2.568 -5.09 19.469 1 56.78 66 LEU B CA 1
ATOM 3356 C C . LEU B 1 66 ? -1.674 -5.258 20.703 1 56.78 66 LEU B C 1
ATOM 3358 O O . LEU B 1 66 ? -0.446 -5.234 20.578 1 56.78 66 LEU B O 1
ATOM 3362 N N . GLN B 1 67 ? -2.227 -5.418 21.75 1 62.78 67 GLN B N 1
ATOM 3363 C CA . GLN B 1 67 ? -1.463 -5.672 22.969 1 62.78 67 GLN B CA 1
ATOM 3364 C C . GLN B 1 67 ? -0.69 -6.984 22.875 1 62.78 67 GLN B C 1
ATOM 3366 O O . GLN B 1 67 ? 0.469 -7.062 23.281 1 62.78 67 GLN B O 1
ATOM 3371 N N . ILE B 1 68 ? -1.233 -7.863 22.234 1 62.78 68 ILE B N 1
ATOM 3372 C CA . ILE B 1 68 ? -0.579 -9.156 22.062 1 62.78 68 ILE B CA 1
ATOM 3373 C C . ILE B 1 68 ? 0.625 -9.016 21.141 1 62.78 68 ILE B C 1
ATOM 3375 O O . ILE B 1 68 ? 1.703 -9.539 21.422 1 62.78 68 ILE B O 1
ATOM 3379 N N . ARG B 1 69 ? 0.446 -8.281 20.156 1 58.78 69 ARG B N 1
ATOM 3380 C CA . ARG B 1 69 ? 1.549 -8.055 19.234 1 58.78 69 ARG B CA 1
ATOM 3381 C C . ARG B 1 69 ? 2.689 -7.297 19.906 1 58.78 69 ARG B C 1
ATOM 3383 O O . ARG B 1 69 ? 3.859 -7.629 19.719 1 58.78 69 ARG B O 1
ATOM 3390 N N . GLU B 1 70 ? 2.344 -6.348 20.688 1 61.69 70 GLU B N 1
ATOM 3391 C CA . GLU B 1 70 ? 3.344 -5.602 21.438 1 61.69 70 GLU B CA 1
ATOM 3392 C C . GLU B 1 70 ? 4.039 -6.492 22.469 1 61.69 70 GLU B C 1
ATOM 3394 O O . GLU B 1 70 ? 5.258 -6.422 22.625 1 61.69 70 GLU B O 1
ATOM 3399 N N . LEU B 1 71 ? 3.326 -7.277 23.031 1 63.94 71 LEU B N 1
ATOM 3400 C CA . LEU B 1 71 ? 3.885 -8.164 24.047 1 63.94 71 LEU B CA 1
ATOM 3401 C C . LEU B 1 71 ? 4.746 -9.25 23.406 1 63.94 71 LEU B C 1
ATOM 3403 O O . LEU B 1 71 ? 5.82 -9.578 23.906 1 63.94 71 LEU B O 1
ATOM 3407 N N . LYS B 1 72 ? 4.293 -9.625 22.266 1 61.38 72 LYS B N 1
ATOM 3408 C CA . LYS B 1 72 ? 5.098 -10.617 21.562 1 61.38 72 LYS B CA 1
ATOM 3409 C C . LYS B 1 72 ? 6.418 -10.016 21.094 1 61.38 72 LYS B C 1
ATOM 3411 O O . LYS B 1 72 ? 7.473 -10.641 21.203 1 61.38 72 LYS B O 1
ATOM 3416 N N . ALA B 1 73 ? 6.312 -8.836 20.688 1 58.56 73 ALA B N 1
ATOM 3417 C CA . ALA B 1 73 ? 7.512 -8.125 20.25 1 58.56 73 ALA B CA 1
ATOM 3418 C C . ALA B 1 73 ? 8.469 -7.898 21.422 1 58.56 73 ALA B C 1
ATOM 3420 O O . ALA B 1 73 ? 9.68 -8.055 21.281 1 58.56 73 ALA B O 1
ATOM 3421 N N . GLN B 1 74 ? 7.918 -7.559 22.547 1 60.75 74 GLN B N 1
ATOM 3422 C CA . GLN B 1 74 ? 8.75 -7.383 23.734 1 60.75 74 GLN B CA 1
ATOM 3423 C C . GLN B 1 74 ? 9.359 -8.711 24.172 1 60.75 74 GLN B C 1
ATOM 3425 O O . GLN B 1 74 ? 10.508 -8.75 24.625 1 60.75 74 GLN B O 1
ATOM 3430 N N . LEU B 1 75 ? 8.625 -9.656 24.016 1 61.47 75 LEU B N 1
ATOM 3431 C CA . LEU B 1 75 ? 9.141 -10.961 24.391 1 61.47 75 LEU B CA 1
ATOM 3432 C C . LEU B 1 75 ? 10.312 -11.359 23.484 1 61.47 75 LEU B C 1
ATOM 3434 O O . LEU B 1 75 ? 11.344 -11.82 23.984 1 61.47 75 LEU B O 1
ATOM 3438 N N . LEU B 1 76 ? 10.094 -11.094 22.203 1 54.53 76 LEU B N 1
ATOM 3439 C CA . LEU B 1 76 ? 11.125 -11.469 21.25 1 54.53 76 LEU B CA 1
ATOM 3440 C C . LEU B 1 76 ? 12.391 -10.633 21.453 1 54.53 76 LEU B C 1
ATOM 3442 O O . LEU B 1 76 ? 13.5 -11.164 21.391 1 54.53 76 LEU B O 1
ATOM 3446 N N . THR B 1 77 ? 12.227 -9.422 21.828 1 57.69 77 THR B N 1
ATOM 3447 C CA . THR B 1 77 ? 13.375 -8.555 22.062 1 57.69 77 THR B CA 1
ATOM 3448 C C . THR B 1 77 ? 14.141 -9 23.312 1 57.69 77 THR B C 1
ATOM 3450 O O . THR B 1 77 ? 15.344 -8.781 23.422 1 57.69 77 THR B O 1
ATOM 3453 N N . ASN B 1 78 ? 13.406 -9.5 24.312 1 53 78 ASN B N 1
ATOM 3454 C CA . ASN B 1 78 ? 14.078 -9.938 25.547 1 53 78 ASN B CA 1
ATOM 3455 C C . ASN B 1 78 ? 14.391 -11.43 25.516 1 53 78 ASN B C 1
ATOM 3457 O O . ASN B 1 78 ? 14.602 -12.047 26.562 1 53 78 ASN B O 1
ATOM 3461 N N . GLY B 1 79 ? 14.336 -11.938 24.406 1 47.5 79 GLY B N 1
ATOM 3462 C CA . GLY B 1 79 ? 14.781 -13.305 24.156 1 47.5 79 GLY B CA 1
ATOM 3463 C C . GLY B 1 79 ? 13.758 -14.352 24.547 1 47.5 79 GLY B C 1
ATOM 3464 O O . GLY B 1 79 ? 14.109 -15.5 24.812 1 47.5 79 GLY B O 1
ATOM 3465 N N . LEU B 1 80 ? 12.648 -13.867 24.953 1 49.47 80 LEU B N 1
ATOM 3466 C CA . LEU B 1 80 ? 11.648 -14.836 25.391 1 49.47 80 LEU B CA 1
ATOM 3467 C C . LEU B 1 80 ? 10.797 -15.289 24.203 1 49.47 80 LEU B C 1
ATOM 3469 O O . LEU B 1 80 ? 10.656 -14.555 23.219 1 49.47 80 LEU B O 1
ATOM 3473 N N . SER B 1 81 ? 10.305 -16.562 24.156 1 45.56 81 SER B N 1
ATOM 3474 C CA . SER B 1 81 ? 9.68 -17.188 23 1 45.56 81 SER B CA 1
ATOM 3475 C C . SER B 1 81 ? 8.258 -16.688 22.781 1 45.56 81 SER B C 1
ATOM 3477 O O . SER B 1 81 ? 7.477 -16.609 23.734 1 45.56 81 SER B O 1
ATOM 3479 N N . VAL B 1 82 ? 7.812 -15.75 21.922 1 49.19 82 VAL B N 1
ATOM 3480 C CA . VAL B 1 82 ? 6.543 -15.406 21.281 1 49.19 82 VAL B CA 1
ATOM 3481 C C . VAL B 1 82 ? 5.867 -16.672 20.766 1 49.19 82 VAL B C 1
ATOM 3483 O O . VAL B 1 82 ? 6.535 -17.672 20.5 1 49.19 82 VAL B O 1
ATOM 3486 N N . PRO B 1 83 ? 4.504 -16.734 20.734 1 50.34 83 PRO B N 1
ATOM 3487 C CA . PRO B 1 83 ? 4 -17.953 20.078 1 50.34 83 PRO B CA 1
ATOM 3488 C C . PRO B 1 83 ? 4.949 -18.469 19 1 50.34 83 PRO B C 1
ATOM 3490 O O . PRO B 1 83 ? 5.621 -17.672 18.328 1 50.34 83 PRO B O 1
ATOM 3493 N N . ASP B 1 84 ? 5.402 -19.641 19.125 1 53.97 84 ASP B N 1
ATOM 3494 C CA . ASP B 1 84 ? 6.434 -20.297 18.328 1 53.97 84 ASP B CA 1
ATOM 3495 C C . ASP B 1 84 ? 6.043 -20.328 16.859 1 53.97 84 ASP B C 1
ATOM 3497 O O . ASP B 1 84 ? 5.305 -21.219 16.422 1 53.97 84 ASP B O 1
ATOM 3501 N N . THR B 1 85 ? 5.824 -19.031 16.188 1 64.5 85 THR B N 1
ATOM 3502 C CA . THR B 1 85 ? 5.586 -18.984 14.758 1 64.5 85 THR B CA 1
ATOM 3503 C C . THR B 1 85 ? 6.738 -19.641 14 1 64.5 85 THR B C 1
ATOM 3505 O O . THR B 1 85 ? 6.777 -19.609 12.766 1 64.5 85 THR B O 1
ATOM 3508 N N . SER B 1 86 ? 7.566 -20.141 14.773 1 64.94 86 SER B N 1
ATOM 3509 C CA . SER B 1 86 ? 8.734 -20.734 14.117 1 64.94 86 SER B CA 1
ATOM 3510 C C . SER B 1 86 ? 8.367 -22 13.367 1 64.94 86 SER B C 1
ATOM 3512 O O . SER B 1 86 ? 9.07 -22.406 12.445 1 64.94 86 SER B O 1
ATOM 3514 N N . ASN B 1 87 ? 7.152 -22.422 13.641 1 79.56 87 ASN B N 1
ATOM 3515 C CA . ASN B 1 87 ? 6.789 -23.688 13 1 79.56 87 ASN B CA 1
ATOM 3516 C C . ASN B 1 87 ? 5.844 -23.453 11.82 1 79.56 87 ASN B C 1
ATOM 3518 O O . ASN B 1 87 ? 5.422 -24.422 11.172 1 79.56 87 ASN B O 1
ATOM 3522 N N . LEU B 1 88 ? 5.633 -22.172 11.547 1 90.06 88 LEU B N 1
ATOM 3523 C CA . LEU B 1 88 ? 4.785 -21.891 10.398 1 90.06 88 LEU B CA 1
ATOM 3524 C C . LEU B 1 88 ? 5.543 -22.109 9.094 1 90.06 88 LEU B C 1
ATOM 3526 O O . LEU B 1 88 ? 6.746 -21.844 9.016 1 90.06 88 LEU B O 1
ATOM 3530 N N . PRO B 1 89 ? 4.801 -22.625 8.109 1 95 89 PRO B N 1
ATOM 3531 C CA . PRO B 1 89 ? 5.457 -22.719 6.805 1 95 89 PRO B CA 1
ATOM 3532 C C . PRO B 1 89 ? 5.973 -21.375 6.309 1 95 89 PRO B C 1
ATOM 3534 O O . PRO B 1 89 ? 5.312 -20.344 6.496 1 95 89 PRO B O 1
ATOM 3537 N N . THR B 1 90 ? 7.125 -21.391 5.711 1 96.19 90 THR B N 1
ATOM 3538 C CA . THR B 1 90 ? 7.742 -20.172 5.18 1 96.19 90 THR B CA 1
ATOM 3539 C C . THR B 1 90 ? 7.066 -19.75 3.881 1 96.19 90 THR B C 1
ATOM 3541 O O . THR B 1 90 ? 6.633 -20.594 3.094 1 96.19 90 THR B O 1
ATOM 3544 N N . ILE B 1 91 ? 6.879 -18.484 3.688 1 98.62 91 ILE B N 1
ATOM 3545 C CA . ILE B 1 91 ? 6.43 -17.969 2.4 1 98.62 91 ILE B CA 1
ATOM 3546 C C . ILE B 1 91 ? 7.582 -17.25 1.698 1 98.62 91 ILE B C 1
ATOM 3548 O O . ILE B 1 91 ? 8.078 -16.234 2.184 1 98.62 91 ILE B O 1
ATOM 3552 N N . PHE B 1 92 ? 8.078 -17.781 0.609 1 98.81 92 PHE B N 1
ATOM 3553 C CA . PHE B 1 92 ? 9.016 -17.094 -0.268 1 98.81 92 PHE B CA 1
ATOM 3554 C C . PHE B 1 92 ? 8.273 -16.172 -1.229 1 98.81 92 PHE B C 1
ATOM 3556 O O . PHE B 1 92 ? 7.426 -16.625 -2 1 98.81 92 PHE B O 1
ATOM 3563 N N . VAL B 1 93 ? 8.555 -14.922 -1.152 1 98.94 93 VAL B N 1
ATOM 3564 C CA . VAL B 1 93 ? 7.922 -13.93 -2.02 1 98.94 93 VAL B CA 1
ATOM 3565 C C . VAL B 1 93 ? 8.914 -13.469 -3.086 1 98.94 93 VAL B C 1
ATOM 3567 O O . VAL B 1 93 ? 9.945 -12.875 -2.764 1 98.94 93 VAL B O 1
ATOM 3570 N N . ILE B 1 94 ? 8.625 -13.711 -4.328 1 98.94 94 ILE B N 1
ATOM 3571 C CA . ILE B 1 94 ? 9.477 -13.312 -5.445 1 98.94 94 ILE B CA 1
ATOM 3572 C C . ILE B 1 94 ? 8.938 -12.031 -6.07 1 98.94 94 ILE B C 1
ATOM 3574 O O . ILE B 1 94 ? 7.797 -11.992 -6.535 1 98.94 94 ILE B O 1
ATOM 3578 N N . THR B 1 95 ? 9.773 -11.008 -6.102 1 98.94 95 THR B N 1
ATOM 3579 C CA . THR B 1 95 ? 9.344 -9.711 -6.613 1 98.94 95 THR B CA 1
ATOM 3580 C C . THR B 1 95 ? 10.352 -9.172 -7.621 1 98.94 95 THR B C 1
ATOM 3582 O O . THR B 1 95 ? 11.43 -8.695 -7.242 1 98.94 95 THR B O 1
ATOM 3585 N N . PRO B 1 96 ? 10.016 -9.227 -8.922 1 98.75 96 PRO B N 1
ATOM 3586 C CA . PRO B 1 96 ? 10.805 -8.445 -9.875 1 98.75 96 PRO B CA 1
ATOM 3587 C C . PRO B 1 96 ? 10.594 -6.941 -9.719 1 98.75 96 PRO B C 1
ATOM 3589 O O . PRO B 1 96 ? 9.492 -6.496 -9.398 1 98.75 96 PRO B O 1
ATOM 3592 N N . THR B 1 97 ? 11.594 -6.188 -9.891 1 98.5 97 THR B N 1
ATOM 3593 C CA . THR B 1 97 ? 11.477 -4.734 -9.844 1 98.5 97 THR B CA 1
ATOM 3594 C C . THR B 1 97 ? 12.461 -4.082 -10.82 1 98.5 97 THR B C 1
ATOM 3596 O O . THR B 1 97 ? 13.398 -4.73 -11.289 1 98.5 97 THR B O 1
ATOM 3599 N N . TYR B 1 98 ? 12.211 -2.861 -11.203 1 96.75 98 TYR B N 1
ATOM 3600 C CA . TYR B 1 98 ? 13.062 -2.111 -12.117 1 96.75 98 TYR B CA 1
ATOM 3601 C C . TYR B 1 98 ? 13.109 -0.637 -11.734 1 96.75 98 TYR B C 1
ATOM 3603 O O . TYR B 1 98 ? 12.25 -0.153 -11 1 96.75 98 TYR B O 1
ATOM 3611 N N . ALA B 1 99 ? 14.094 0.016 -12.227 1 95.38 99 ALA B N 1
ATOM 3612 C CA . ALA B 1 99 ? 14.312 1.414 -11.867 1 95.38 99 ALA B CA 1
ATOM 3613 C C . ALA B 1 99 ? 13.289 2.324 -12.523 1 95.38 99 ALA B C 1
ATOM 3615 O O . ALA B 1 99 ? 13.133 2.311 -13.75 1 95.38 99 ALA B O 1
ATOM 3616 N N . ARG B 1 100 ? 12.609 3.057 -11.789 1 94.56 100 ARG B N 1
ATOM 3617 C CA . ARG B 1 100 ? 11.688 4.117 -12.172 1 94.56 100 ARG B CA 1
ATOM 3618 C C . ARG B 1 100 ? 11.391 5.039 -10.992 1 94.56 100 ARG B C 1
ATOM 3620 O O . ARG B 1 100 ? 11.625 4.676 -9.836 1 94.56 100 ARG B O 1
ATOM 3627 N N . PRO B 1 101 ? 10.891 6.219 -11.172 1 94.31 101 PRO B N 1
ATOM 3628 C CA . PRO B 1 101 ? 10.695 7.168 -10.07 1 94.31 101 PRO B CA 1
ATOM 3629 C C . PRO B 1 101 ? 9.828 6.598 -8.945 1 94.31 101 PRO B C 1
ATOM 3631 O O . PRO B 1 101 ? 10.086 6.863 -7.77 1 94.31 101 PRO B O 1
ATOM 3634 N N . ASN B 1 102 ? 8.914 5.676 -9.266 1 96.06 102 ASN B N 1
ATOM 3635 C CA . ASN B 1 102 ? 7.973 5.141 -8.289 1 96.06 102 ASN B CA 1
ATOM 3636 C C . ASN B 1 102 ? 8.531 3.9 -7.598 1 96.06 102 ASN B C 1
ATOM 3638 O O . ASN B 1 102 ? 7.875 3.324 -6.727 1 96.06 102 ASN B O 1
ATOM 3642 N N . GLN B 1 103 ? 9.711 3.471 -7.926 1 97 103 GLN B N 1
ATOM 3643 C CA . GLN B 1 103 ? 10.211 2.162 -7.516 1 97 103 GLN B CA 1
ATOM 3644 C C . GLN B 1 103 ? 10.219 2.027 -5.996 1 97 103 GLN B C 1
ATOM 3646 O O . GLN B 1 103 ? 9.633 1.089 -5.445 1 97 103 GLN B O 1
ATOM 3651 N N . LEU B 1 104 ? 10.797 2.994 -5.316 1 97.56 104 LEU B N 1
ATOM 3652 C CA . LEU B 1 104 ? 10.922 2.896 -3.865 1 97.56 104 LEU B CA 1
ATOM 3653 C C . LEU B 1 104 ? 9.555 3.014 -3.193 1 97.56 104 LEU B C 1
ATOM 3655 O O . LEU B 1 104 ? 9.289 2.328 -2.205 1 97.56 104 LEU B O 1
ATOM 3659 N N . ALA B 1 105 ? 8.719 3.885 -3.699 1 97.81 105 ALA B N 1
ATOM 3660 C CA . ALA B 1 105 ? 7.371 4.047 -3.158 1 97.81 105 ALA B CA 1
ATOM 3661 C C . ALA B 1 105 ? 6.59 2.736 -3.227 1 97.81 105 ALA B C 1
ATOM 3663 O O . ALA B 1 105 ? 5.891 2.371 -2.277 1 97.81 105 ALA B O 1
ATOM 3664 N N . GLU B 1 106 ? 6.715 2.031 -4.324 1 97.94 106 GLU B N 1
ATOM 3665 C CA . GLU B 1 106 ? 6.023 0.76 -4.52 1 97.94 106 GLU B CA 1
ATOM 3666 C C . GLU B 1 106 ? 6.613 -0.333 -3.635 1 97.94 106 GLU B C 1
ATOM 3668 O O . GLU B 1 106 ? 5.879 -1.124 -3.039 1 97.94 106 GLU B O 1
ATOM 3673 N N . LEU B 1 107 ? 7.898 -0.375 -3.576 1 98.56 107 LEU B N 1
ATOM 3674 C CA . LEU B 1 107 ? 8.555 -1.352 -2.711 1 98.56 107 LEU B CA 1
ATOM 3675 C C . LEU B 1 107 ? 8.18 -1.123 -1.252 1 98.56 107 LEU B C 1
ATOM 3677 O O . LEU B 1 107 ? 7.992 -2.08 -0.497 1 98.56 107 LEU B O 1
ATOM 3681 N N . ASN B 1 108 ? 8.07 0.138 -0.852 1 98.38 108 ASN B N 1
ATOM 3682 C CA . ASN B 1 108 ? 7.648 0.469 0.506 1 98.38 108 ASN B CA 1
ATOM 3683 C C . ASN B 1 108 ? 6.254 -0.067 0.81 1 98.38 108 ASN B C 1
ATOM 3685 O O . ASN B 1 108 ? 5.992 -0.545 1.915 1 98.38 108 ASN B O 1
ATOM 3689 N N . ARG B 1 109 ? 5.371 0.024 -0.137 1 98.31 109 ARG B N 1
ATOM 3690 C CA . ARG B 1 109 ? 4.02 -0.498 0.034 1 98.31 109 ARG B CA 1
ATOM 3691 C C . ARG B 1 109 ? 4.039 -2.002 0.282 1 98.31 109 ARG B C 1
ATOM 3693 O O . ARG B 1 109 ? 3.35 -2.5 1.173 1 98.31 109 ARG B O 1
ATOM 3700 N N . LEU B 1 110 ? 4.805 -2.68 -0.517 1 98.62 110 LEU B N 1
ATOM 3701 C CA . LEU B 1 110 ? 4.914 -4.125 -0.346 1 98.62 110 LEU B CA 1
ATOM 3702 C C . LEU B 1 110 ? 5.594 -4.465 0.978 1 98.62 110 LEU B C 1
ATOM 3704 O O . LEU B 1 110 ? 5.172 -5.391 1.675 1 98.62 110 LEU B O 1
ATOM 3708 N N . ARG B 1 111 ? 6.605 -3.717 1.351 1 98.25 111 ARG B N 1
ATOM 3709 C CA . ARG B 1 111 ? 7.285 -3.889 2.631 1 98.25 111 ARG B CA 1
ATOM 3710 C C . ARG B 1 111 ? 6.293 -3.814 3.789 1 98.25 111 ARG B C 1
ATOM 3712 O O . ARG B 1 111 ? 6.355 -4.625 4.719 1 98.25 111 ARG B O 1
ATOM 3719 N N . ASN B 1 112 ? 5.434 -2.861 3.717 1 96.81 112 ASN B N 1
ATOM 3720 C CA . ASN B 1 112 ? 4.453 -2.666 4.781 1 96.81 112 ASN B CA 1
ATOM 3721 C C . ASN B 1 112 ? 3.58 -3.9 4.977 1 96.81 112 ASN B C 1
ATOM 3723 O O . ASN B 1 112 ? 3.145 -4.191 6.09 1 96.81 112 ASN B O 1
ATOM 3727 N N . VAL B 1 113 ? 3.326 -4.625 3.924 1 98.25 113 VAL B N 1
ATOM 3728 C CA . VAL B 1 113 ? 2.543 -5.855 3.994 1 98.25 113 VAL B CA 1
ATOM 3729 C C . VAL B 1 113 ? 3.391 -6.977 4.594 1 98.25 113 VAL B C 1
ATOM 3731 O O . VAL B 1 113 ? 2.971 -7.641 5.543 1 98.25 113 VAL B O 1
ATOM 3734 N N . LEU B 1 114 ? 4.559 -7.133 4.094 1 97.44 114 LEU B N 1
ATOM 3735 C CA . LEU B 1 114 ? 5.402 -8.266 4.441 1 97.44 114 LEU B CA 1
ATOM 3736 C C . LEU B 1 114 ? 5.812 -8.211 5.906 1 97.44 114 LEU B C 1
ATOM 3738 O O . LEU B 1 114 ? 6.016 -9.25 6.539 1 97.44 114 LEU B O 1
ATOM 3742 N N . LEU B 1 115 ? 5.844 -7.023 6.43 1 94 115 LEU B N 1
ATOM 3743 C CA . LEU B 1 115 ? 6.223 -6.855 7.828 1 94 115 LEU B CA 1
ATOM 3744 C C . LEU B 1 115 ? 5.168 -7.457 8.75 1 94 115 LEU B C 1
ATOM 3746 O O . LEU B 1 115 ? 5.438 -7.715 9.93 1 94 115 LEU B O 1
ATOM 3750 N N . HIS B 1 116 ? 3.971 -7.695 8.242 1 92.56 116 HIS B N 1
ATOM 3751 C CA . HIS B 1 116 ? 2.906 -8.305 9.031 1 92.56 116 HIS B CA 1
ATOM 3752 C C . HIS B 1 116 ? 3.014 -9.828 9.016 1 92.56 116 HIS B C 1
ATOM 3754 O O . HIS B 1 116 ? 2.357 -10.508 9.812 1 92.56 116 HIS B O 1
ATOM 3760 N N . ILE B 1 117 ? 3.832 -10.414 8.117 1 92.88 117 ILE B N 1
ATOM 3761 C CA . ILE B 1 117 ? 3.783 -11.836 7.82 1 92.88 117 ILE B CA 1
ATOM 3762 C C . ILE B 1 117 ? 4.961 -12.547 8.484 1 92.88 117 ILE B C 1
ATOM 3764 O O . ILE B 1 117 ? 6.117 -12.312 8.125 1 92.88 117 ILE B O 1
ATOM 3768 N N . PRO B 1 118 ? 4.652 -13.438 9.438 1 89.5 118 PRO B N 1
ATOM 3769 C CA . PRO B 1 118 ? 5.754 -14.219 10 1 89.5 118 PRO B CA 1
ATOM 3770 C C . PRO B 1 118 ? 6.328 -15.227 9 1 89.5 118 PRO B C 1
ATOM 3772 O O . PRO B 1 118 ? 5.621 -15.672 8.094 1 89.5 118 PRO B O 1
ATOM 3775 N N . GLN B 1 119 ? 7.578 -15.562 9.141 1 91.5 119 GLN B N 1
ATOM 3776 C CA . GLN B 1 119 ? 8.258 -16.578 8.344 1 91.5 119 GLN B CA 1
ATOM 3777 C C . GLN B 1 119 ? 8.156 -16.25 6.852 1 91.5 119 GLN B C 1
ATOM 3779 O O . GLN B 1 119 ? 7.742 -17.094 6.059 1 91.5 119 GLN B O 1
ATOM 3784 N N . VAL B 1 120 ? 8.43 -15 6.562 1 95.88 120 VAL B N 1
ATOM 3785 C CA . VAL B 1 120 ? 8.477 -14.562 5.172 1 95.88 120 VAL B CA 1
ATOM 3786 C C . VAL B 1 120 ? 9.93 -14.375 4.738 1 95.88 120 VAL B C 1
ATOM 3788 O O . VAL B 1 120 ? 10.781 -13.992 5.543 1 95.88 120 VAL B O 1
ATOM 3791 N N . TRP B 1 121 ? 10.281 -14.75 3.555 1 96.81 121 TRP B N 1
ATOM 3792 C CA . TRP B 1 121 ? 11.562 -14.484 2.914 1 96.81 121 TRP B CA 1
ATOM 3793 C C . TRP B 1 121 ? 11.367 -13.789 1.568 1 96.81 121 TRP B C 1
ATOM 3795 O O . TRP B 1 121 ? 10.805 -14.375 0.64 1 96.81 121 TRP B O 1
ATOM 3805 N N . TRP B 1 122 ? 11.828 -12.555 1.481 1 98.62 122 TRP B N 1
ATOM 3806 C CA . TRP B 1 122 ? 11.633 -11.719 0.306 1 98.62 122 TRP B CA 1
ATOM 3807 C C . TRP B 1 122 ? 12.773 -11.891 -0.689 1 98.62 122 TRP B C 1
ATOM 3809 O O . TRP B 1 122 ? 13.914 -11.539 -0.397 1 98.62 122 TRP B O 1
ATOM 3819 N N . LEU B 1 123 ? 12.523 -12.523 -1.847 1 98.81 123 LEU B N 1
ATOM 3820 C CA . LEU B 1 123 ? 13.461 -12.57 -2.963 1 98.81 123 LEU B CA 1
ATOM 3821 C C . LEU B 1 123 ? 13.203 -11.43 -3.939 1 98.81 123 LEU B C 1
ATOM 3823 O O . LEU B 1 123 ? 12.359 -11.547 -4.832 1 98.81 123 LEU B O 1
ATOM 3827 N N . LEU B 1 124 ? 13.898 -10.352 -3.76 1 98.88 124 LEU B N 1
ATOM 3828 C CA . LEU B 1 124 ? 13.742 -9.188 -4.625 1 98.88 124 LEU B CA 1
ATOM 3829 C C . LEU B 1 124 ? 14.766 -9.219 -5.758 1 98.88 124 LEU B C 1
ATOM 3831 O O . LEU B 1 124 ? 15.969 -9.359 -5.516 1 98.88 124 LEU B O 1
ATOM 3835 N N . VAL B 1 125 ? 14.312 -9.117 -7.023 1 98.94 125 VAL B N 1
ATOM 3836 C CA . VAL B 1 125 ? 15.18 -9.25 -8.18 1 98.94 125 VAL B CA 1
ATOM 3837 C C . VAL B 1 125 ? 15.109 -7.988 -9.039 1 98.94 125 VAL B C 1
ATOM 3839 O O . VAL B 1 125 ? 14.062 -7.691 -9.625 1 98.94 125 VAL B O 1
ATOM 3842 N N . GLU B 1 126 ? 16.172 -7.27 -9.172 1 98.75 126 GLU B N 1
ATOM 3843 C CA . GLU B 1 126 ? 16.219 -6.07 -10 1 98.75 126 GLU B CA 1
ATOM 3844 C C . GLU B 1 126 ? 16.453 -6.418 -11.461 1 98.75 126 GLU B C 1
ATOM 3846 O O . GLU B 1 126 ? 17.312 -7.254 -11.773 1 98.75 126 GLU B O 1
ATOM 3851 N N . ASP B 1 127 ? 15.695 -5.836 -12.312 1 98.25 127 ASP B N 1
ATOM 3852 C CA . ASP B 1 127 ? 15.969 -5.895 -13.75 1 98.25 127 ASP B CA 1
ATOM 3853 C C . ASP B 1 127 ? 17.109 -4.965 -14.125 1 98.25 127 ASP B C 1
ATOM 3855 O O . ASP B 1 127 ? 16.891 -3.904 -14.711 1 98.25 127 ASP B O 1
ATOM 3859 N N . ARG B 1 128 ? 18.25 -5.418 -13.797 1 97.38 128 ARG B N 1
ATOM 3860 C CA . ARG B 1 128 ? 19.469 -4.633 -13.961 1 97.38 128 ARG B CA 1
ATOM 3861 C C . ARG B 1 128 ? 20.688 -5.535 -14.062 1 97.38 128 ARG B C 1
ATOM 3863 O O . ARG B 1 128 ? 20.656 -6.695 -13.648 1 97.38 128 ARG B O 1
ATOM 3870 N N . GLU B 1 129 ? 21.766 -4.969 -14.578 1 97.69 129 GLU B N 1
ATOM 3871 C CA . GLU B 1 129 ? 23.031 -5.707 -14.703 1 97.69 129 GLU B CA 1
ATOM 3872 C C . GLU B 1 129 ? 23.672 -5.945 -13.344 1 97.69 129 GLU B C 1
ATOM 3874 O O . GLU B 1 129 ? 24.297 -6.98 -13.117 1 97.69 129 GLU B O 1
ATOM 3879 N N . GLU B 1 130 ? 23.484 -4.969 -12.492 1 98 130 GLU B N 1
ATOM 3880 C CA . GLU B 1 130 ? 23.984 -5.07 -11.125 1 98 130 GLU B CA 1
ATOM 3881 C C . GLU B 1 130 ? 22.969 -4.539 -10.117 1 98 130 GLU B C 1
ATOM 3883 O O . GLU B 1 130 ? 22.094 -3.752 -10.469 1 98 130 GLU B O 1
ATOM 3888 N N . LYS B 1 131 ? 23.109 -4.969 -8.914 1 97.94 131 LYS B N 1
ATOM 3889 C CA . LYS B 1 131 ? 22.266 -4.484 -7.832 1 97.94 131 LYS B CA 1
ATOM 3890 C C . LYS B 1 131 ? 22.438 -2.982 -7.621 1 97.94 131 LYS B C 1
ATOM 3892 O O . LYS B 1 131 ? 23.562 -2.473 -7.676 1 97.94 131 LYS B O 1
ATOM 3897 N N . SER B 1 132 ? 21.422 -2.256 -7.484 1 97.75 132 SER B N 1
ATOM 3898 C CA . SER B 1 132 ? 21.531 -0.821 -7.23 1 97.75 132 SER B CA 1
ATOM 3899 C C . SER B 1 132 ? 21.719 -0.535 -5.746 1 97.75 132 SER B C 1
ATOM 3901 O O . SER B 1 132 ? 21.219 -1.274 -4.895 1 97.75 132 SER B O 1
ATOM 3903 N N . GLU B 1 1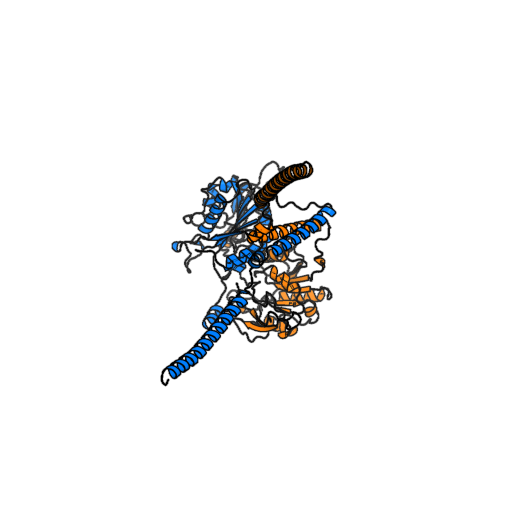33 ? 22.406 0.59 -5.445 1 96.5 133 GLU B N 1
ATOM 3904 C CA . GLU B 1 133 ? 22.594 1.018 -4.062 1 96.5 133 GLU B CA 1
ATOM 3905 C C . GLU B 1 133 ? 21.266 1.399 -3.416 1 96.5 133 GLU B C 1
ATOM 3907 O O . GLU B 1 133 ? 21.062 1.17 -2.223 1 96.5 133 GLU B O 1
ATOM 3912 N N . LEU B 1 134 ? 20.422 1.989 -4.168 1 96.75 134 LEU B N 1
ATOM 3913 C CA . LEU B 1 134 ? 19.109 2.408 -3.684 1 96.75 134 LEU B CA 1
ATOM 3914 C C . LEU B 1 134 ? 18.328 1.225 -3.111 1 96.75 134 LEU B C 1
ATOM 3916 O O . LEU B 1 134 ? 17.844 1.284 -1.98 1 96.75 134 LEU B O 1
ATOM 3920 N N . VAL B 1 135 ? 18.234 0.161 -3.902 1 98 135 VAL B N 1
ATOM 3921 C CA . VAL B 1 135 ? 17.453 -1.007 -3.49 1 98 135 VAL B CA 1
ATOM 3922 C C . VAL B 1 135 ? 18.188 -1.744 -2.373 1 98 135 VAL B C 1
ATOM 3924 O O . VAL B 1 135 ? 17.578 -2.229 -1.426 1 98 135 VAL B O 1
ATOM 3927 N N . LYS B 1 136 ? 19.5 -1.811 -2.484 1 97.12 136 LYS B N 1
ATOM 3928 C CA . LYS B 1 136 ? 20.297 -2.428 -1.428 1 97.12 136 LYS B CA 1
ATOM 3929 C C . LYS B 1 136 ? 20.047 -1.745 -0.085 1 97.12 136 LYS B C 1
ATOM 3931 O O . LYS B 1 136 ? 19.797 -2.414 0.92 1 97.12 136 LYS B O 1
ATOM 3936 N N . ASN B 1 137 ? 20.156 -0.412 -0.091 1 95.44 137 ASN B N 1
ATOM 3937 C CA . ASN B 1 137 ? 19.922 0.364 1.124 1 95.44 137 ASN B CA 1
ATOM 3938 C C . ASN B 1 137 ? 18.516 0.173 1.655 1 95.44 137 ASN B C 1
ATOM 3940 O O . ASN B 1 137 ? 18.312 0.01 2.859 1 95.44 137 ASN B O 1
ATOM 3944 N N . PHE B 1 138 ? 17.578 0.179 0.793 1 97.56 138 PHE B N 1
ATOM 3945 C CA . PHE B 1 138 ? 16.172 -0.025 1.168 1 97.56 138 PHE B CA 1
ATOM 3946 C C . PHE B 1 138 ? 15.992 -1.369 1.861 1 97.56 138 PHE B C 1
ATOM 3948 O O . PHE B 1 138 ? 15.406 -1.441 2.943 1 97.56 138 PHE B O 1
ATOM 3955 N N . LEU B 1 139 ? 16.484 -2.438 1.214 1 96.31 139 LEU B N 1
ATOM 3956 C CA . LEU B 1 139 ? 16.312 -3.787 1.737 1 96.31 139 LEU B CA 1
ATOM 3957 C C . LEU B 1 139 ? 17.031 -3.945 3.078 1 96.31 139 LEU B C 1
ATOM 3959 O O . LEU B 1 139 ? 16.484 -4.559 4.004 1 96.31 139 LEU B O 1
ATOM 3963 N N . THR B 1 140 ? 18.219 -3.387 3.213 1 93.12 140 THR B N 1
ATOM 3964 C CA . THR B 1 140 ? 19 -3.477 4.441 1 93.12 140 THR B CA 1
ATOM 3965 C C . THR B 1 140 ? 18.234 -2.895 5.621 1 93.12 140 THR B C 1
ATOM 3967 O O . THR B 1 140 ? 18.328 -3.395 6.742 1 93.12 140 THR B O 1
ATOM 3970 N N . HIS B 1 141 ? 17.375 -1.915 5.332 1 90.44 141 HIS B N 1
ATOM 3971 C CA . HIS B 1 141 ? 16.672 -1.229 6.402 1 90.44 141 HIS B CA 1
ATOM 3972 C C . HIS B 1 141 ? 15.195 -1.618 6.426 1 90.44 141 HIS B C 1
ATOM 3974 O O . HIS B 1 141 ? 14.406 -1.041 7.18 1 90.44 141 HIS B O 1
ATOM 3980 N N . SER B 1 142 ? 14.82 -2.531 5.602 1 91.81 142 SER B N 1
ATOM 3981 C CA . SER B 1 142 ? 13.406 -2.863 5.438 1 91.81 142 SER B CA 1
ATOM 3982 C C . SER B 1 142 ? 12.875 -3.623 6.645 1 91.81 142 SER B C 1
ATOM 3984 O O . SER B 1 142 ? 11.672 -3.574 6.934 1 91.81 142 SER B O 1
ATOM 3986 N N . GLY B 1 143 ? 13.711 -4.367 7.355 1 90.38 143 GLY B N 1
ATOM 3987 C CA . GLY B 1 143 ? 13.289 -5.227 8.453 1 90.38 143 GLY B CA 1
ATOM 3988 C C . GLY B 1 143 ? 12.727 -6.555 7.984 1 90.38 143 GLY B C 1
ATOM 3989 O O . GLY B 1 143 ? 12.32 -7.383 8.805 1 90.38 143 GLY B O 1
ATOM 3990 N N . VAL B 1 144 ? 12.688 -6.816 6.676 1 93.19 144 VAL B N 1
ATOM 3991 C CA . VAL B 1 144 ? 12.188 -8.062 6.109 1 93.19 144 VAL B CA 1
ATOM 3992 C C . VAL B 1 144 ? 13.359 -8.961 5.711 1 93.19 144 VAL B C 1
ATOM 3994 O O . VAL B 1 144 ? 14.266 -8.523 4.992 1 93.19 144 VAL B O 1
ATOM 3997 N N . PRO B 1 145 ? 13.438 -10.266 6.293 1 93.88 145 PRO B N 1
ATOM 3998 C CA . PRO B 1 145 ? 14.445 -11.18 5.746 1 93.88 145 PRO B CA 1
ATOM 3999 C C . PRO B 1 145 ? 14.391 -11.281 4.227 1 93.88 145 PRO B C 1
ATOM 4001 O O . PRO B 1 145 ? 13.305 -11.375 3.65 1 93.88 145 PRO B O 1
ATOM 4004 N N . HIS B 1 146 ? 15.594 -11.156 3.588 1 97.44 146 HIS B N 1
ATOM 4005 C CA . HIS B 1 146 ? 15.523 -11.023 2.139 1 97.44 146 HIS B CA 1
ATOM 4006 C C . HIS B 1 146 ? 16.797 -11.555 1.475 1 97.44 146 HIS B C 1
ATOM 4008 O O . HIS B 1 146 ? 17.797 -11.797 2.15 1 97.44 146 HIS B O 1
ATOM 4014 N N . THR B 1 147 ? 16.688 -11.883 0.252 1 98.44 147 THR B N 1
ATOM 4015 C CA . THR B 1 147 ? 17.797 -12.047 -0.692 1 98.44 147 THR B CA 1
ATOM 4016 C C . THR B 1 147 ? 17.656 -11.07 -1.857 1 98.44 147 THR B C 1
ATOM 4018 O O . THR B 1 147 ? 16.578 -10.938 -2.439 1 98.44 147 THR B O 1
ATOM 4021 N N . HIS B 1 148 ? 18.672 -10.336 -2.098 1 98.62 148 HIS B N 1
ATOM 4022 C CA . HIS B 1 148 ? 18.719 -9.359 -3.182 1 98.62 148 HIS B CA 1
ATOM 4023 C C . HIS B 1 148 ? 19.391 -9.945 -4.418 1 98.62 148 HIS B C 1
ATOM 4025 O O . HIS B 1 148 ? 20.562 -10.336 -4.363 1 98.62 148 HIS B O 1
ATOM 4031 N N . LEU B 1 149 ? 18.656 -10.062 -5.5 1 98.75 149 LEU B N 1
ATOM 4032 C CA . LEU B 1 149 ? 19.156 -10.617 -6.75 1 98.75 149 LEU B CA 1
ATOM 4033 C C . LEU B 1 149 ? 19.047 -9.602 -7.883 1 98.75 149 LEU B C 1
ATOM 4035 O O . LEU B 1 149 ? 18.484 -8.516 -7.691 1 98.75 149 LEU B O 1
ATOM 4039 N N . HIS B 1 150 ? 19.641 -9.836 -8.984 1 98.62 150 HIS B N 1
ATOM 4040 C CA . HIS B 1 150 ? 19.531 -9.039 -10.203 1 98.62 150 HIS B CA 1
ATOM 4041 C C . HIS B 1 150 ? 19.609 -9.914 -11.445 1 98.62 150 HIS B C 1
ATOM 4043 O O . HIS B 1 150 ? 20.297 -10.945 -11.438 1 98.62 150 HIS B O 1
ATOM 4049 N N . GLN B 1 151 ? 18.859 -9.625 -12.43 1 98.62 151 GLN B N 1
ATOM 4050 C CA . GLN B 1 151 ? 18.844 -10.266 -13.734 1 98.62 151 GLN B CA 1
ATOM 4051 C C . GLN B 1 151 ? 18.312 -9.32 -14.812 1 98.62 151 GLN B C 1
ATOM 4053 O O . GLN B 1 151 ? 17.109 -9.055 -14.867 1 98.62 151 GLN B O 1
ATOM 4058 N N . PRO B 1 152 ? 19.234 -8.82 -15.703 1 97.81 152 PRO B N 1
ATOM 4059 C CA . PRO B 1 152 ? 18.766 -7.863 -16.703 1 97.81 152 PRO B CA 1
ATOM 4060 C C . PRO B 1 152 ? 17.922 -8.516 -17.797 1 97.81 152 PRO B C 1
ATOM 4062 O O . PRO B 1 152 ? 18.219 -9.641 -18.219 1 97.81 152 PRO B O 1
ATOM 4065 N N . THR B 1 153 ? 16.859 -7.828 -18.203 1 97 153 THR B N 1
ATOM 4066 C CA . THR B 1 153 ? 16.141 -8.195 -19.422 1 97 153 THR B CA 1
ATOM 4067 C C . THR B 1 153 ? 16.875 -7.707 -20.656 1 97 153 THR B C 1
ATOM 4069 O O . THR B 1 153 ? 17.219 -6.527 -20.766 1 97 153 THR B O 1
ATOM 4072 N N . PRO B 1 154 ? 17.125 -8.555 -21.625 1 95.31 154 PRO B N 1
ATOM 4073 C CA . PRO B 1 154 ? 17.781 -8.117 -22.859 1 95.31 154 PRO B CA 1
ATOM 4074 C C . PRO B 1 154 ? 16.984 -7.035 -23.594 1 95.31 154 PRO B C 1
ATOM 4076 O O . PRO B 1 154 ? 15.758 -7.066 -23.609 1 95.31 154 PRO B O 1
ATOM 4079 N N . PRO B 1 155 ? 17.703 -6.148 -24.219 1 91.5 155 PRO B N 1
ATOM 4080 C CA . PRO B 1 155 ? 17.078 -4.996 -24.875 1 91.5 155 PRO B CA 1
ATOM 4081 C C . PRO B 1 155 ? 16 -5.402 -25.875 1 91.5 155 PRO B C 1
ATOM 4083 O O . PRO B 1 155 ? 14.992 -4.703 -26.031 1 91.5 155 PRO B O 1
ATOM 4086 N N . GLU B 1 156 ? 16.156 -6.5 -26.578 1 91.19 156 GLU B N 1
ATOM 4087 C CA . GLU B 1 156 ? 15.203 -6.934 -27.609 1 91.19 156 GLU B CA 1
ATOM 4088 C C . GLU B 1 156 ? 13.867 -7.328 -26.984 1 91.19 156 GLU B C 1
ATOM 4090 O O . GLU B 1 156 ? 12.852 -7.383 -27.672 1 91.19 156 GLU B O 1
ATOM 4095 N N . TRP B 1 157 ? 13.906 -7.539 -25.703 1 91.44 157 TRP B N 1
ATOM 4096 C CA . TRP B 1 157 ? 12.688 -7.98 -25.031 1 91.44 157 TRP B CA 1
ATOM 4097 C C . TRP B 1 157 ? 12.086 -6.848 -24.203 1 91.44 157 TRP B C 1
ATOM 4099 O O . TRP B 1 157 ? 11.062 -7.035 -23.531 1 91.44 157 TRP B O 1
ATOM 4109 N N . LYS B 1 158 ? 12.711 -5.746 -24.188 1 86.75 158 LYS B N 1
ATOM 4110 C CA . LYS B 1 158 ? 12.172 -4.602 -23.469 1 86.75 158 LYS B CA 1
ATOM 4111 C C . LYS B 1 158 ? 11.125 -3.863 -24.297 1 86.75 158 LYS B C 1
ATOM 4113 O O . LYS B 1 158 ? 11.25 -3.783 -25.531 1 86.75 158 LYS B O 1
ATOM 4118 N N . VAL B 1 159 ? 10.109 -3.381 -23.516 1 80.75 159 VAL B N 1
ATOM 4119 C CA . VAL B 1 159 ? 9.062 -2.629 -24.188 1 80.75 159 VAL B CA 1
ATOM 4120 C C . VAL B 1 159 ? 9.617 -1.292 -24.688 1 80.75 159 VAL B C 1
ATOM 4122 O O . VAL B 1 159 ? 10.281 -0.578 -23.922 1 80.75 159 VAL B O 1
ATOM 4125 N N . LYS B 1 160 ? 9.32 -1.043 -25.906 1 72.38 160 LYS B N 1
ATOM 4126 C CA . LYS B 1 160 ? 9.727 0.235 -26.484 1 72.38 160 LYS B CA 1
ATOM 4127 C C . LYS B 1 160 ? 8.766 1.35 -26.094 1 72.38 160 LYS B C 1
ATOM 4129 O O . LYS B 1 160 ? 7.598 1.092 -25.781 1 72.38 160 LYS B O 1
ATOM 4134 N N . ASP B 1 161 ? 9.07 2.551 -25.906 1 66.25 161 ASP B N 1
ATOM 4135 C CA . ASP B 1 161 ? 8.406 3.727 -25.359 1 66.25 161 ASP B CA 1
ATOM 4136 C C . ASP B 1 161 ? 6.977 3.846 -25.891 1 66.25 161 ASP B C 1
ATOM 4138 O O . ASP B 1 161 ? 6.055 4.148 -25.125 1 66.25 161 ASP B O 1
ATOM 4142 N N . LYS B 1 162 ? 6.715 3.498 -27.109 1 68.62 162 LYS B N 1
ATOM 4143 C CA . LYS B 1 162 ? 5.398 3.791 -27.672 1 68.62 162 LYS B CA 1
ATOM 4144 C C . LYS B 1 162 ? 4.562 2.52 -27.812 1 68.62 162 LYS B C 1
ATOM 4146 O O . LYS B 1 162 ? 3.402 2.574 -28.219 1 68.62 162 LYS B O 1
ATOM 4151 N N . SER B 1 163 ? 5.059 1.545 -27.359 1 73.81 163 SER B N 1
ATOM 4152 C CA . SER B 1 163 ? 4.332 0.289 -27.516 1 73.81 163 SER B CA 1
ATOM 4153 C C . SER B 1 163 ? 3.574 -0.074 -26.234 1 73.81 163 SER B C 1
ATOM 4155 O O . SER B 1 163 ? 4.004 0.265 -25.141 1 73.81 163 SER B O 1
ATOM 4157 N N . PRO B 1 164 ? 2.426 -0.708 -26.469 1 77.12 164 PRO B N 1
ATOM 4158 C CA . PRO B 1 164 ? 1.689 -1.159 -25.281 1 77.12 164 PRO B CA 1
ATOM 4159 C C . PRO B 1 164 ? 2.49 -2.141 -24.422 1 77.12 164 PRO B C 1
ATOM 4161 O O . PRO B 1 164 ? 3.229 -2.971 -24.953 1 77.12 164 PRO B O 1
ATOM 4164 N N . ARG B 1 165 ? 2.334 -2.055 -23.25 1 78.44 165 ARG B N 1
ATOM 4165 C CA . ARG B 1 165 ? 3.105 -2.822 -22.281 1 78.44 165 ARG B CA 1
ATOM 4166 C C . ARG B 1 165 ? 2.861 -4.32 -22.438 1 78.44 165 ARG B C 1
ATOM 4168 O O . ARG B 1 165 ? 3.719 -5.137 -22.094 1 78.44 165 ARG B O 1
ATOM 4175 N N . TRP B 1 166 ? 1.707 -4.711 -23 1 73.12 166 TRP B N 1
ATOM 4176 C CA . TRP B 1 166 ? 1.331 -6.121 -23.016 1 73.12 166 TRP B CA 1
ATOM 4177 C C . TRP B 1 166 ? 2.002 -6.852 -24.172 1 73.12 166 TRP B C 1
ATOM 4179 O O . TRP B 1 166 ? 1.932 -8.078 -24.266 1 73.12 166 TRP B O 1
ATOM 4189 N N . THR B 1 167 ? 2.766 -6.137 -24.938 1 79.81 167 THR B N 1
ATOM 4190 C CA . THR B 1 167 ? 3.34 -6.727 -26.141 1 79.81 167 THR B CA 1
ATOM 4191 C C . THR B 1 167 ? 4.578 -7.551 -25.797 1 79.81 167 THR B C 1
ATOM 4193 O O . THR B 1 167 ? 4.988 -8.414 -26.578 1 79.81 167 THR B O 1
ATOM 4196 N N . LYS B 1 168 ? 5.156 -7.215 -24.672 1 86.19 168 LYS B N 1
ATOM 4197 C CA . LYS B 1 168 ? 6.328 -7.965 -24.234 1 86.19 168 LYS B CA 1
ATOM 4198 C C . LYS B 1 168 ? 6.16 -8.453 -22.797 1 86.19 168 LYS B C 1
ATOM 4200 O O . LYS B 1 168 ? 5.602 -7.742 -21.953 1 86.19 168 LYS B O 1
ATOM 4205 N N . PRO B 1 169 ? 6.648 -9.68 -22.641 1 89.44 169 PRO B N 1
ATOM 4206 C CA . PRO B 1 169 ? 6.57 -10.18 -21.266 1 89.44 169 PRO B CA 1
ATOM 4207 C C . PRO B 1 169 ? 7.523 -9.453 -20.312 1 89.44 169 PRO B C 1
ATOM 4209 O O . PRO B 1 169 ? 8.633 -9.094 -20.703 1 89.44 169 PRO B O 1
ATOM 4212 N N . ARG B 1 170 ? 7.062 -9.25 -19.156 1 90.5 170 ARG B N 1
ATOM 4213 C CA . ARG B 1 170 ? 7.867 -8.555 -18.156 1 90.5 170 ARG B CA 1
ATOM 4214 C C . ARG B 1 170 ? 8.18 -9.461 -16.969 1 90.5 170 ARG B C 1
ATOM 4216 O O . ARG B 1 170 ? 7.367 -10.32 -16.609 1 90.5 170 ARG B O 1
ATOM 4223 N N . GLY B 1 171 ? 9.336 -9.328 -16.406 1 95.75 171 GLY B N 1
ATOM 4224 C CA . GLY B 1 171 ? 9.711 -9.977 -15.156 1 95.75 171 GLY B CA 1
ATOM 4225 C C . GLY B 1 171 ? 10.031 -11.453 -15.328 1 95.75 171 GLY B C 1
ATOM 4226 O O . GLY B 1 171 ? 10.188 -12.18 -14.344 1 95.75 171 GLY B O 1
ATOM 4227 N N . VAL B 1 172 ? 10.133 -11.93 -16.562 1 97.38 172 VAL B N 1
ATOM 4228 C CA . VAL B 1 172 ? 10.281 -13.359 -16.828 1 97.38 172 VAL B CA 1
ATOM 4229 C C . VAL B 1 172 ? 11.625 -13.852 -16.297 1 97.38 172 VAL B C 1
ATOM 4231 O O . VAL B 1 172 ? 11.68 -14.773 -15.477 1 97.38 172 VAL B O 1
ATOM 4234 N N . LEU B 1 173 ? 12.648 -13.172 -16.734 1 98.25 173 LEU B N 1
ATOM 4235 C CA . LEU B 1 173 ? 13.984 -13.633 -16.359 1 98.25 173 LEU B CA 1
ATOM 4236 C C . LEU B 1 173 ? 14.258 -13.375 -14.883 1 98.25 173 LEU B C 1
ATOM 4238 O O . LEU B 1 173 ? 14.977 -14.141 -14.234 1 98.25 173 LEU B O 1
ATOM 4242 N N . GLN B 1 174 ? 13.734 -12.32 -14.328 1 98.75 174 GLN B N 1
ATOM 4243 C CA . GLN B 1 174 ? 13.852 -12.039 -12.898 1 98.75 174 GLN B CA 1
ATOM 4244 C C . GLN B 1 174 ? 13.188 -13.125 -12.062 1 98.75 174 GLN B C 1
ATOM 4246 O O . GLN B 1 174 ? 13.758 -13.602 -11.078 1 98.75 174 GLN B O 1
ATOM 4251 N N . ARG B 1 175 ? 11.984 -13.539 -12.414 1 98.75 175 ARG B N 1
ATOM 4252 C CA . ARG B 1 175 ? 11.297 -14.617 -11.711 1 98.75 175 ARG B CA 1
ATOM 4253 C C . ARG B 1 175 ? 12.094 -15.922 -11.805 1 98.75 175 ARG B C 1
ATOM 4255 O O . ARG B 1 175 ? 12.234 -16.641 -10.812 1 98.75 175 ARG B O 1
ATOM 4262 N N . ASN B 1 176 ? 12.617 -16.219 -13 1 98.75 176 ASN B N 1
ATOM 4263 C CA . ASN B 1 176 ? 13.406 -17.422 -13.18 1 98.75 176 ASN B CA 1
ATOM 4264 C C . ASN B 1 176 ? 14.68 -17.391 -12.336 1 98.75 176 ASN B C 1
ATOM 4266 O O . ASN B 1 176 ? 15.109 -18.422 -11.82 1 98.75 176 ASN B O 1
ATOM 4270 N N . ALA B 1 177 ? 15.297 -16.203 -12.25 1 98.75 177 ALA B N 1
ATOM 4271 C CA . ALA B 1 177 ? 16.484 -16.078 -11.414 1 98.75 177 ALA B CA 1
ATOM 4272 C C . ALA B 1 177 ? 16.172 -16.438 -9.961 1 98.75 177 ALA B C 1
ATOM 4274 O O . ALA B 1 177 ? 16.984 -17.094 -9.289 1 98.75 177 ALA B O 1
ATOM 4275 N N . ALA B 1 178 ? 15.07 -16.031 -9.5 1 98.81 178 ALA B N 1
ATOM 4276 C CA . ALA B 1 178 ? 14.656 -16.344 -8.133 1 98.81 178 ALA B CA 1
ATOM 4277 C C . ALA B 1 178 ? 14.344 -17.828 -7.992 1 98.81 178 ALA B C 1
ATOM 4279 O O . ALA B 1 178 ? 14.688 -18.453 -6.98 1 98.81 178 ALA B O 1
ATOM 4280 N N . LEU B 1 179 ? 13.664 -18.391 -8.977 1 98.69 179 LEU B N 1
ATOM 4281 C CA . LEU B 1 179 ? 13.375 -19.828 -8.953 1 98.69 179 LEU B CA 1
ATOM 4282 C C . LEU B 1 179 ? 14.664 -20.641 -8.914 1 98.69 179 LEU B C 1
ATOM 4284 O O . LEU B 1 179 ? 14.773 -21.609 -8.156 1 98.69 179 LEU B O 1
ATOM 4288 N N . ASP B 1 180 ? 15.625 -20.25 -9.742 1 98.38 180 ASP B N 1
ATOM 4289 C CA . ASP B 1 180 ? 16.922 -20.906 -9.75 1 98.38 180 ASP B CA 1
ATOM 4290 C C . ASP B 1 180 ? 17.594 -20.812 -8.383 1 98.38 180 ASP B C 1
ATOM 4292 O O . ASP B 1 180 ? 18.203 -21.781 -7.914 1 98.38 180 ASP B O 1
ATOM 4296 N N . TRP B 1 181 ? 17.531 -19.641 -7.801 1 98.38 181 TRP B N 1
ATOM 4297 C CA . TRP B 1 181 ? 18.078 -19.453 -6.465 1 98.38 181 TRP B CA 1
ATOM 4298 C C . TRP B 1 181 ? 17.438 -20.406 -5.469 1 98.38 181 TRP B C 1
ATOM 4300 O O . TRP B 1 181 ? 18.141 -21.031 -4.656 1 98.38 181 TRP B O 1
ATOM 4310 N N . LEU B 1 182 ? 16.172 -20.562 -5.516 1 98.25 182 LEU B N 1
ATOM 4311 C CA . LEU B 1 182 ? 15.461 -21.453 -4.613 1 98.25 182 LEU B CA 1
ATOM 4312 C C . LEU B 1 182 ? 15.898 -22.906 -4.824 1 98.25 182 LEU B C 1
ATOM 4314 O O . LEU B 1 182 ? 16.125 -23.625 -3.861 1 98.25 182 LEU B O 1
ATOM 4318 N N . ARG B 1 183 ? 15.969 -23.344 -6.012 1 97.81 183 ARG B N 1
ATOM 4319 C CA . ARG B 1 183 ? 16.344 -24.719 -6.34 1 97.81 183 ARG B CA 1
ATOM 4320 C C . ARG B 1 183 ? 17.734 -25.047 -5.836 1 97.81 183 ARG B C 1
ATOM 4322 O O . ARG B 1 183 ? 18.031 -26.188 -5.473 1 97.81 183 ARG B O 1
ATOM 4329 N N . LYS B 1 184 ? 18.562 -24.031 -5.785 1 96.38 184 LYS B N 1
ATOM 4330 C CA . LYS B 1 184 ? 19.938 -24.234 -5.379 1 96.38 184 LYS B CA 1
ATOM 4331 C C . LYS B 1 184 ? 20.094 -24.109 -3.865 1 96.38 184 LYS B C 1
ATOM 4333 O O . LYS B 1 184 ? 20.922 -24.797 -3.262 1 96.38 184 LYS B O 1
ATOM 4338 N N . ASN B 1 185 ? 19.25 -23.266 -3.227 1 95.31 185 ASN B N 1
ATOM 4339 C CA . ASN B 1 185 ? 19.578 -22.859 -1.866 1 95.31 185 ASN B CA 1
ATOM 4340 C C . ASN B 1 185 ? 18.516 -23.328 -0.869 1 95.31 185 ASN B C 1
ATOM 4342 O O . ASN B 1 185 ? 18.781 -23.422 0.329 1 95.31 185 ASN B O 1
ATOM 4346 N N . ALA B 1 186 ? 17.328 -23.516 -1.312 1 93.56 186 ALA B N 1
ATOM 4347 C CA . ALA B 1 186 ? 16.234 -23.797 -0.373 1 93.56 186 ALA B CA 1
ATOM 4348 C C . ALA B 1 186 ? 16.344 -25.219 0.175 1 93.56 186 ALA B C 1
ATOM 4350 O O . ALA B 1 186 ? 16.719 -26.141 -0.549 1 93.56 186 ALA B O 1
ATOM 4351 N N . ASP B 1 187 ? 16.016 -25.391 1.48 1 90.94 187 ASP B N 1
ATOM 4352 C CA . ASP B 1 187 ? 15.891 -26.719 2.092 1 90.94 187 ASP B CA 1
ATOM 4353 C C . ASP B 1 187 ? 14.648 -27.453 1.582 1 90.94 187 ASP B C 1
ATOM 4355 O O . ASP B 1 187 ? 13.523 -27.016 1.828 1 90.94 187 ASP B O 1
ATOM 4359 N N . PRO B 1 188 ? 14.836 -28.562 0.949 1 90.75 188 PRO B N 1
ATOM 4360 C CA . PRO B 1 188 ? 13.695 -29.297 0.377 1 90.75 188 PRO B CA 1
ATOM 4361 C C . PRO B 1 188 ? 12.727 -29.797 1.439 1 90.75 188 PRO B C 1
ATOM 4363 O O . PRO B 1 188 ? 11.578 -30.125 1.124 1 90.75 188 PRO B O 1
ATOM 4366 N N . HIS B 1 189 ? 13.117 -29.828 2.646 1 91 189 HIS B N 1
ATOM 4367 C CA . HIS B 1 189 ? 12.266 -30.344 3.705 1 91 189 HIS B CA 1
ATOM 4368 C C . HIS B 1 189 ? 11.57 -29.219 4.457 1 91 189 HIS B C 1
ATOM 4370 O O . HIS B 1 189 ? 10.734 -29.453 5.324 1 91 189 HIS B O 1
ATOM 4376 N N . LEU B 1 190 ? 11.875 -28.047 4.035 1 91.44 190 LEU B N 1
ATOM 4377 C CA . LEU B 1 190 ? 11.25 -26.875 4.648 1 91.44 190 LEU B CA 1
ATOM 4378 C C . LEU B 1 190 ? 9.805 -26.734 4.18 1 91.44 190 LEU B C 1
ATOM 4380 O O . LEU B 1 190 ? 9.539 -26.656 2.977 1 91.44 190 LEU B O 1
ATOM 4384 N N . PRO B 1 191 ? 8.891 -26.859 5.082 1 95.62 191 PRO B N 1
ATOM 4385 C CA . PRO B 1 191 ? 7.539 -26.5 4.66 1 95.62 191 PRO B CA 1
ATOM 4386 C C . PRO B 1 191 ? 7.438 -25.047 4.199 1 95.62 191 PRO B C 1
ATOM 4388 O O . PRO B 1 191 ? 7.672 -24.125 4.984 1 95.62 191 PRO B O 1
ATOM 4391 N N . ALA B 1 192 ? 7.16 -24.844 2.885 1 97.88 192 ALA B N 1
ATOM 4392 C CA . ALA B 1 192 ? 7.188 -23.484 2.354 1 97.88 192 ALA B CA 1
ATOM 4393 C C . ALA B 1 192 ? 6.332 -23.375 1.096 1 97.88 192 ALA B C 1
ATOM 4395 O O . ALA B 1 192 ? 5.984 -24.375 0.479 1 97.88 192 ALA B O 1
ATOM 4396 N N . VAL B 1 193 ? 5.949 -22.156 0.834 1 98.62 193 VAL B N 1
ATOM 4397 C CA . VAL B 1 193 ? 5.188 -21.797 -0.357 1 98.62 193 VAL B CA 1
ATOM 4398 C C . VAL B 1 193 ? 5.891 -20.656 -1.096 1 98.62 193 VAL B C 1
ATOM 4400 O O . VAL B 1 193 ? 6.594 -19.859 -0.482 1 98.62 193 VAL B O 1
ATOM 4403 N N . VAL B 1 194 ? 5.762 -20.672 -2.424 1 98.88 194 VAL B N 1
ATOM 4404 C CA . VAL B 1 194 ? 6.352 -19.641 -3.27 1 98.88 194 VAL B CA 1
ATOM 4405 C C . VAL B 1 194 ? 5.246 -18.781 -3.891 1 98.88 194 VAL B C 1
ATOM 4407 O O . VAL B 1 194 ? 4.281 -19.312 -4.445 1 98.88 194 VAL B O 1
ATOM 4410 N N . TYR B 1 195 ? 5.371 -17.547 -3.758 1 98.94 195 TYR B N 1
ATOM 4411 C CA . TYR B 1 195 ? 4.398 -16.594 -4.285 1 98.94 195 TYR B CA 1
ATOM 4412 C C . TYR B 1 195 ? 5.082 -15.516 -5.121 1 98.94 195 TYR B C 1
ATOM 4414 O O . TYR B 1 195 ? 6.117 -14.977 -4.719 1 98.94 195 TYR B O 1
ATOM 4422 N N . PHE B 1 196 ? 4.52 -15.227 -6.273 1 98.81 196 PHE B N 1
ATOM 4423 C CA . PHE B 1 196 ? 5.016 -14.18 -7.156 1 98.81 196 PHE B CA 1
ATOM 4424 C C . PHE B 1 196 ? 4.258 -12.875 -6.922 1 98.81 196 PHE B C 1
ATOM 4426 O O . PHE B 1 196 ? 3.082 -12.758 -7.27 1 98.81 196 PHE B O 1
ATOM 4433 N N . ALA B 1 197 ? 4.91 -11.914 -6.363 1 98.75 197 ALA B N 1
ATOM 4434 C CA . ALA B 1 197 ? 4.293 -10.633 -6.02 1 98.75 197 ALA B CA 1
ATOM 4435 C C . ALA B 1 197 ? 4.914 -9.492 -6.816 1 98.75 197 ALA B C 1
ATOM 4437 O O . ALA B 1 197 ? 6.055 -9.094 -6.562 1 98.75 197 ALA B O 1
ATOM 4438 N N . ASP B 1 198 ? 4.152 -8.922 -7.719 1 97.56 198 ASP B N 1
ATOM 4439 C CA . ASP B 1 198 ? 4.609 -7.719 -8.406 1 97.56 198 ASP B CA 1
ATOM 4440 C C . ASP B 1 198 ? 4.773 -6.555 -7.43 1 97.56 198 ASP B C 1
ATOM 4442 O O . ASP B 1 198 ? 4.023 -6.445 -6.457 1 97.56 198 ASP B O 1
ATOM 4446 N N . ASP B 1 199 ? 5.707 -5.68 -7.703 1 97.69 199 ASP B N 1
ATOM 4447 C CA . ASP B 1 199 ? 6.055 -4.648 -6.73 1 97.69 199 ASP B CA 1
ATOM 4448 C C . ASP B 1 199 ? 5.008 -3.535 -6.715 1 97.69 199 ASP B C 1
ATOM 4450 O O . ASP B 1 199 ? 5 -2.693 -5.812 1 97.69 199 ASP B O 1
ATOM 4454 N N . ASP B 1 200 ? 4.07 -3.516 -7.672 1 95.94 200 ASP B N 1
ATOM 4455 C CA . ASP B 1 200 ? 3.148 -2.383 -7.73 1 95.94 200 ASP B CA 1
ATOM 4456 C C . ASP B 1 200 ? 1.728 -2.811 -7.367 1 95.94 200 ASP B C 1
ATOM 4458 O O . ASP B 1 200 ? 0.81 -1.988 -7.355 1 95.94 200 ASP B O 1
ATOM 4462 N N . ASN B 1 201 ? 1.438 -4.09 -7.055 1 97.88 201 ASN B N 1
ATOM 4463 C CA . ASN B 1 201 ? 0.095 -4.555 -6.719 1 97.88 201 ASN B CA 1
ATOM 4464 C C . ASN B 1 201 ? -0.273 -4.211 -5.277 1 97.88 201 ASN B C 1
ATOM 4466 O O . ASN B 1 201 ? 0.587 -3.814 -4.492 1 97.88 201 ASN B O 1
ATOM 4470 N N . SER B 1 202 ? -1.549 -4.184 -5.02 1 98.31 202 SER B N 1
ATOM 4471 C CA . SER B 1 202 ? -2.064 -4.066 -3.66 1 98.31 202 SER B CA 1
ATOM 4472 C C . SER B 1 202 ? -2.4 -5.438 -3.078 1 98.31 202 SER B C 1
ATOM 4474 O O . SER B 1 202 ? -3.137 -6.211 -3.689 1 98.31 202 SER B O 1
ATOM 4476 N N . TYR B 1 203 ? -1.87 -5.812 -1.917 1 98.69 203 TYR B N 1
ATOM 4477 C CA . TYR B 1 203 ? -2.051 -7.117 -1.29 1 98.69 203 TYR B CA 1
ATOM 4478 C C . TYR B 1 203 ? -2.689 -6.98 0.086 1 98.69 203 TYR B C 1
ATOM 4480 O O . TYR B 1 203 ? -2.291 -6.125 0.879 1 98.69 203 TYR B O 1
ATOM 4488 N N . SER B 1 204 ? -3.637 -7.805 0.326 1 97.88 204 SER B N 1
ATOM 4489 C CA . SER B 1 204 ? -4.141 -7.934 1.69 1 97.88 204 SER B CA 1
ATOM 4490 C C . SER B 1 204 ? -3.266 -8.867 2.518 1 97.88 204 SER B C 1
ATOM 4492 O O . SER B 1 204 ? -2.74 -9.859 2 1 97.88 204 SER B O 1
ATOM 4494 N N . ILE B 1 205 ? -3.184 -8.594 3.781 1 96.12 205 ILE B N 1
ATOM 4495 C CA . ILE B 1 205 ? -2.434 -9.43 4.707 1 96.12 205 ILE B CA 1
ATOM 4496 C C . ILE B 1 205 ? -3.047 -10.828 4.746 1 96.12 205 ILE B C 1
ATOM 4498 O O . ILE B 1 205 ? -2.328 -11.828 4.824 1 96.12 205 ILE B O 1
ATOM 4502 N N . GLU B 1 206 ? -4.348 -10.914 4.633 1 96 206 GLU B N 1
ATOM 4503 C CA . GLU B 1 206 ? -5.109 -12.164 4.719 1 96 206 GLU B CA 1
ATOM 4504 C C . GLU B 1 206 ? -4.703 -13.133 3.609 1 96 206 GLU B C 1
ATOM 4506 O O . GLU B 1 206 ? -4.762 -14.352 3.791 1 96 206 GLU B O 1
ATOM 4511 N N . LEU B 1 207 ? -4.273 -12.562 2.512 1 98.56 207 LEU B N 1
ATOM 4512 C CA . LEU B 1 207 ? -3.842 -13.398 1.399 1 98.56 207 LEU B CA 1
ATOM 4513 C C . LEU B 1 207 ? -2.686 -14.297 1.814 1 98.56 207 LEU B C 1
ATOM 4515 O O . LEU B 1 207 ? -2.686 -15.492 1.515 1 98.56 207 LEU B O 1
ATOM 4519 N N . PHE B 1 208 ? -1.749 -13.758 2.514 1 98.06 208 PHE B N 1
ATOM 4520 C CA . PHE B 1 208 ? -0.545 -14.469 2.92 1 98.06 208 PHE B CA 1
ATOM 4521 C C . PHE B 1 208 ? -0.861 -15.492 4.008 1 98.06 208 PHE B C 1
ATOM 4523 O O . PHE B 1 208 ? -0.262 -16.562 4.051 1 98.06 208 PHE B O 1
ATOM 4530 N N . GLN B 1 209 ? -1.812 -15.133 4.809 1 93.56 209 GLN B N 1
ATOM 4531 C CA . GLN B 1 209 ? -2.24 -16.062 5.852 1 93.56 209 GLN B CA 1
ATOM 4532 C C . GLN B 1 209 ? -2.859 -17.328 5.242 1 93.56 209 GLN B C 1
ATOM 4534 O O . GLN B 1 209 ? -2.65 -18.422 5.746 1 93.56 209 GLN B O 1
ATOM 4539 N N . GLU B 1 210 ? -3.504 -17.141 4.156 1 96.38 210 GLU B N 1
ATOM 4540 C CA . GLU B 1 210 ? -4.172 -18.266 3.514 1 96.38 210 GLU B CA 1
ATOM 4541 C C . GLU B 1 210 ? -3.189 -19.078 2.676 1 96.38 210 GLU B C 1
ATOM 4543 O O . GLU B 1 210 ? -3.172 -20.312 2.754 1 96.38 210 GLU B O 1
ATOM 4548 N N . MET B 1 211 ? -2.371 -18.406 1.986 1 98.25 211 MET B N 1
ATOM 4549 C CA . MET B 1 211 ? -1.545 -19.109 1.009 1 98.25 211 MET B CA 1
ATOM 4550 C C . MET B 1 211 ? -0.481 -19.953 1.702 1 98.25 211 MET B C 1
ATOM 4552 O O . MET B 1 211 ? 0.043 -20.906 1.116 1 98.25 211 MET B O 1
ATOM 4556 N N . ARG B 1 212 ? -0.166 -19.656 2.943 1 96.56 212 ARG B N 1
ATOM 4557 C CA . ARG B 1 212 ? 0.888 -20.359 3.678 1 96.56 212 ARG B CA 1
ATOM 4558 C C . ARG B 1 212 ? 0.618 -21.844 3.738 1 96.56 212 ARG B C 1
ATOM 4560 O O . ARG B 1 212 ? 1.548 -22.656 3.877 1 96.56 212 ARG B O 1
ATOM 4567 N N . TRP B 1 213 ? -0.629 -22.266 3.525 1 96.38 213 TRP B N 1
ATOM 4568 C CA . TRP B 1 213 ? -1.035 -23.641 3.719 1 96.38 213 TRP B CA 1
ATOM 4569 C C . TRP B 1 213 ? -1.234 -24.344 2.379 1 96.38 213 TRP B C 1
ATOM 4571 O O . TRP B 1 213 ? -1.873 -25.406 2.311 1 96.38 213 TRP B O 1
ATOM 4581 N N . THR B 1 214 ? -0.735 -23.781 1.368 1 98.06 214 THR B N 1
ATOM 4582 C CA . THR B 1 214 ? -0.824 -24.391 0.043 1 98.06 214 THR B CA 1
ATOM 4583 C C . THR B 1 214 ? -0.124 -25.75 0.017 1 98.06 214 THR B C 1
ATOM 4585 O O . THR B 1 214 ? 1.056 -25.844 0.36 1 98.06 214 THR B O 1
ATOM 4588 N N . SER B 1 215 ? -0.846 -26.781 -0.406 1 96.88 215 SER B N 1
ATOM 4589 C CA . SER B 1 215 ? -0.279 -28.125 -0.495 1 96.88 215 SER B CA 1
ATOM 4590 C C . SER B 1 215 ? 0.349 -28.375 -1.862 1 96.88 215 SER B C 1
ATOM 4592 O O . SER B 1 215 ? 1.385 -29.031 -1.967 1 96.88 215 SER B O 1
ATOM 4594 N N . GLN B 1 216 ? -0.335 -27.969 -2.893 1 97.38 216 GLN B N 1
ATOM 4595 C CA . GLN B 1 216 ? 0.201 -28.031 -4.25 1 97.38 216 GLN B CA 1
ATOM 4596 C C . GLN B 1 216 ? 0.222 -26.641 -4.887 1 97.38 216 GLN B C 1
ATOM 4598 O O . GLN B 1 216 ? 1.168 -25.875 -4.691 1 97.38 216 GLN B O 1
ATOM 4603 N N . VAL B 1 217 ? -0.97 -26.234 -5.414 1 98.69 217 VAL B N 1
ATOM 4604 C CA . VAL B 1 217 ? -1.135 -24.906 -5.98 1 98.69 217 VAL B CA 1
ATOM 4605 C C . VAL B 1 217 ? -2.461 -24.297 -5.516 1 98.69 217 VAL B C 1
ATOM 4607 O O . VAL B 1 217 ? -3.521 -24.906 -5.715 1 98.69 217 VAL B O 1
ATOM 4610 N N . SER B 1 218 ? -2.381 -23.219 -4.859 1 98.62 218 SER B N 1
ATOM 4611 C CA . SER B 1 218 ? -3.588 -22.484 -4.477 1 98.62 218 SER B CA 1
ATOM 4612 C C . SER B 1 218 ? -3.9 -21.375 -5.469 1 98.62 218 SER B C 1
ATOM 4614 O O . SER B 1 218 ? -2.994 -20.828 -6.105 1 98.62 218 SER B O 1
ATOM 4616 N N . VAL B 1 219 ? -5.211 -21.062 -5.6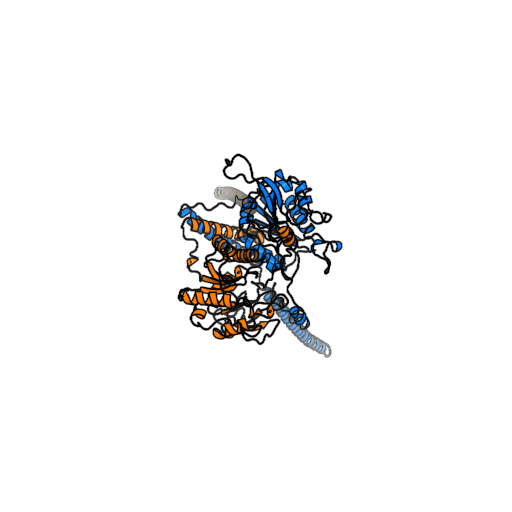25 1 98.62 219 VAL B N 1
ATOM 4617 C CA . VAL B 1 219 ? -5.656 -20.031 -6.551 1 98.62 219 VAL B CA 1
ATOM 4618 C C . VAL B 1 219 ? -6.703 -19.141 -5.875 1 98.62 219 VAL B C 1
ATOM 4620 O O . VAL B 1 219 ? -7.402 -19.594 -4.957 1 98.62 219 VAL B O 1
ATOM 4623 N N . TRP B 1 220 ? -6.832 -17.922 -6.336 1 98.5 220 TRP B N 1
ATOM 4624 C CA . TRP B 1 220 ? -7.801 -16.969 -5.805 1 98.5 220 TRP B CA 1
ATOM 4625 C C . TRP B 1 220 ? -8.109 -15.875 -6.828 1 98.5 220 TRP B C 1
ATOM 4627 O O . TRP B 1 220 ? -7.422 -15.758 -7.844 1 98.5 220 TRP B O 1
ATOM 4637 N N . PRO B 1 221 ? -9.156 -15.078 -6.578 1 98.12 221 PRO B N 1
ATOM 4638 C CA . PRO B 1 221 ? -9.508 -13.977 -7.473 1 98.12 221 PRO B CA 1
ATOM 4639 C C . PRO B 1 221 ? -8.484 -12.836 -7.434 1 98.12 221 PRO B C 1
ATOM 4641 O O . PRO B 1 221 ? -7.902 -12.562 -6.383 1 98.12 221 PRO B O 1
ATOM 4644 N N . VAL B 1 222 ? -8.297 -12.234 -8.531 1 98.19 222 VAL B N 1
ATOM 4645 C CA . VAL B 1 222 ? -7.477 -11.031 -8.625 1 98.19 222 VAL B CA 1
ATOM 4646 C C . VAL B 1 222 ? -8.32 -9.867 -9.125 1 98.19 222 VAL B C 1
ATOM 4648 O O . VAL B 1 222 ? -9.016 -9.977 -10.141 1 98.19 222 VAL B O 1
ATOM 4651 N N . GLY B 1 223 ? -8.273 -8.773 -8.383 1 97.56 223 GLY B N 1
ATOM 4652 C CA . GLY B 1 223 ? -9.047 -7.602 -8.758 1 97.56 223 GLY B CA 1
ATOM 4653 C C . GLY B 1 223 ? -8.352 -6.742 -9.797 1 97.56 223 GLY B C 1
ATOM 4654 O O . GLY B 1 223 ? -7.125 -6.641 -9.812 1 97.56 223 GLY B O 1
ATOM 4655 N N . LEU B 1 224 ? -9.148 -6.098 -10.68 1 96 224 LEU B N 1
ATOM 4656 C CA . LEU B 1 224 ? -8.758 -5.039 -11.609 1 96 224 LEU B CA 1
ATOM 4657 C C . LEU B 1 224 ? -7.719 -5.543 -12.609 1 96 224 LEU B C 1
ATOM 4659 O O . LEU B 1 224 ? -6.715 -4.871 -12.852 1 96 224 LEU B O 1
ATOM 4663 N N . VAL B 1 225 ? -7.938 -6.656 -13.109 1 92.25 225 VAL B N 1
ATOM 4664 C CA . VAL B 1 225 ? -6.977 -7.258 -14.031 1 92.25 225 VAL B CA 1
ATOM 4665 C C . VAL B 1 225 ? -7.699 -7.723 -15.297 1 92.25 225 VAL B C 1
ATOM 4667 O O . VAL B 1 225 ? -8.898 -7.988 -15.266 1 92.25 225 VAL B O 1
ATOM 4670 N N . GLY B 1 226 ? -6.988 -7.77 -16.438 1 89.44 226 GLY B N 1
ATOM 4671 C CA . GLY B 1 226 ? -7.512 -8.336 -17.672 1 89.44 226 GLY B CA 1
ATOM 4672 C C . GLY B 1 226 ? -8.656 -7.531 -18.25 1 89.44 226 GLY B C 1
ATOM 4673 O O . GLY B 1 226 ? -9.508 -8.078 -18.969 1 89.44 226 GLY B O 1
ATOM 4674 N N . GLY B 1 227 ? -8.742 -6.34 -17.828 1 91.44 227 GLY B N 1
ATOM 4675 C CA . GLY B 1 227 ? -9.766 -5.469 -18.391 1 91.44 227 GLY B CA 1
ATOM 4676 C C . GLY B 1 227 ? -11.102 -5.598 -17.703 1 91.44 227 GLY B C 1
ATOM 4677 O O . GLY B 1 227 ? -12.117 -5.086 -18.188 1 91.44 227 GLY B O 1
ATOM 4678 N N . VAL B 1 228 ? -11.102 -6.336 -16.625 1 94.44 228 VAL B N 1
ATOM 4679 C CA . VAL B 1 228 ? -12.352 -6.555 -15.898 1 94.44 228 VAL B CA 1
ATOM 4680 C C . VAL B 1 228 ? -12.164 -6.207 -14.422 1 94.44 228 VAL B C 1
ATOM 4682 O O . VAL B 1 228 ? -11.047 -5.93 -13.977 1 94.44 228 VAL B O 1
ATOM 4685 N N . MET B 1 229 ? -13.266 -6.168 -13.664 1 95.5 229 MET B N 1
ATOM 4686 C CA . MET B 1 229 ? -13.219 -5.855 -12.242 1 95.5 229 MET B CA 1
ATOM 4687 C C . MET B 1 229 ? -12.508 -6.957 -11.461 1 95.5 229 MET B C 1
ATOM 4689 O O . MET B 1 229 ? -11.766 -6.68 -10.523 1 95.5 229 MET B O 1
ATOM 4693 N N . VAL B 1 230 ? -12.812 -8.156 -11.844 1 96.69 230 VAL B N 1
ATOM 4694 C CA . VAL B 1 230 ? -12.188 -9.273 -11.148 1 96.69 230 VAL B CA 1
ATOM 4695 C C . VAL B 1 230 ? -12.086 -10.477 -12.086 1 96.69 230 VAL B C 1
ATOM 4697 O O . VAL B 1 230 ? -13.008 -10.75 -12.859 1 96.69 230 VAL B O 1
ATOM 4700 N N . GLU B 1 231 ? -10.938 -11.109 -12.141 1 96.38 231 GLU B N 1
ATOM 4701 C CA . GLU B 1 231 ? -10.773 -12.453 -12.68 1 96.38 231 GLU B CA 1
ATOM 4702 C C . GLU B 1 231 ? -10.75 -13.5 -11.57 1 96.38 231 GLU B C 1
ATOM 4704 O O . GLU B 1 231 ? -10.062 -13.328 -10.562 1 96.38 231 GLU B O 1
ATOM 4709 N N . ARG B 1 232 ? -11.578 -14.555 -11.773 1 95.62 232 ARG B N 1
ATOM 4710 C CA . ARG B 1 232 ? -11.641 -15.484 -10.656 1 95.62 232 ARG B CA 1
ATOM 4711 C C . ARG B 1 232 ? -11.922 -16.906 -11.148 1 95.62 232 ARG B C 1
ATOM 4713 O O . ARG B 1 232 ? -12.609 -17.094 -12.156 1 95.62 232 ARG B O 1
ATOM 4720 N N . PRO B 1 233 ? -11.359 -17.875 -10.383 1 96 233 PRO B N 1
ATOM 4721 C CA . PRO B 1 233 ? -11.812 -19.25 -10.586 1 96 233 PRO B CA 1
ATOM 4722 C C . PRO B 1 233 ? -13.273 -19.469 -10.195 1 96 233 PRO B C 1
ATOM 4724 O O . PRO B 1 233 ? -13.766 -18.828 -9.25 1 96 233 PRO B O 1
ATOM 4727 N N . LEU B 1 234 ? -13.906 -20.234 -10.992 1 93.38 234 LEU B N 1
ATOM 4728 C CA . LEU B 1 234 ? -15.219 -20.766 -10.602 1 93.38 234 LEU B CA 1
ATOM 4729 C C . LEU B 1 234 ? -15.07 -22.062 -9.828 1 93.38 234 LEU B C 1
ATOM 4731 O O . LEU B 1 234 ? -14.367 -22.984 -10.266 1 93.38 234 LEU B O 1
ATOM 4735 N N . CYS B 1 235 ? -15.68 -22.016 -8.68 1 93.19 235 CYS B N 1
ATOM 4736 C CA . CYS B 1 235 ? -15.43 -23.156 -7.793 1 93.19 235 CYS B CA 1
ATOM 4737 C C . CYS B 1 235 ? -16.734 -23.797 -7.348 1 93.19 235 CYS B C 1
ATOM 4739 O O . CYS B 1 235 ? -17.766 -23.125 -7.277 1 93.19 235 CYS B O 1
ATOM 4741 N N . LEU B 1 236 ? -16.703 -25.094 -7.184 1 87.94 236 LEU B N 1
ATOM 4742 C CA . LEU B 1 236 ? -17.734 -25.828 -6.461 1 87.94 236 LEU B CA 1
ATOM 4743 C C . LEU B 1 236 ? -17.312 -26.078 -5.016 1 87.94 236 LEU B C 1
ATOM 4745 O O . LEU B 1 236 ? -16.297 -26.719 -4.754 1 87.94 236 LEU B O 1
ATOM 4749 N N . CYS B 1 237 ? -17.984 -25.203 -4.254 1 79.56 237 CYS B N 1
ATOM 4750 C CA . CYS B 1 237 ? -17.656 -25.359 -2.84 1 79.56 237 CYS B CA 1
ATOM 4751 C C . CYS B 1 237 ? -18.859 -25.891 -2.055 1 79.56 237 CYS B C 1
ATOM 4753 O O . CYS B 1 237 ? -19.984 -25.438 -2.268 1 79.56 237 CYS B O 1
ATOM 4755 N N . ARG B 1 238 ? -19.141 -27.25 -1.892 1 63.81 238 ARG B N 1
ATOM 4756 C CA . ARG B 1 238 ? -20.297 -27.828 -1.224 1 63.81 238 ARG B CA 1
ATOM 4757 C C . ARG B 1 238 ? -20.422 -27.312 0.204 1 63.81 238 ARG B C 1
ATOM 4759 O O . ARG B 1 238 ? -19.453 -27.328 0.967 1 63.81 238 ARG B O 1
ATOM 4766 N N . GLN B 1 239 ? -21.453 -26.453 0.322 1 57 239 GLN B N 1
ATOM 4767 C CA . GLN B 1 239 ? -21.891 -26 1.639 1 57 239 GLN B CA 1
ATOM 4768 C C . GLN B 1 239 ? -22.609 -27.109 2.396 1 57 239 GLN B C 1
ATOM 4770 O O . GLN B 1 239 ? -23.328 -27.906 1.8 1 57 239 GLN B O 1
ATOM 4775 N N . GLY B 1 240 ? -22.359 -27.406 3.779 1 49.91 240 GLY B N 1
ATOM 4776 C CA . GLY B 1 240 ? -23.078 -28.297 4.664 1 49.91 240 GLY B CA 1
ATOM 4777 C C . GLY B 1 240 ? -22.578 -29.734 4.598 1 49.91 240 GLY B C 1
ATOM 4778 O O . GLY B 1 240 ? -23.188 -30.641 5.188 1 49.91 240 GLY B O 1
ATOM 4779 N N . VAL B 1 241 ? -22.016 -30.109 3.475 1 49.97 241 VAL B N 1
ATOM 4780 C CA . VAL B 1 241 ? -21.672 -31.531 3.5 1 49.97 241 VAL B CA 1
ATOM 4781 C C . VAL B 1 241 ? -20.484 -31.766 4.43 1 49.97 241 VAL B C 1
ATOM 4783 O O . VAL B 1 241 ? -19.719 -30.844 4.703 1 49.97 241 VAL B O 1
ATOM 4786 N N . GLU B 1 242 ? -20.438 -32.844 5.168 1 49.09 242 GLU B N 1
ATOM 4787 C CA . GLU B 1 242 ? -19.391 -33.281 6.094 1 49.09 242 GLU B CA 1
ATOM 4788 C C . GLU B 1 242 ? -18 -33.031 5.523 1 49.09 242 GLU B C 1
ATOM 4790 O O . GLU B 1 242 ? -17.766 -33.219 4.328 1 49.09 242 GLU B O 1
ATOM 4795 N N . PRO B 1 243 ? -17.156 -32.25 6.344 1 49.44 243 PRO B N 1
ATOM 4796 C CA . PRO B 1 243 ? -15.789 -31.844 5.98 1 49.44 243 PRO B CA 1
ATOM 4797 C C . PRO B 1 243 ? -15.086 -32.906 5.121 1 49.44 243 PRO B C 1
ATOM 4799 O O . PRO B 1 243 ? -14.219 -32.562 4.309 1 49.44 243 PRO B O 1
ATOM 4802 N N . ASP B 1 244 ? -15.32 -34.094 5.496 1 47.66 244 ASP B N 1
ATOM 4803 C CA . ASP B 1 244 ? -14.57 -35.219 4.961 1 47.66 244 ASP B CA 1
ATOM 4804 C C . ASP B 1 244 ? -14.836 -35.406 3.469 1 47.66 244 ASP B C 1
ATOM 4806 O O . ASP B 1 244 ? -14.164 -36.188 2.805 1 47.66 244 ASP B O 1
ATOM 4810 N N . GLN B 1 245 ? -16.047 -34.906 2.955 1 53.31 245 GLN B N 1
ATOM 4811 C CA . GLN B 1 245 ? -16.297 -35.344 1.588 1 53.31 245 GLN B CA 1
ATOM 4812 C C . GLN B 1 245 ? -15.625 -34.406 0.579 1 53.31 245 GLN B C 1
ATOM 4814 O O . GLN B 1 245 ? -14.898 -34.875 -0.304 1 53.31 245 GLN B O 1
ATOM 4819 N N . ALA B 1 246 ? -16.375 -33.375 -0.161 1 61.97 246 ALA B N 1
ATOM 4820 C CA . ALA B 1 246 ? -15.906 -32.906 -1.453 1 61.97 246 ALA B CA 1
ATOM 4821 C C . ALA B 1 246 ? -15.109 -31.609 -1.293 1 61.97 246 ALA B C 1
ATOM 4823 O O . ALA B 1 246 ? -15.625 -30.594 -0.81 1 61.97 246 ALA B O 1
ATOM 4824 N N . ARG B 1 247 ? -13.734 -31.641 -1.325 1 77.75 247 ARG B N 1
ATOM 4825 C CA . ARG B 1 247 ? -12.805 -30.516 -1.401 1 77.75 247 ARG B CA 1
ATOM 4826 C C . ARG B 1 247 ? -13.219 -29.531 -2.49 1 77.75 247 ARG B C 1
ATOM 4828 O O . ARG B 1 247 ? -13.797 -29.938 -3.504 1 77.75 247 ARG B O 1
ATOM 4835 N N . PRO B 1 248 ? -13.062 -28.172 -2.111 1 87.56 248 PRO B N 1
ATOM 4836 C CA . PRO B 1 248 ? -13.352 -27.219 -3.188 1 87.56 248 PRO B CA 1
ATOM 4837 C C . PRO B 1 248 ? -12.562 -27.5 -4.461 1 87.56 248 PRO B C 1
ATOM 4839 O O . PRO B 1 248 ? -11.398 -27.906 -4.391 1 87.56 248 PRO B O 1
ATOM 4842 N N . MET B 1 249 ? -13.328 -27.438 -5.523 1 91.44 249 MET B N 1
ATOM 4843 C CA . MET B 1 249 ? -12.688 -27.719 -6.805 1 91.44 249 MET B CA 1
ATOM 4844 C C . MET B 1 249 ? -12.938 -26.594 -7.797 1 91.44 249 MET B C 1
ATOM 4846 O O . MET B 1 249 ? -14.039 -26.031 -7.844 1 91.44 249 MET B O 1
ATOM 4850 N N . VAL B 1 250 ? -11.922 -26.312 -8.594 1 95.19 250 VAL B N 1
ATOM 4851 C CA . VAL B 1 250 ? -12.062 -25.344 -9.672 1 95.19 250 VAL B CA 1
ATOM 4852 C C . VAL B 1 250 ? -12.758 -25.984 -10.867 1 95.19 250 VAL B C 1
ATOM 4854 O O . VAL B 1 250 ? -12.328 -27.031 -11.352 1 95.19 250 VAL B O 1
ATOM 4857 N N . THR B 1 251 ? -13.828 -25.375 -11.344 1 94 251 THR B N 1
ATOM 4858 C CA . THR B 1 251 ? -14.602 -25.938 -12.453 1 94 251 THR B CA 1
ATOM 4859 C C . THR B 1 251 ? -14.422 -25.109 -13.719 1 94 251 THR B C 1
ATOM 4861 O O . THR B 1 251 ? -14.727 -25.562 -14.82 1 94 251 THR B O 1
ATOM 4864 N N . GLY B 1 252 ? -14 -23.938 -13.562 1 94.38 252 GLY B N 1
ATOM 4865 C CA . GLY B 1 252 ? -13.812 -23 -14.672 1 94.38 252 GLY B CA 1
ATOM 4866 C C . GLY B 1 252 ? -13.266 -21.656 -14.234 1 94.38 252 GLY B C 1
ATOM 4867 O O . GLY B 1 252 ? -12.703 -21.531 -13.148 1 94.38 252 GLY B O 1
ATOM 4868 N N . TRP B 1 253 ? -13.375 -20.719 -15.195 1 94.94 253 TRP B N 1
ATOM 4869 C CA . TRP B 1 253 ? -12.828 -19.391 -14.914 1 94.94 253 TRP B CA 1
ATOM 4870 C C . TRP B 1 253 ? -13.75 -18.297 -15.43 1 94.94 253 TRP B C 1
ATOM 4872 O O . TRP B 1 253 ? -14.391 -18.469 -16.469 1 94.94 253 TRP B O 1
ATOM 4882 N N . LEU B 1 254 ? -13.836 -17.281 -14.703 1 93.38 254 LEU B N 1
ATOM 4883 C CA . LEU B 1 254 ? -14.453 -16.047 -15.156 1 93.38 254 LEU B CA 1
ATOM 4884 C C . LEU B 1 254 ? -13.398 -14.977 -15.43 1 93.38 254 LEU B C 1
ATOM 4886 O O . LEU B 1 254 ? -12.852 -14.383 -14.492 1 93.38 254 LEU B O 1
ATOM 4890 N N . VAL B 1 255 ? -13.109 -14.789 -16.703 1 93.75 255 VAL B N 1
ATOM 4891 C CA . VAL B 1 255 ? -12.047 -13.875 -17.109 1 93.75 255 VAL B CA 1
ATOM 4892 C C . VAL B 1 255 ? -12.492 -13.078 -18.328 1 93.75 255 VAL B C 1
ATOM 4894 O O . VAL B 1 255 ? -13.453 -13.445 -19 1 93.75 255 VAL B O 1
ATOM 4897 N N . GLY B 1 256 ? -11.828 -12.047 -18.578 1 88.38 256 GLY B N 1
ATOM 4898 C CA . GLY B 1 256 ? -12.172 -11.18 -19.703 1 88.38 256 GLY B CA 1
ATOM 4899 C C . GLY B 1 256 ? -11.688 -11.711 -21.031 1 88.38 256 GLY B C 1
ATOM 4900 O O . GLY B 1 256 ? -12.273 -11.414 -22.078 1 88.38 256 GLY B O 1
ATOM 4901 N N . TRP B 1 257 ? -10.656 -12.453 -20.969 1 87.25 257 TRP B N 1
ATOM 4902 C CA . TRP B 1 257 ? -10 -12.828 -22.203 1 87.25 257 TRP B CA 1
ATOM 4903 C C . TRP B 1 257 ? -9.641 -14.312 -22.203 1 87.25 257 TRP B C 1
ATOM 4905 O O . TRP B 1 257 ? -9 -14.797 -21.281 1 87.25 257 TRP B O 1
ATOM 4915 N N . LYS B 1 258 ? -10.039 -15.109 -23.172 1 89.62 258 LYS B N 1
ATOM 4916 C CA . LYS B 1 258 ? -9.727 -16.5 -23.469 1 89.62 258 LYS B CA 1
ATOM 4917 C C . LYS B 1 258 ? -9.922 -17.391 -22.234 1 89.62 258 LYS B C 1
ATOM 4919 O O . LYS B 1 258 ? -8.969 -17.984 -21.734 1 89.62 258 LYS B O 1
ATOM 4924 N N . PRO B 1 259 ? -11.094 -17.484 -21.844 1 90.06 259 PRO B N 1
ATOM 4925 C CA . PRO B 1 259 ? -11.375 -18.297 -20.656 1 90.06 259 PRO B CA 1
ATOM 4926 C C . PRO B 1 259 ? -11.078 -19.781 -20.875 1 90.06 259 PRO B C 1
ATOM 4928 O O . PRO B 1 259 ? -11.062 -20.547 -19.906 1 90.06 259 PRO B O 1
ATOM 4931 N N . GLU B 1 260 ? -10.773 -20.203 -22.094 1 91.38 260 GLU B N 1
ATOM 4932 C CA . GLU B 1 260 ? -10.562 -21.609 -22.422 1 91.38 260 GLU B CA 1
ATOM 4933 C C . GLU B 1 260 ? -9.117 -22.016 -22.156 1 91.38 260 GLU B C 1
ATOM 4935 O O . GLU B 1 260 ? -8.789 -23.203 -22.172 1 91.38 260 GLU B O 1
ATOM 4940 N N . ARG B 1 261 ? -8.25 -21 -21.891 1 94.19 261 ARG B N 1
ATOM 4941 C CA . ARG B 1 261 ? -6.891 -21.359 -21.5 1 94.19 261 ARG B CA 1
ATOM 4942 C C . ARG B 1 261 ? -6.898 -22.328 -20.312 1 94.19 261 ARG B C 1
ATOM 4944 O O . ARG B 1 261 ? -7.766 -22.234 -19.453 1 94.19 261 ARG B O 1
ATOM 4951 N N . PRO B 1 262 ? -5.922 -23.188 -20.281 1 95.31 262 PRO B N 1
ATOM 4952 C CA . PRO B 1 262 ? -5.906 -24.156 -19.188 1 95.31 262 PRO B CA 1
ATOM 4953 C C . PRO B 1 262 ? -5.867 -23.484 -17.812 1 95.31 262 PRO B C 1
ATOM 4955 O O . PRO B 1 262 ? -6.539 -23.938 -16.875 1 95.31 262 PRO B O 1
ATOM 4958 N N . PHE B 1 263 ? -5.082 -22.438 -17.688 1 97.44 263 PHE B N 1
ATOM 4959 C CA . PHE B 1 263 ? -4.973 -21.719 -16.438 1 97.44 263 PHE B CA 1
ATOM 4960 C C . PHE B 1 263 ? -5.059 -20.203 -16.672 1 97.44 263 PHE B C 1
ATOM 4962 O O . PHE B 1 263 ? -4.055 -19.5 -16.578 1 97.44 263 PHE B O 1
ATOM 4969 N N . PRO B 1 264 ? -6.234 -19.656 -16.875 1 95.88 264 PRO B N 1
ATOM 4970 C CA . PRO B 1 264 ? -6.387 -18.219 -17.125 1 95.88 264 PRO B CA 1
ATOM 4971 C C . PRO B 1 264 ? -6.348 -17.406 -15.828 1 95.88 264 PRO B C 1
ATOM 4973 O O . PRO B 1 264 ? -7.324 -16.734 -15.484 1 95.88 264 PRO B O 1
ATOM 4976 N N . THR B 1 265 ? -5.281 -17.484 -15.133 1 96.06 265 THR B N 1
ATOM 4977 C CA . THR B 1 265 ? -5.062 -16.75 -13.891 1 96.06 265 THR B CA 1
ATOM 4978 C C . THR B 1 265 ? -3.922 -15.758 -14.039 1 96.06 265 THR B C 1
ATOM 4980 O O . THR B 1 265 ? -3.041 -15.938 -14.883 1 96.06 265 THR B O 1
ATOM 4983 N N . ASP B 1 266 ? -4.059 -14.703 -13.352 1 95.5 266 ASP B N 1
ATOM 4984 C CA . ASP B 1 266 ? -2.996 -13.703 -13.273 1 95.5 266 ASP B CA 1
ATOM 4985 C C . ASP B 1 266 ? -1.834 -14.203 -12.422 1 95.5 266 ASP B C 1
ATOM 4987 O O . ASP B 1 266 ? -2.012 -15.078 -11.57 1 95.5 266 ASP B O 1
ATOM 4991 N N . MET B 1 267 ? -0.684 -13.609 -12.648 1 96.94 267 MET B N 1
ATOM 4992 C CA . MET B 1 267 ? 0.521 -13.961 -11.898 1 96.94 267 MET B CA 1
ATOM 4993 C C . MET B 1 267 ? 0.28 -13.852 -10.398 1 96.94 267 MET B C 1
ATOM 4995 O O . MET B 1 267 ? 0.804 -14.648 -9.617 1 96.94 267 MET B O 1
ATOM 4999 N N . ALA B 1 268 ? -0.509 -12.93 -9.992 1 98.31 268 ALA B N 1
ATOM 5000 C CA . ALA B 1 268 ? -0.761 -12.68 -8.57 1 98.31 268 ALA B CA 1
ATOM 5001 C C . ALA B 1 268 ? -1.855 -13.609 -8.047 1 98.31 268 ALA B C 1
ATOM 5003 O O . ALA B 1 268 ? -2.199 -13.555 -6.863 1 98.31 268 ALA B O 1
ATOM 5004 N N . GLY B 1 269 ? -2.354 -14.516 -8.859 1 98.62 269 GLY B N 1
ATOM 5005 C CA . GLY B 1 269 ? -3.559 -15.242 -8.5 1 98.62 269 GLY B CA 1
ATOM 5006 C C . GLY B 1 269 ? -3.285 -16.672 -8.055 1 98.62 269 GLY B C 1
ATOM 5007 O O . GLY B 1 269 ? -4.203 -17.484 -7.969 1 98.62 269 GLY B O 1
ATOM 5008 N N . PHE B 1 270 ? -2.02 -17 -7.82 1 98.81 270 PHE B N 1
ATOM 5009 C CA . PHE B 1 270 ? -1.739 -18.359 -7.383 1 98.81 270 PHE B CA 1
ATOM 5010 C C . PHE B 1 270 ? -0.447 -18.406 -6.574 1 98.81 270 PHE B C 1
ATOM 5012 O O . PHE B 1 270 ? 0.37 -17.484 -6.641 1 98.81 270 PHE B O 1
ATOM 5019 N N . ALA B 1 271 ? -0.3 -19.406 -5.812 1 98.88 271 ALA B N 1
ATOM 5020 C CA . ALA B 1 271 ? 0.92 -19.75 -5.086 1 98.88 271 ALA B CA 1
ATOM 5021 C C . ALA B 1 271 ? 1.245 -21.234 -5.23 1 98.88 271 ALA B C 1
ATOM 5023 O O . ALA B 1 271 ? 0.356 -22.047 -5.492 1 98.88 271 ALA B O 1
ATOM 5024 N N . VAL B 1 272 ? 2.502 -21.578 -5.09 1 98.81 272 VAL B N 1
ATOM 5025 C CA . VAL B 1 272 ? 2.965 -22.938 -5.379 1 98.81 272 VAL B CA 1
ATOM 5026 C C . VAL B 1 272 ? 3.744 -23.484 -4.184 1 98.81 272 VAL B C 1
ATOM 5028 O O . VAL B 1 272 ? 4.586 -22.781 -3.613 1 98.81 272 VAL B O 1
ATOM 5031 N N . ASN B 1 273 ? 3.445 -24.672 -3.844 1 98.62 273 ASN B N 1
ATOM 5032 C CA . ASN B 1 273 ? 4.254 -25.344 -2.83 1 98.62 273 ASN B CA 1
ATOM 5033 C C . ASN B 1 273 ? 5.711 -25.453 -3.26 1 98.62 273 ASN B C 1
ATOM 5035 O O . ASN B 1 273 ? 6.004 -25.812 -4.402 1 98.62 273 ASN B O 1
ATOM 5039 N N . LEU B 1 274 ? 6.613 -25.188 -2.357 1 98.44 274 LEU B N 1
ATOM 5040 C CA . LEU B 1 274 ? 8.039 -25.203 -2.682 1 98.44 274 LEU B CA 1
ATOM 5041 C C . LEU B 1 274 ? 8.477 -26.578 -3.148 1 98.44 274 LEU B C 1
ATOM 5043 O O . LEU B 1 274 ? 9.203 -26.703 -4.133 1 98.44 274 LEU B O 1
ATOM 5047 N N . ARG B 1 275 ? 8.062 -27.609 -2.477 1 97.5 275 ARG B N 1
ATOM 5048 C CA . ARG B 1 275 ? 8.461 -28.969 -2.816 1 97.5 275 ARG B CA 1
ATOM 5049 C C . ARG B 1 275 ? 8.047 -29.328 -4.238 1 97.5 275 ARG B C 1
ATOM 5051 O O . ARG B 1 275 ? 8.797 -29.984 -4.965 1 97.5 275 ARG B O 1
ATOM 5058 N N . LEU B 1 276 ? 6.828 -28.906 -4.559 1 97.88 276 LEU B N 1
ATOM 5059 C CA . LEU B 1 276 ? 6.34 -29.141 -5.91 1 97.88 276 LEU B CA 1
ATOM 5060 C C . LEU B 1 276 ? 7.266 -28.516 -6.945 1 97.88 276 LEU B C 1
ATOM 5062 O O . LEU B 1 276 ? 7.535 -29.125 -7.992 1 97.88 276 LEU B O 1
ATOM 5066 N N . LEU B 1 277 ? 7.738 -27.359 -6.676 1 97.44 277 LEU B N 1
ATOM 5067 C CA . LEU B 1 277 ? 8.641 -26.641 -7.578 1 97.44 277 LEU B CA 1
ATOM 5068 C C . LEU B 1 277 ? 9.992 -27.359 -7.66 1 97.44 277 LEU B C 1
ATOM 5070 O O . LEU B 1 277 ? 10.555 -27.5 -8.75 1 97.44 277 LEU B O 1
ATOM 5074 N N . LEU B 1 278 ? 10.477 -27.797 -6.539 1 97.44 278 LEU B N 1
ATOM 5075 C CA . LEU B 1 278 ? 11.766 -28.469 -6.488 1 97.44 278 LEU B CA 1
ATOM 5076 C C . LEU B 1 278 ? 11.711 -29.812 -7.195 1 97.44 278 LEU B C 1
ATOM 5078 O O . LEU B 1 278 ? 12.695 -30.25 -7.812 1 97.44 278 LEU B O 1
ATOM 5082 N N . ASP B 1 279 ? 10.625 -30.453 -7.105 1 97.12 279 ASP B N 1
ATOM 5083 C CA . ASP B 1 279 ? 10.438 -31.75 -7.742 1 97.12 279 ASP B CA 1
ATOM 5084 C C . ASP B 1 279 ? 10.25 -31.609 -9.25 1 97.12 279 ASP B C 1
ATOM 5086 O O . ASP B 1 279 ? 10.312 -32.594 -9.984 1 97.12 279 ASP B O 1
ATOM 5090 N N . ASN B 1 280 ? 10.016 -30.391 -9.727 1 97.31 280 ASN B N 1
ATOM 5091 C CA . ASN B 1 280 ? 9.844 -30.094 -11.1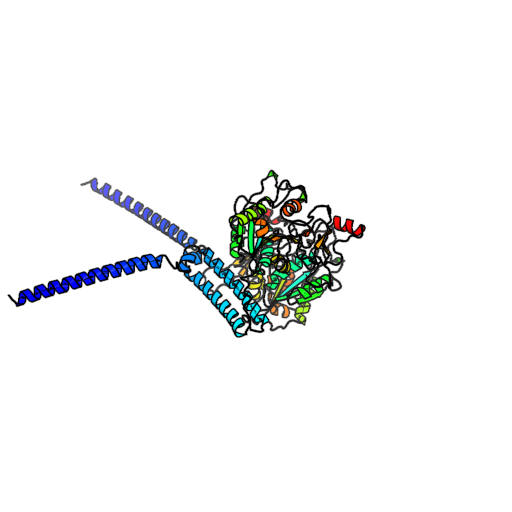48 1 97.31 280 ASN B CA 1
ATOM 5092 C C . ASN B 1 280 ? 10.812 -29.016 -11.617 1 97.31 280 ASN B C 1
ATOM 5094 O O . ASN B 1 280 ? 10.3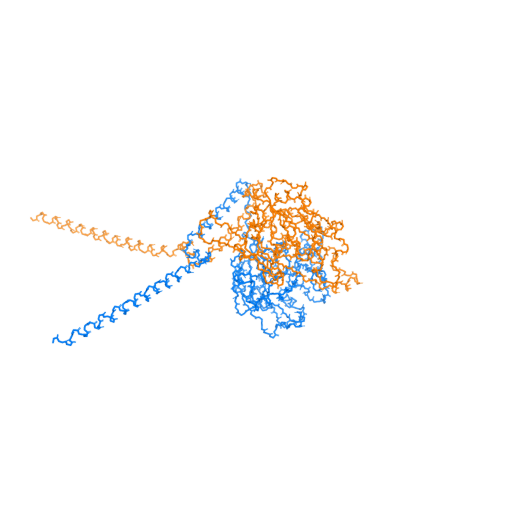98 -27.906 -11.93 1 97.31 280 ASN B O 1
ATOM 5098 N N . PRO B 1 281 ? 12.023 -29.297 -11.805 1 94.69 281 PRO B N 1
ATOM 5099 C CA . PRO B 1 281 ? 13.07 -28.312 -12.07 1 94.69 281 PRO B CA 1
ATOM 5100 C C . PRO B 1 281 ? 12.891 -27.625 -13.422 1 94.69 281 PRO B C 1
ATOM 5102 O O . PRO B 1 281 ? 13.461 -26.562 -13.656 1 94.69 281 PRO B O 1
ATOM 5105 N N . ASP B 1 282 ? 12.078 -28.172 -14.273 1 94.94 282 ASP B N 1
ATOM 5106 C CA . ASP B 1 282 ? 11.883 -27.594 -15.602 1 94.94 282 ASP B CA 1
ATOM 5107 C C . ASP B 1 282 ? 10.773 -26.547 -15.586 1 94.94 282 ASP B C 1
ATOM 5109 O O . ASP B 1 282 ? 10.562 -25.844 -16.578 1 94.94 282 ASP B O 1
ATOM 5113 N N . ALA B 1 283 ? 10.078 -26.453 -14.492 1 96.62 283 ALA B N 1
ATOM 5114 C CA . ALA B 1 283 ? 9.023 -25.453 -14.391 1 96.62 283 ALA B CA 1
ATOM 5115 C C . ALA B 1 283 ? 9.609 -24.047 -14.297 1 96.62 283 ALA B C 1
ATOM 5117 O O . ALA B 1 283 ? 10.117 -23.641 -13.25 1 96.62 283 ALA B O 1
ATOM 5118 N N . SER B 1 284 ? 9.594 -23.344 -15.391 1 97.31 284 SER B N 1
ATOM 5119 C CA . SER B 1 284 ? 10.102 -21.984 -15.5 1 97.31 284 SER B CA 1
ATOM 5120 C C . SER B 1 284 ? 9.266 -21.156 -16.484 1 97.31 284 SER B C 1
ATOM 5122 O O . SER B 1 284 ? 8.445 -21.703 -17.219 1 97.31 284 SER B O 1
ATOM 5124 N N . PHE B 1 285 ? 9.445 -19.875 -16.391 1 97.81 285 PHE B N 1
ATOM 5125 C CA . PHE B 1 285 ? 8.766 -18.984 -17.312 1 97.81 285 PHE B CA 1
ATOM 5126 C C . PHE B 1 285 ? 9.562 -18.828 -18.609 1 97.81 285 PHE B C 1
ATOM 5128 O O . PHE B 1 285 ? 10.789 -18.984 -18.609 1 97.81 285 PHE B O 1
ATOM 5135 N N . SER B 1 286 ? 8.828 -18.516 -19.688 1 95.44 286 SER B N 1
ATOM 5136 C CA . SER B 1 286 ? 9.484 -18.406 -20.984 1 95.44 286 SER B CA 1
ATOM 5137 C C . SER B 1 286 ? 9.188 -17.062 -21.641 1 95.44 286 SER B C 1
ATOM 5139 O O . SER B 1 286 ? 8.039 -16.609 -21.641 1 95.44 286 SER B O 1
ATOM 5141 N N . LEU B 1 287 ? 10.164 -16.484 -22.172 1 94.06 287 LEU B N 1
ATOM 5142 C CA . LEU B 1 287 ? 10.008 -15.258 -22.938 1 94.06 287 LEU B CA 1
ATOM 5143 C C . LEU B 1 287 ? 9.195 -15.508 -24.203 1 94.06 287 LEU B C 1
ATOM 5145 O O . LEU B 1 287 ? 8.625 -14.578 -24.781 1 94.06 287 LEU B O 1
ATOM 5149 N N . GLU B 1 288 ? 9.164 -16.734 -24.641 1 92.88 288 GLU B N 1
ATOM 5150 C CA . GLU B 1 288 ? 8.547 -17.094 -25.922 1 92.88 288 GLU B CA 1
ATOM 5151 C C . GLU B 1 288 ? 7.098 -17.531 -25.719 1 92.88 288 GLU B C 1
ATOM 5153 O O . GLU B 1 288 ? 6.418 -17.891 -26.688 1 92.88 288 GLU B O 1
ATOM 5158 N N . SER B 1 289 ? 6.699 -17.484 -24.5 1 93.75 289 SER B N 1
ATOM 5159 C CA . SER B 1 289 ? 5.301 -17.828 -24.266 1 93.75 289 SER B CA 1
ATOM 5160 C C . SER B 1 289 ? 4.371 -16.922 -25.078 1 93.75 289 SER B C 1
ATOM 5162 O O . SER B 1 289 ? 4.621 -15.727 -25.219 1 93.75 289 SER B O 1
ATOM 5164 N N . GLU B 1 290 ? 3.332 -17.562 -25.578 1 91.81 290 GLU B N 1
ATOM 5165 C CA . GLU B 1 290 ? 2.299 -16.766 -26.234 1 91.81 290 GLU B CA 1
ATOM 5166 C C . GLU B 1 290 ? 1.717 -15.734 -25.266 1 91.81 290 GLU B C 1
ATOM 5168 O O . GLU B 1 290 ? 1.674 -15.961 -24.062 1 91.81 290 GLU B O 1
ATOM 5173 N N . ILE B 1 291 ? 1.251 -14.664 -25.812 1 86.94 291 ILE B N 1
ATOM 5174 C CA . ILE B 1 291 ? 0.651 -13.602 -25.016 1 86.94 291 ILE B CA 1
ATOM 5175 C C . ILE B 1 291 ? -0.469 -14.18 -24.156 1 86.94 291 ILE B C 1
ATOM 5177 O O . ILE B 1 291 ? -1.366 -14.859 -24.656 1 86.94 291 ILE B O 1
ATOM 5181 N N . GLY B 1 292 ? -0.341 -14.016 -22.906 1 88 292 GLY B N 1
ATOM 5182 C CA . GLY B 1 292 ? -1.37 -14.461 -21.984 1 88 292 GLY B CA 1
ATOM 5183 C C . GLY B 1 292 ? -1.181 -15.891 -21.531 1 88 292 GLY B C 1
ATOM 5184 O O . GLY B 1 292 ? -1.932 -16.391 -20.672 1 88 292 GLY B O 1
ATOM 5185 N N . PHE B 1 293 ? -0.164 -16.547 -21.953 1 94.12 293 PHE B N 1
ATOM 5186 C CA . PHE B 1 293 ? -0.02 -17.969 -21.656 1 94.12 293 PHE B CA 1
ATOM 5187 C C . PHE B 1 293 ? 1.145 -18.219 -20.703 1 94.12 293 PHE B C 1
ATOM 5189 O O . PHE B 1 293 ? 1.465 -19.359 -20.391 1 94.12 293 PHE B O 1
ATOM 5196 N N . MET B 1 294 ? 1.729 -17.188 -20.234 1 95.06 294 MET B N 1
ATOM 5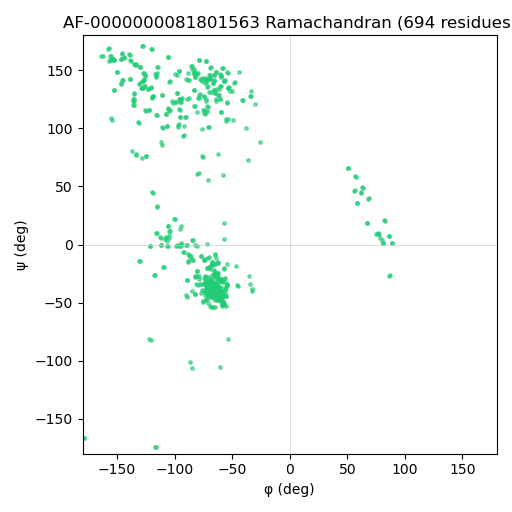197 C CA . MET B 1 294 ? 2.898 -17.344 -19.375 1 95.06 294 MET B CA 1
ATOM 5198 C C . MET B 1 294 ? 2.561 -18.188 -18.141 1 95.06 294 MET B C 1
ATOM 5200 O O . MET B 1 294 ? 3.266 -19.156 -17.828 1 95.06 294 MET B O 1
ATOM 5204 N N . GLU B 1 295 ? 1.462 -17.828 -17.484 1 96.62 295 GLU B N 1
ATOM 5205 C CA . GLU B 1 295 ? 1.033 -18.562 -16.297 1 96.62 295 GLU B CA 1
ATOM 5206 C C . GLU B 1 295 ? 0.606 -19.984 -16.656 1 96.62 295 GLU B C 1
ATOM 5208 O O . GLU B 1 295 ? 0.938 -20.938 -15.945 1 96.62 295 GLU B O 1
ATOM 5213 N N . THR B 1 296 ? -0.126 -20.094 -17.781 1 97.19 296 THR B N 1
ATOM 5214 C CA . THR B 1 296 ? -0.566 -21.406 -18.266 1 97.19 296 THR B CA 1
ATOM 5215 C C . THR B 1 296 ? 0.63 -22.312 -18.547 1 97.19 296 THR B C 1
ATOM 5217 O O . THR B 1 296 ? 0.638 -23.469 -18.141 1 97.19 296 THR B O 1
ATOM 5220 N N . ASP B 1 297 ? 1.614 -21.812 -19.234 1 97.12 297 ASP B N 1
ATOM 5221 C CA . ASP B 1 297 ? 2.791 -22.594 -19.578 1 97.12 297 ASP B CA 1
ATOM 5222 C C . ASP B 1 297 ? 3.525 -23.062 -18.312 1 97.12 297 ASP B C 1
ATOM 5224 O O . ASP B 1 297 ? 4.016 -24.188 -18.266 1 97.12 297 ASP B O 1
ATOM 5228 N N . PHE B 1 298 ? 3.625 -22.25 -17.344 1 98.19 298 PHE B N 1
ATOM 5229 C CA . PHE B 1 298 ? 4.309 -22.562 -16.094 1 98.19 298 PHE B CA 1
ATOM 5230 C C . PHE B 1 298 ? 3.529 -23.609 -15.297 1 98.19 298 PHE B C 1
ATOM 5232 O O . PHE B 1 298 ? 4.082 -24.625 -14.906 1 98.19 298 PHE B O 1
ATOM 5239 N N . LEU B 1 299 ? 2.223 -23.344 -15.07 1 98.31 299 LEU B N 1
ATOM 5240 C CA . LEU B 1 299 ? 1.398 -24.172 -14.195 1 98.31 299 LEU B CA 1
ATOM 5241 C C . LEU B 1 299 ? 1.133 -25.547 -14.828 1 98.31 299 LEU B C 1
ATOM 5243 O O . LEU B 1 299 ? 1.031 -26.547 -14.117 1 98.31 299 LEU B O 1
ATOM 5247 N N . SER B 1 300 ? 1.049 -25.625 -16.141 1 97.25 300 SER B N 1
ATOM 5248 C CA . SER B 1 300 ? 0.771 -26.891 -16.828 1 97.25 300 SER B CA 1
ATOM 5249 C C . SER B 1 300 ? 1.873 -27.906 -16.578 1 97.25 300 SER B C 1
ATOM 5251 O O . SER B 1 300 ? 1.661 -29.109 -16.75 1 97.25 300 SER B O 1
ATOM 5253 N N . ARG B 1 301 ? 2.951 -27.484 -16.125 1 96.44 301 ARG B N 1
ATOM 5254 C CA . ARG B 1 301 ? 4.09 -28.359 -15.906 1 96.44 301 ARG B CA 1
ATOM 5255 C C . ARG B 1 301 ? 4.035 -28.984 -14.508 1 96.44 301 ARG B C 1
ATOM 5257 O O . ARG B 1 301 ? 4.734 -29.953 -14.227 1 96.44 301 ARG B O 1
ATOM 5264 N N . ILE B 1 302 ? 3.172 -28.406 -13.656 1 97.31 302 ILE B N 1
ATOM 5265 C CA . ILE B 1 302 ? 3.361 -28.844 -12.281 1 97.31 302 ILE B CA 1
ATOM 5266 C C . ILE B 1 302 ? 2.02 -29.25 -11.68 1 97.31 302 ILE B C 1
ATOM 5268 O O . ILE B 1 302 ? 1.976 -29.891 -10.625 1 97.31 302 ILE B O 1
ATOM 5272 N N . VAL B 1 303 ? 0.933 -28.875 -12.359 1 97.56 303 VAL B N 1
ATOM 5273 C CA . VAL B 1 303 ? -0.346 -29.172 -11.727 1 97.56 303 VAL B CA 1
ATOM 5274 C C . VAL B 1 303 ? -1.432 -29.312 -12.789 1 97.56 303 VAL B C 1
ATOM 5276 O O . VAL B 1 303 ? -1.254 -28.875 -13.93 1 97.56 303 VAL B O 1
ATOM 5279 N N . THR B 1 304 ? -2.518 -29.984 -12.422 1 96.75 304 THR B N 1
ATOM 5280 C CA . THR B 1 304 ? -3.736 -30.016 -13.219 1 96.75 304 THR B CA 1
ATOM 5281 C C . THR B 1 304 ? -4.824 -29.156 -12.586 1 96.75 304 THR B C 1
ATOM 5283 O O . THR B 1 304 ? -4.727 -28.797 -11.414 1 96.75 304 THR B O 1
ATOM 5286 N N . LYS B 1 305 ? -5.789 -28.812 -13.367 1 95.88 305 LYS B N 1
ATOM 5287 C CA . LYS B 1 305 ? -6.875 -27.969 -12.891 1 95.88 305 LYS B CA 1
ATOM 5288 C C . LYS B 1 305 ? -7.547 -28.562 -11.664 1 95.88 305 LYS B C 1
ATOM 5290 O O . LYS B 1 305 ? -7.891 -27.844 -10.719 1 95.88 305 LYS B O 1
ATOM 5295 N N . GLU B 1 306 ? -7.699 -29.891 -11.625 1 93.12 306 GLU B N 1
ATOM 5296 C CA . GLU B 1 306 ? -8.406 -30.594 -10.57 1 93.12 306 GLU B CA 1
ATOM 5297 C C . GLU B 1 306 ? -7.621 -30.547 -9.258 1 93.12 306 GLU B C 1
ATOM 5299 O O . GLU B 1 306 ? -8.195 -30.719 -8.18 1 93.12 306 GLU B O 1
ATOM 5304 N N . GLU B 1 307 ? -6.391 -30.281 -9.375 1 95.88 307 GLU B N 1
ATOM 5305 C CA . GLU B 1 307 ? -5.523 -30.312 -8.195 1 95.88 307 GLU B CA 1
ATOM 5306 C C . GLU B 1 307 ? -5.418 -28.938 -7.551 1 95.88 307 GLU B C 1
ATOM 5308 O O . GLU B 1 307 ? -4.867 -28.797 -6.457 1 95.88 307 GLU B O 1
ATOM 5313 N N . LEU B 1 308 ? -5.992 -27.922 -8.211 1 97.56 308 LEU B N 1
ATOM 5314 C CA . LEU B 1 308 ? -5.922 -26.562 -7.688 1 97.56 308 LEU B CA 1
ATOM 5315 C C . LEU B 1 308 ? -6.695 -26.438 -6.379 1 97.56 308 LEU B C 1
ATOM 5317 O O . LEU B 1 308 ? -7.715 -27.109 -6.191 1 97.56 308 LEU B O 1
ATOM 5321 N N . GLU B 1 309 ? -6.172 -25.594 -5.508 1 97.06 309 GLU B N 1
ATOM 5322 C CA . GLU B 1 309 ? -6.773 -25.344 -4.199 1 97.06 309 GLU B CA 1
ATOM 5323 C C . GLU B 1 309 ? -7.371 -23.953 -4.109 1 97.06 309 GLU B C 1
ATOM 5325 O O . GLU B 1 309 ? -6.66 -22.984 -3.832 1 97.06 309 GLU B O 1
ATOM 5330 N N . PRO B 1 310 ? -8.695 -23.812 -4.262 1 96.88 310 PRO B N 1
ATOM 5331 C CA . PRO B 1 310 ? -9.312 -22.484 -4.152 1 96.88 310 PRO B CA 1
ATOM 5332 C C . PRO B 1 310 ? -9.188 -21.891 -2.752 1 96.88 310 PRO B C 1
ATOM 5334 O O . PRO B 1 310 ? -9.383 -22.594 -1.759 1 96.88 310 PRO B O 1
ATOM 5337 N N . LYS B 1 311 ? -8.75 -20.688 -2.693 1 96.75 311 LYS B N 1
ATOM 5338 C CA . LYS B 1 311 ? -8.688 -19.922 -1.457 1 96.75 311 LYS B CA 1
ATOM 5339 C C . LYS B 1 311 ? -9.594 -18.688 -1.529 1 96.75 311 LYS B C 1
ATOM 5341 O O . LYS B 1 311 ? -10.422 -18.578 -2.439 1 96.75 311 LYS B O 1
ATOM 5346 N N . ALA B 1 312 ? -9.539 -17.812 -0.468 1 96.44 312 ALA B N 1
ATOM 5347 C CA . ALA B 1 312 ? -10.328 -16.594 -0.402 1 96.44 312 ALA B CA 1
ATOM 5348 C C . ALA B 1 312 ? -11.82 -16.906 -0.375 1 96.44 312 ALA B C 1
ATOM 5350 O O . ALA B 1 312 ? -12.594 -16.359 -1.166 1 96.44 312 ALA B O 1
ATOM 5351 N N . GLU B 1 313 ? -12.188 -17.781 0.473 1 92.38 313 GLU B N 1
ATOM 5352 C CA . GLU B 1 313 ? -13.578 -18.172 0.676 1 92.38 313 GLU B CA 1
ATOM 5353 C C . GLU B 1 313 ? -14.203 -18.672 -0.622 1 92.38 313 GLU B C 1
ATOM 5355 O O . GLU B 1 313 ? -15.211 -18.125 -1.083 1 92.38 313 GLU B O 1
ATOM 5360 N N . CYS B 1 314 ? -13.57 -19.734 -1.191 1 92.94 314 CYS B N 1
ATOM 5361 C CA . CYS B 1 314 ? -14.023 -20.359 -2.426 1 92.94 314 CYS B CA 1
ATOM 5362 C C . CYS B 1 314 ? -14.055 -19.359 -3.572 1 92.94 314 CYS B C 1
ATOM 5364 O O . CYS B 1 314 ? -15.008 -19.344 -4.355 1 92.94 314 CYS B O 1
ATOM 5366 N N . CYS B 1 315 ? -13.078 -18.438 -3.551 1 95.5 315 CYS B N 1
ATOM 5367 C CA . CYS B 1 315 ? -12.836 -17.484 -4.621 1 95.5 315 CYS B CA 1
ATOM 5368 C C . CYS B 1 315 ? -13.961 -16.469 -4.711 1 95.5 315 CYS B C 1
ATOM 5370 O O . CYS B 1 315 ? -14.383 -16.094 -5.805 1 95.5 315 CYS B O 1
ATOM 5372 N N . THR B 1 316 ? -14.469 -16.016 -3.559 1 93.5 316 THR B N 1
ATOM 5373 C CA . THR B 1 316 ? -15.516 -14.992 -3.521 1 93.5 316 THR B CA 1
ATOM 5374 C C . THR B 1 316 ? -15.008 -13.727 -2.84 1 93.5 316 THR B C 1
ATOM 5376 O O . THR B 1 316 ? -15.797 -12.844 -2.488 1 93.5 316 THR B O 1
ATOM 5379 N N . LYS B 1 317 ? -13.742 -13.719 -2.619 1 96.56 317 LYS B N 1
ATOM 5380 C CA . LYS B 1 317 ? -13.109 -12.539 -2.029 1 96.56 317 LYS B CA 1
ATOM 5381 C C . LYS B 1 317 ? -11.883 -12.117 -2.828 1 96.56 317 LYS B C 1
ATOM 5383 O O . LYS B 1 317 ? -11.109 -12.961 -3.279 1 96.56 317 LYS B O 1
ATOM 5388 N N . VAL B 1 318 ? -11.781 -10.844 -2.977 1 98 318 VAL B N 1
ATOM 5389 C CA . VAL B 1 318 ? -10.57 -10.297 -3.588 1 98 318 VAL B CA 1
ATOM 5390 C C . VAL B 1 318 ? -9.586 -9.875 -2.498 1 98 318 VAL B C 1
ATOM 5392 O O . VAL B 1 318 ? -9.93 -9.078 -1.62 1 98 318 VAL B O 1
ATOM 5395 N N . LEU B 1 319 ? -8.43 -10.43 -2.57 1 98.38 319 LEU B N 1
ATOM 5396 C CA . LEU B 1 319 ? -7.414 -10.133 -1.564 1 98.38 319 LEU B CA 1
ATOM 5397 C C . LEU B 1 319 ? -6.156 -9.562 -2.211 1 98.38 319 LEU B C 1
ATOM 5399 O O . LEU B 1 319 ? -5.176 -9.281 -1.522 1 98.38 319 LEU B O 1
ATOM 5403 N N . VAL B 1 320 ? -6.156 -9.445 -3.486 1 98.69 320 VAL B N 1
ATOM 5404 C CA . VAL B 1 320 ? -5.066 -8.836 -4.242 1 98.69 320 VAL B CA 1
ATOM 5405 C C . VAL B 1 320 ? -5.625 -8.117 -5.469 1 98.69 320 VAL B C 1
ATOM 5407 O O . VAL B 1 320 ? -6.578 -8.594 -6.09 1 98.69 320 VAL B O 1
ATOM 5410 N N . TRP B 1 321 ? -5.105 -6.918 -5.773 1 98.31 321 TRP B N 1
ATOM 5411 C CA . TRP B 1 321 ? -5.512 -6.109 -6.918 1 98.31 321 TRP B CA 1
ATOM 5412 C C . TRP B 1 321 ? -4.32 -5.793 -7.812 1 98.31 321 TRP B C 1
ATOM 5414 O O . TRP B 1 321 ? -3.236 -5.465 -7.324 1 98.31 321 TRP B O 1
ATOM 5424 N N . HIS B 1 322 ? -4.527 -5.969 -9.047 1 96.06 322 HIS B N 1
ATOM 5425 C CA . HIS B 1 322 ? -3.543 -5.52 -10.023 1 96.06 322 HIS B CA 1
ATOM 5426 C C . HIS B 1 322 ? -3.564 -4.004 -10.172 1 96.06 322 HIS B C 1
ATOM 5428 O O . HIS B 1 322 ? -4.566 -3.432 -10.609 1 96.06 322 HIS B O 1
ATOM 5434 N N . MET B 1 323 ? -2.459 -3.416 -9.727 1 94.75 323 MET B N 1
ATOM 5435 C CA . MET B 1 323 ? -2.357 -1.96 -9.734 1 94.75 323 MET B CA 1
ATOM 5436 C C . MET B 1 323 ? -1.266 -1.496 -10.695 1 94.75 323 MET B C 1
ATOM 5438 O O . MET B 1 323 ? -0.378 -2.271 -11.055 1 94.75 323 MET B O 1
ATOM 5442 N N . ASN B 1 324 ? -1.442 -0.339 -11.18 1 88.88 324 ASN B N 1
ATOM 5443 C CA . ASN B 1 324 ? -0.416 0.385 -11.922 1 88.88 324 ASN B CA 1
ATOM 5444 C C . ASN B 1 324 ? -0.331 1.845 -11.477 1 88.88 324 ASN B C 1
ATOM 5446 O O . ASN B 1 324 ? -1.355 2.516 -11.336 1 88.88 324 ASN B O 1
ATOM 5450 N N . ALA B 1 325 ? 0.856 2.24 -11.211 1 85.75 325 ALA B N 1
ATOM 5451 C CA . ALA B 1 325 ? 1.022 3.639 -10.828 1 85.75 325 ALA B CA 1
ATOM 5452 C C . ALA B 1 325 ? 1.23 4.523 -12.055 1 85.75 325 ALA B C 1
ATOM 5454 O O . ALA B 1 325 ? 1.916 4.129 -13 1 85.75 325 ALA B O 1
ATOM 5455 N N . VAL B 1 326 ? 0.625 5.688 -11.977 1 84.94 326 VAL B N 1
ATOM 5456 C CA . VAL B 1 326 ? 0.884 6.715 -12.977 1 84.94 326 VAL B CA 1
ATOM 5457 C C . VAL B 1 326 ? 2.334 7.184 -12.875 1 84.94 326 VAL B C 1
ATOM 5459 O O . VAL B 1 326 ? 2.852 7.387 -11.781 1 84.94 326 VAL B O 1
ATOM 5462 N N . ASN B 1 327 ? 2.988 7.258 -13.992 1 83.94 327 ASN B N 1
ATOM 5463 C CA . ASN B 1 327 ? 4.305 7.887 -13.984 1 83.94 327 ASN B CA 1
ATOM 5464 C C . ASN B 1 327 ? 4.227 9.352 -13.555 1 83.94 327 ASN B C 1
ATOM 5466 O O . ASN B 1 327 ? 3.422 10.117 -14.086 1 83.94 327 ASN B O 1
ATOM 5470 N N . PRO B 1 328 ? 5.047 9.688 -12.602 1 85.38 328 PRO B N 1
ATOM 5471 C CA . PRO B 1 328 ? 4.98 11.086 -12.164 1 85.38 328 PRO B CA 1
ATOM 5472 C C . PRO B 1 328 ? 5.445 12.062 -13.242 1 85.38 328 PRO B C 1
ATOM 5474 O O . PRO B 1 328 ? 6.371 11.758 -14 1 85.38 328 PRO B O 1
ATOM 5477 N N . ASN B 1 329 ? 4.703 13.18 -13.344 1 85.94 329 ASN B N 1
ATOM 5478 C CA . ASN B 1 329 ? 5.164 14.281 -14.18 1 85.94 329 ASN B CA 1
ATOM 5479 C C . ASN B 1 329 ? 6.348 15.008 -13.555 1 85.94 329 ASN B C 1
ATOM 5481 O O . ASN B 1 329 ? 6.195 15.688 -12.539 1 85.94 329 ASN B O 1
ATOM 5485 N N . LEU B 1 330 ? 7.539 14.961 -14.18 1 91.31 330 LEU B N 1
ATOM 5486 C CA . LEU B 1 330 ? 8.75 15.516 -13.586 1 91.31 330 LEU B CA 1
ATOM 5487 C C . LEU B 1 330 ? 9.273 16.688 -14.414 1 91.31 330 LEU B C 1
ATOM 5489 O O . LEU B 1 330 ? 10.492 16.859 -14.539 1 91.31 330 LEU B O 1
ATOM 5493 N N . LYS B 1 331 ? 8.336 17.391 -15.008 1 89.38 331 LYS B N 1
ATOM 5494 C CA . LYS B 1 331 ? 8.711 18.516 -15.875 1 89.38 331 LYS B CA 1
ATOM 5495 C C . LYS B 1 331 ? 9.523 19.547 -15.109 1 89.38 331 LYS B C 1
ATOM 5497 O O . LYS B 1 331 ? 10.5 20.094 -15.633 1 89.38 331 LYS B O 1
ATOM 5502 N N . ASP B 1 332 ? 9.133 19.859 -13.93 1 90.62 332 ASP B N 1
ATOM 5503 C CA . ASP B 1 332 ? 9.828 20.875 -13.133 1 90.62 332 ASP B CA 1
ATOM 5504 C C . ASP B 1 332 ? 11.18 20.359 -12.641 1 90.62 332 ASP B C 1
ATOM 5506 O O . ASP B 1 332 ? 12.133 21.125 -12.508 1 90.62 332 ASP B O 1
ATOM 5510 N N . GLU B 1 333 ? 11.242 19.062 -12.383 1 91.81 333 GLU B N 1
ATOM 5511 C CA . GLU B 1 333 ? 12.531 18.484 -12.008 1 91.81 333 GLU B CA 1
ATOM 5512 C C . GLU B 1 333 ? 13.555 18.641 -13.133 1 91.81 333 GLU B C 1
ATOM 5514 O O . GLU B 1 333 ? 14.703 19 -12.875 1 91.81 333 GLU B O 1
ATOM 5519 N N . VAL B 1 334 ? 13.141 18.406 -14.352 1 91.38 334 VAL B N 1
ATOM 5520 C CA . VAL B 1 334 ? 14.016 18.547 -15.516 1 91.38 334 VAL B CA 1
ATOM 5521 C C . VAL B 1 334 ? 14.492 20 -15.617 1 91.38 334 VAL B C 1
ATOM 5523 O O . VAL B 1 334 ? 15.688 20.25 -15.812 1 91.38 334 VAL B O 1
ATOM 5526 N N . ARG B 1 335 ? 13.539 20.906 -15.461 1 91.19 335 ARG B N 1
ATOM 5527 C CA . ARG B 1 335 ? 13.859 22.328 -15.492 1 91.19 335 ARG B CA 1
ATOM 5528 C C . ARG B 1 335 ? 14.867 22.688 -14.406 1 91.19 335 ARG B C 1
ATOM 5530 O O . ARG B 1 335 ? 15.875 23.344 -14.672 1 91.19 335 ARG B O 1
ATOM 5537 N N . LEU B 1 336 ? 14.68 22.266 -13.219 1 89.88 336 LEU B N 1
ATOM 5538 C CA . LEU B 1 336 ? 15.531 22.594 -12.078 1 89.88 336 LEU B CA 1
ATOM 5539 C C . LEU B 1 336 ? 16.906 21.969 -12.234 1 89.88 336 LEU B C 1
ATOM 5541 O O . LEU B 1 336 ? 17.922 22.562 -11.828 1 89.88 336 LEU B O 1
ATOM 5545 N N . ARG B 1 337 ? 16.969 20.812 -12.781 1 90.12 337 ARG B N 1
ATOM 5546 C CA . ARG B 1 337 ? 18.25 20.156 -13.016 1 90.12 337 ARG B CA 1
ATOM 5547 C C . ARG B 1 337 ? 19.109 20.984 -13.961 1 90.12 337 ARG B C 1
ATOM 5549 O O . ARG B 1 337 ? 20.328 21.078 -13.773 1 90.12 337 ARG B O 1
ATOM 5556 N N . GLN B 1 338 ? 18.516 21.516 -14.93 1 92.25 338 GLN B N 1
ATOM 5557 C CA . GLN B 1 338 ? 19.234 22.375 -15.867 1 92.25 338 GLN B CA 1
ATOM 5558 C C . GLN B 1 338 ? 19.797 23.609 -15.172 1 92.25 338 GLN B C 1
ATOM 5560 O O . GLN B 1 338 ? 20.828 24.141 -15.586 1 92.25 338 GLN B O 1
ATOM 5565 N N . LEU B 1 339 ? 19.203 24.016 -14.07 1 90.44 339 LEU B N 1
ATOM 5566 C CA . LEU B 1 339 ? 19.641 25.172 -13.305 1 90.44 339 LEU B CA 1
ATOM 5567 C C . LEU B 1 339 ? 20.578 24.766 -12.172 1 90.44 339 LEU B C 1
ATOM 5569 O O . LEU B 1 339 ? 20.953 25.594 -11.344 1 90.44 339 LEU B O 1
ATOM 5573 N N . GLY B 1 340 ? 20.828 23.438 -12.039 1 88.69 340 GLY B N 1
ATOM 5574 C CA . GLY B 1 340 ? 21.719 22.938 -11.008 1 88.69 340 GLY B CA 1
ATOM 5575 C C . GLY B 1 340 ? 21.047 22.812 -9.648 1 88.69 340 GLY B C 1
ATOM 5576 O O . GLY B 1 340 ? 21.719 22.875 -8.617 1 88.69 340 GLY B O 1
ATOM 5577 N N . ARG B 1 341 ? 19.719 22.75 -9.711 1 89.06 341 ARG B N 1
ATOM 5578 C CA . ARG B 1 341 ? 18.969 22.719 -8.461 1 89.06 341 ARG B CA 1
ATOM 5579 C C . ARG B 1 341 ? 18.141 21.453 -8.344 1 89.06 341 ARG B C 1
ATOM 5581 O O . ARG B 1 341 ? 16.953 21.484 -8.008 1 89.06 341 ARG B O 1
ATOM 5588 N N . GLN B 1 342 ? 18.828 20.359 -8.695 1 90.38 342 GLN B N 1
ATOM 5589 C CA . GLN B 1 342 ? 18.172 19.062 -8.555 1 90.38 342 GLN B CA 1
ATOM 5590 C C . GLN B 1 342 ? 17.641 18.859 -7.141 1 90.38 342 GLN B C 1
ATOM 5592 O O . GLN B 1 342 ? 18.312 19.172 -6.16 1 90.38 342 GLN B O 1
ATOM 5597 N N . THR B 1 343 ? 16.422 18.375 -7.07 1 89.94 343 THR B N 1
ATOM 5598 C CA . THR B 1 343 ? 15.75 18.406 -5.781 1 89.94 343 THR B CA 1
ATOM 5599 C C . THR B 1 343 ? 16.172 17.219 -4.926 1 89.94 343 THR B C 1
ATOM 5601 O O . THR B 1 343 ? 16.094 17.266 -3.695 1 89.94 343 THR B O 1
ATOM 5604 N N . ASP B 1 344 ? 16.578 16.109 -5.566 1 89.75 344 ASP B N 1
ATOM 5605 C CA . ASP B 1 344 ? 16.797 14.883 -4.805 1 89.75 344 ASP B CA 1
ATOM 5606 C C . ASP B 1 344 ? 18.281 14.672 -4.52 1 89.75 344 ASP B C 1
ATOM 5608 O O . ASP B 1 344 ? 18.719 13.531 -4.32 1 89.75 344 ASP B O 1
ATOM 5612 N N . ILE B 1 345 ? 19.016 15.711 -4.57 1 87.69 345 ILE B N 1
ATOM 5613 C CA . ILE B 1 345 ? 20.438 15.578 -4.211 1 87.69 345 ILE B CA 1
ATOM 5614 C C . ILE B 1 345 ? 20.547 15.18 -2.74 1 87.69 345 ILE B C 1
ATOM 5616 O O . ILE B 1 345 ? 19.969 15.836 -1.867 1 87.69 345 ILE B O 1
ATOM 5620 N N . GLY B 1 346 ? 21.219 14.117 -2.496 1 86.19 346 GLY B N 1
ATOM 5621 C CA . GLY B 1 346 ? 21.5 13.688 -1.136 1 86.19 346 GLY B CA 1
ATOM 5622 C C . GLY B 1 346 ? 20.312 13.039 -0.457 1 86.19 346 GLY B C 1
ATOM 5623 O O . GLY B 1 346 ? 20.312 12.812 0.755 1 86.19 346 GLY B O 1
ATOM 5624 N N . ILE B 1 347 ? 19.281 12.789 -1.204 1 90.19 347 ILE B N 1
ATOM 5625 C CA . ILE B 1 347 ? 18.062 12.211 -0.625 1 90.19 347 ILE B CA 1
ATOM 5626 C C . ILE B 1 347 ? 17.531 11.109 -1.534 1 90.19 347 ILE B C 1
ATOM 5628 O O . ILE B 1 347 ? 17.422 11.289 -2.748 1 90.19 347 ILE B O 1
ATOM 5632 N N . ASP B 1 348 ? 17.375 9.891 -0.979 1 88.88 348 ASP B N 1
ATOM 5633 C CA . ASP B 1 348 ? 16.797 8.781 -1.725 1 88.88 348 ASP B CA 1
ATOM 5634 C C . ASP B 1 348 ? 15.281 8.953 -1.862 1 88.88 348 ASP B C 1
ATOM 5636 O O . ASP B 1 348 ? 14.594 9.25 -0.884 1 88.88 348 ASP B O 1
ATOM 5640 N N . VAL B 1 349 ? 14.836 8.859 -3.189 1 92.88 349 VAL B N 1
ATOM 5641 C CA . VAL B 1 349 ? 13.406 8.984 -3.447 1 92.88 349 VAL B CA 1
ATOM 5642 C C . VAL B 1 349 ? 12.883 7.699 -4.086 1 92.88 349 VAL B C 1
ATOM 5644 O O . VAL B 1 349 ? 13.523 7.133 -4.977 1 92.88 349 VAL B O 1
#